Protein 3FAY (pdb70)

Foldseek 3Di:
DVVVVVVLQVLLQVLLVVCLVDLLLVLLLLVVDFDLDPVVCCLLCLSLVLCPDLLSVLSSLVNLLSNLLVCLVPPVDPPVCLQVGRSSSLVLLVSLLDDLNLVLLLQLPLVLLVVLVPPPQALDQQLLVLLLVVQVVVVVVVHRDPDDNDDDSVVSCVDPVSVVVNVVSNVSLVSLVVSLVSLLVSLVSHDLSLQSLLSQLVSNCVVCVVDDLLNSLLSLCCSVQVSNLVCLLAVCVSVSDPDPPPDGDDPSSNVVSNVSSCVNCLSNLHDDDPCPVCVVVSVSSNVSVVSNSVSSVVSNPHDDSCVVSVHDDSVPSPPVPDDGRDDDLVSSLVNLVSCVVCVCSSPVDPPPVVVVSNVVSDDRDDVDD

Organism: Homo sapiens (NCBI:txid9606)

Radius of gyration: 26.15 Å; Cα contacts (8 Å, |Δi|>4): 373; chains: 1; bounding box: 65×39×84 Å

CATH classification: 1.10.506.10

Secondary structure (DSSP, 8-state):
-HHHHHHHHHHHHHHHHHHHH-HHHHHHHHH----S-----HHHHHHTTTT-SHHHHHHHHHHHHHHHHHHHHHH-SSSSHHHHS--TTT--TTGGGSHHHHHHHHHHHHHHHHH---TT------HHHHHHHHHH--TTTSS--SS-SS--HHHHTTSHHHHHHHHHHHH--HHHHHHHHHHHTTGGGS----HHHHHHHHHHHHH-TTS-HHHHHHHHHIIIIII--HHHHSTTTTTSS---TT----HHHHHHHHHHH--HHHHTT---SS-GGGHHHHHHHHHHHHHHHHHHHHHH----HHHHTT-SSSTTT--SSS------HHHHHHHHHHHHHTHHHH--STT-HHHHHHHHH-SPPPTT-

Sequence (369 aa):
ASKEKREKLEAYQHLFYLLQTNPTYLAKLIFQPQNKSTKFDSVIFTLYNYASNQREEYLLLRLFKTALQEEIKSKVDQIQEIVTGNPTVIKVVSFNRGARGQNALRQILAPVVKEIDDKSLNIKTDPVDIYKSWVNQESQTGEASKLPYDVTPEQALAHEEVKTRLDSSIRNRAVTDKFLSAIVSSVDKIPYGRFIAKVLKDSLHEKFPDAGEDELLKIIGNLLYYRYNPAIVAPDAFDIIDLSAGGQLTTDQRRNLGSIAKLQHAASNKFLGDNAHLSIINEYLSQSYQKFRRFFQTACDVPELQDKFNVDEYSDLVTLTKPVIYISIGEIINTHTLLLDHQDAIAPEHNDPIHELLDDLGEVPTIES

Nearest PDB structures (foldseek):
  3fay-assembly1_A  TM=1.003E+00  e=8.627E-45  Homo sapiens
  5cjp-assembly1_F  TM=7.774E-01  e=6.113E-26  Homo sapiens
  8bos-assembly1_G  TM=6.938E-01  e=1.907E-07  Homo sapiens
  1wq1-assembly1_G  TM=7.181E-01  e=1.025E-06  Homo sapiens

Structure (mmCIF, N/CA/C/O backbone):
data_3FAY
#
_entry.id   3FAY
#
_cell.length_a   170.133
_cell.length_b   42.115
_cell.length_c   59.382
_cell.angle_alpha   90.00
_cell.angle_beta   90.00
_cell.angle_gamma   90.00
#
_symmetry.space_group_name_H-M   'P 21 21 2'
#
loop_
_entity.id
_entity.type
_entity.pdbx_description
1 polymer 'Ras GTPase-activating-like protein IQGAP1'
2 non-polymer 2-AMINO-2-HYDROXYMETHYL-PROPANE-1,3-DIOL
3 water water
#
loop_
_atom_site.group_PDB
_atom_site.id
_atom_site.type_symbol
_atom_site.label_atom_id
_atom_site.label_alt_id
_atom_site.label_comp_id
_atom_site.label_asym_id
_atom_site.label_entity_id
_atom_site.label_seq_id
_atom_site.pdbx_PDB_ins_code
_atom_site.Cartn_x
_atom_site.Cartn_y
_atom_site.Cartn_z
_atom_site.occupancy
_atom_site.B_iso_or_equiv
_atom_site.auth_seq_id
_atom_site.auth_comp_id
_atom_site.auth_asym_id
_atom_site.auth_atom_id
_atom_site.pdbx_PDB_model_num
ATOM 1 N N . ALA A 1 3 ? 22.740 40.872 55.429 1.00 110.98 961 ALA A N 1
ATOM 2 C CA . ALA A 1 3 ? 23.899 41.338 54.615 1.00 112.50 961 ALA A CA 1
ATOM 3 C C . ALA A 1 3 ? 24.265 40.304 53.552 1.00 109.08 961 ALA A C 1
ATOM 4 O O . ALA A 1 3 ? 24.112 40.548 52.353 1.00 109.18 961 ALA A O 1
ATOM 6 N N . SER A 1 4 ? 24.745 39.147 54.000 1.00 106.05 962 SER A N 1
ATOM 7 C CA . SER A 1 4 ? 25.137 38.073 53.095 1.00 103.77 962 SER A CA 1
ATOM 8 C C . SER A 1 4 ? 23.930 37.264 52.633 1.00 99.05 962 SER A C 1
ATOM 9 O O . SER A 1 4 ? 23.889 36.799 51.496 1.00 95.13 962 SER A O 1
ATOM 11 N N . LYS A 1 5 ? 22.948 37.102 53.515 1.00 91.43 963 LYS A N 1
ATOM 12 C CA . LYS A 1 5 ? 21.746 36.343 53.179 1.00 90.40 963 LYS A CA 1
ATOM 13 C C . LYS A 1 5 ? 20.979 37.008 52.039 1.00 85.27 963 LYS A C 1
ATOM 14 O O . LYS A 1 5 ? 20.237 36.351 51.306 1.00 86.59 963 LYS A O 1
ATOM 20 N N . GLU A 1 6 ? 21.157 38.319 51.904 1.00 85.15 964 GLU A N 1
ATOM 21 C CA . GLU A 1 6 ? 20.496 39.078 50.848 1.00 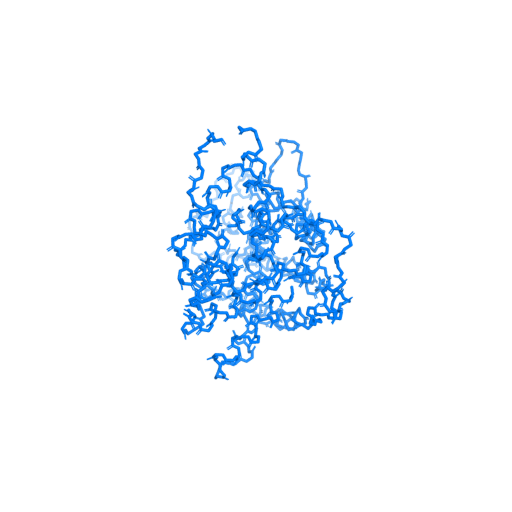82.41 964 GLU A CA 1
ATOM 22 C C . GLU A 1 6 ? 20.948 38.532 49.504 1.00 73.88 964 GLU A C 1
ATOM 23 O O . GLU A 1 6 ? 20.128 38.155 48.669 1.00 73.24 964 GLU A O 1
ATOM 29 N N . LYS A 1 7 ? 22.263 38.496 49.313 1.00 67.40 965 LYS A N 1
ATOM 30 C CA . LYS A 1 7 ? 22.870 37.990 48.087 1.00 61.92 965 LYS A CA 1
ATOM 31 C C . LYS A 1 7 ? 22.287 36.613 47.758 1.00 55.73 965 LYS A C 1
ATOM 32 O O . LYS A 1 7 ? 21.642 36.432 46.726 1.00 53.58 965 LYS A O 1
ATOM 38 N N . ARG A 1 8 ? 22.507 35.656 48.656 1.00 51.34 966 ARG A N 1
ATOM 39 C CA . ARG A 1 8 ? 22.034 34.284 48.488 1.00 49.67 966 ARG A CA 1
ATOM 40 C C . ARG A 1 8 ? 20.608 34.166 48.000 1.00 49.16 966 ARG A C 1
ATOM 41 O O . ARG A 1 8 ? 20.348 33.552 46.967 1.00 49.13 966 ARG A O 1
ATOM 49 N N . GLU A 1 9 ? 19.685 34.732 48.769 1.00 51.80 967 GLU A N 1
ATOM 50 C CA . GLU A 1 9 ? 18.271 34.669 48.435 1.00 55.98 967 GLU A CA 1
ATOM 51 C C . GLU A 1 9 ? 17.988 35.162 47.027 1.00 50.74 967 GLU A C 1
ATOM 52 O O . GLU A 1 9 ? 17.164 34.583 46.320 1.00 53.68 967 GLU A O 1
ATOM 58 N N . LYS A 1 10 ? 18.671 36.223 46.613 1.00 45.54 968 LYS A N 1
ATOM 59 C CA . LYS A 1 10 ? 18.441 36.754 45.281 1.00 42.46 968 LYS A CA 1
ATOM 60 C C . LYS A 1 10 ? 18.972 35.786 44.230 1.00 38.66 968 LYS A C 1
ATOM 61 O O . LYS A 1 10 ? 18.331 35.569 43.201 1.00 37.82 968 LYS A O 1
ATOM 67 N N . LEU A 1 11 ? 20.132 35.190 44.492 1.00 35.26 969 LEU A N 1
ATOM 68 C CA . LEU A 1 11 ? 20.697 34.228 43.558 1.00 34.65 969 LEU A CA 1
ATOM 69 C C . LEU A 1 11 ? 19.763 33.028 43.448 1.00 32.60 969 LEU A C 1
ATOM 70 O O . LEU A 1 11 ? 19.566 32.488 42.359 1.00 30.66 969 LEU A O 1
ATOM 75 N N . GLU A 1 12 ? 19.174 32.613 44.565 1.00 30.45 970 GLU A N 1
ATOM 76 C CA . GLU A 1 12 ? 18.241 31.500 44.511 1.00 31.73 970 GLU A CA 1
ATOM 77 C C . GLU A 1 12 ? 16.983 31.934 43.761 1.00 29.83 970 GLU A C 1
ATOM 78 O O . GLU A 1 12 ? 16.382 31.151 43.028 1.00 30.79 970 GLU A O 1
ATOM 84 N N . ALA A 1 13 ? 16.598 33.195 43.925 1.00 31.12 971 ALA A N 1
ATOM 85 C CA . ALA A 1 13 ? 15.414 33.725 43.249 1.00 30.77 971 ALA A CA 1
ATOM 86 C C . ALA A 1 13 ? 15.663 33.673 41.741 1.00 29.37 971 ALA A C 1
ATOM 87 O O . ALA A 1 13 ? 14.778 33.319 40.958 1.00 29.68 971 ALA A O 1
ATOM 89 N N . TYR A 1 14 ? 16.875 34.023 41.330 1.00 27.62 972 TYR A N 1
ATOM 90 C CA . TYR A 1 14 ? 17.229 33.967 39.915 1.00 25.66 972 TYR A CA 1
ATOM 91 C C . TYR A 1 14 ? 17.157 32.537 39.399 1.00 25.40 972 TYR A C 1
ATOM 92 O O . TYR A 1 14 ? 16.639 32.278 38.310 1.00 23.45 972 TYR A O 1
ATOM 101 N N . GLN A 1 15 ? 17.687 31.599 40.180 1.00 27.74 973 GLN A N 1
ATOM 102 C CA . GLN A 1 15 ? 17.658 30.197 39.779 1.00 29.68 973 GLN A CA 1
ATOM 103 C C . GLN A 1 15 ? 16.219 29.775 39.516 1.00 31.36 973 GLN A C 1
ATOM 104 O O . GLN A 1 15 ? 15.938 29.092 38.528 1.00 32.73 973 GLN A O 1
ATOM 110 N N . HIS A 1 16 ? 15.307 30.194 40.389 1.00 32.05 974 HIS A N 1
ATOM 111 C CA . HIS A 1 16 ? 13.901 29.840 40.232 1.00 38.20 974 HIS A CA 1
ATOM 112 C C . HIS A 1 16 ? 13.338 30.383 38.909 1.00 32.93 974 HIS A C 1
ATOM 113 O O . HIS A 1 16 ? 12.630 29.685 38.181 1.00 32.56 974 HIS A O 1
ATOM 120 N N . LEU A 1 17 ? 13.661 31.636 38.612 1.00 28.01 975 LEU A N 1
ATOM 121 C CA . LEU A 1 17 ? 13.217 32.293 37.391 1.00 28.05 975 LEU A CA 1
ATOM 122 C C . LEU A 1 17 ? 13.812 31.577 36.189 1.00 22.56 975 LEU A C 1
ATOM 123 O O . LEU A 1 17 ? 13.105 31.259 35.232 1.00 18.44 975 LEU A O 1
ATOM 128 N N . PHE A 1 18 ? 15.113 31.300 36.242 1.00 21.37 976 PHE A N 1
ATOM 129 C CA . PHE A 1 18 ? 15.783 30.620 35.139 1.00 25.38 976 PHE A CA 1
ATOM 130 C C . PHE A 1 18 ? 15.140 29.256 34.893 1.00 25.64 976 PHE A C 1
ATOM 131 O O . PHE A 1 18 ? 14.987 28.822 33.741 1.00 25.30 976 PHE A O 1
ATOM 139 N N . TYR A 1 19 ? 14.742 28.584 35.969 1.00 25.07 977 TYR A N 1
ATOM 140 C CA . TYR A 1 19 ? 14.094 27.285 35.840 1.00 27.21 977 TYR A CA 1
ATOM 141 C C . TYR A 1 19 ? 12.751 27.407 35.108 1.00 25.08 977 TYR A C 1
ATOM 142 O O . TYR A 1 19 ? 12.370 26.540 34.330 1.00 24.15 977 TYR A O 1
ATOM 151 N N . LEU A 1 20 ? 12.022 28.485 35.375 1.00 26.10 978 LEU A N 1
ATOM 152 C CA . LEU A 1 20 ? 10.733 28.712 34.715 1.00 26.38 978 LEU A CA 1
ATOM 153 C C . LEU A 1 20 ? 10.988 28.932 33.224 1.00 23.61 978 LEU A C 1
ATOM 154 O O . LEU A 1 20 ? 10.240 28.462 32.368 1.00 19.40 978 LEU A O 1
ATOM 159 N N . LEU A 1 21 ? 12.060 29.657 32.921 1.00 23.93 979 LEU A N 1
ATOM 160 C CA . LEU A 1 21 ? 12.425 29.931 31.540 1.00 23.95 979 LEU A CA 1
ATOM 161 C C . LEU A 1 21 ? 12.724 28.624 30.798 1.00 26.05 979 LEU A C 1
ATOM 162 O O . LEU A 1 21 ? 12.317 28.460 29.646 1.00 25.44 979 LEU A O 1
ATOM 167 N N . GLN A 1 22 ? 13.409 27.687 31.456 1.00 27.49 980 GLN A N 1
ATOM 168 C CA . GLN A 1 22 ? 13.741 26.408 30.825 1.00 28.86 980 GLN A CA 1
ATOM 169 C C . GLN A 1 22 ? 12.526 25.544 30.565 1.00 29.37 980 GLN A C 1
ATOM 170 O O . GLN A 1 22 ? 12.432 24.900 29.523 1.00 30.68 980 GLN A O 1
ATOM 176 N N . THR A 1 23 ? 11.611 25.511 31.526 1.00 28.90 981 THR A N 1
ATOM 177 C CA . THR A 1 23 ? 10.423 24.672 31.418 1.00 32.81 981 THR A CA 1
ATOM 178 C C . THR A 1 23 ? 9.249 25.221 30.615 1.00 32.32 981 THR A C 1
ATOM 179 O O . THR A 1 23 ? 8.341 24.472 30.261 1.00 35.04 981 THR A O 1
ATOM 183 N N . ASN A 1 24 ? 9.261 26.515 30.319 1.00 33.45 982 ASN A N 1
ATOM 184 C CA . ASN A 1 24 ? 8.187 27.127 29.532 1.00 35.41 982 ASN A CA 1
ATOM 185 C C . ASN A 1 24 ? 8.826 27.849 28.360 1.00 33.50 982 ASN A C 1
ATOM 186 O O . ASN A 1 24 ? 9.081 29.058 28.416 1.00 34.27 982 ASN A O 1
ATOM 191 N N . PRO A 1 25 ? 9.073 27.120 27.267 1.00 30.59 983 PRO A N 1
ATOM 192 C CA . PRO A 1 25 ? 9.699 27.694 26.073 1.00 33.14 983 PRO A CA 1
ATOM 193 C C . PRO A 1 25 ? 9.099 28.991 25.535 1.00 30.41 983 PRO A C 1
ATOM 194 O O . PRO A 1 25 ? 9.785 29.752 24.859 1.00 29.39 983 PRO A O 1
ATOM 198 N N . THR A 1 26 ? 7.832 29.260 25.833 1.00 30.76 984 THR A N 1
ATOM 199 C CA . THR A 1 26 ? 7.209 30.479 25.329 1.00 32.10 984 THR A CA 1
ATOM 200 C C . THR A 1 26 ? 7.971 31.758 25.640 1.00 29.04 984 THR A C 1
ATOM 201 O O . THR A 1 26 ? 8.187 32.569 24.747 1.00 29.05 984 THR A O 1
ATOM 205 N N . TYR A 1 27 ? 8.376 31.945 26.893 1.00 26.05 985 TYR A N 1
ATOM 206 C CA . TYR A 1 27 ? 9.100 33.154 27.277 1.00 25.84 985 TYR A CA 1
ATOM 207 C C . TYR A 1 27 ? 10.300 33.459 26.392 1.00 25.88 985 TYR A C 1
ATOM 208 O O . TYR A 1 27 ? 10.381 34.542 25.809 1.00 26.66 985 TYR A O 1
ATOM 217 N N . LEU A 1 28 ? 11.233 32.515 26.291 1.00 24.74 986 LEU A N 1
ATOM 218 C CA . LEU A 1 28 ? 12.442 32.742 25.500 1.00 24.58 986 LEU A CA 1
ATOM 219 C C . LEU A 1 28 ? 12.175 32.735 24.008 1.00 22.81 986 LEU A C 1
ATOM 220 O O . LEU A 1 28 ? 12.860 33.415 23.243 1.00 22.63 986 LEU A O 1
ATOM 225 N N . ALA A 1 29 ? 11.170 31.988 23.573 1.00 25.16 987 ALA A N 1
ATOM 226 C CA . ALA A 1 29 ? 10.864 31.984 22.147 1.00 28.07 987 ALA A CA 1
ATOM 227 C C . ALA A 1 29 ? 10.494 33.424 21.761 1.00 29.34 987 ALA A C 1
ATOM 228 O O . ALA A 1 29 ? 11.035 33.975 20.801 1.00 28.44 987 ALA A O 1
ATOM 230 N N . LYS A 1 30 ? 9.588 34.030 22.528 1.00 27.97 988 LYS A N 1
ATOM 231 C CA . LYS A 1 30 ? 9.145 35.407 22.295 1.00 31.29 988 LYS A CA 1
ATOM 232 C C . LYS A 1 30 ? 10.328 36.362 22.392 1.00 32.85 988 LYS A C 1
ATOM 233 O O . LYS A 1 30 ? 10.469 37.275 21.581 1.00 32.72 988 LYS A O 1
ATOM 239 N N . LEU A 1 31 ? 11.171 36.154 23.401 1.00 30.72 989 LEU A N 1
ATOM 240 C CA . LEU A 1 31 ? 12.336 37.008 23.600 1.00 31.06 989 LEU A CA 1
ATOM 241 C C . LEU A 1 31 ? 13.219 37.037 22.368 1.00 33.43 989 LEU A C 1
ATOM 242 O O . LEU A 1 31 ? 13.672 38.099 21.941 1.00 31.06 989 LEU A O 1
ATOM 247 N N . ILE A 1 32 ? 13.486 35.861 21.815 1.00 34.31 990 ILE A N 1
ATOM 248 C CA . ILE A 1 32 ? 14.340 35.761 20.641 1.00 38.51 990 ILE A CA 1
ATOM 249 C C . ILE A 1 32 ? 13.736 36.547 19.481 1.00 42.93 990 ILE A C 1
ATOM 250 O O . ILE A 1 32 ? 14.446 37.226 18.741 1.00 43.31 990 ILE A O 1
ATOM 255 N N . PHE A 1 33 ? 12.419 36.460 19.341 1.00 47.67 991 PHE A N 1
ATOM 256 C CA . PHE A 1 33 ? 11.705 37.155 18.274 1.00 52.87 991 PHE A CA 1
ATOM 257 C C . PHE A 1 33 ? 11.972 38.658 18.364 1.00 53.66 991 PHE A C 1
ATOM 258 O O . PHE A 1 33 ? 12.163 39.324 17.354 1.00 55.98 991 PHE A O 1
ATOM 266 N N . GLN A 1 34 ? 11.987 39.185 19.583 1.00 54.46 992 GLN A N 1
ATOM 267 C CA . GLN A 1 34 ? 12.207 40.610 19.805 1.00 56.18 992 GLN A CA 1
ATOM 268 C C . GLN A 1 34 ? 13.662 41.019 19.632 1.00 61.03 992 GLN A C 1
ATOM 269 O O . GLN A 1 34 ? 14.113 41.975 20.260 1.00 61.01 992 GLN A O 1
ATOM 283 N N . PRO A 1 36 ? 17.117 42.007 17.053 1.00 78.34 994 PRO A N 1
ATOM 284 C CA . PRO A 1 36 ? 17.568 42.558 15.773 1.00 84.22 994 PRO A CA 1
ATOM 285 C C . PRO A 1 36 ? 18.181 41.522 14.843 1.00 86.86 994 PRO A C 1
ATOM 286 O O . PRO A 1 36 ? 18.920 40.646 15.283 1.00 88.80 994 PRO A O 1
ATOM 290 N N . GLN A 1 37 ? 17.871 41.636 13.556 1.00 89.24 995 GLN A N 1
ATOM 291 C CA . GLN A 1 37 ? 18.390 40.716 12.550 1.00 90.85 995 GLN A CA 1
ATOM 292 C C . GLN A 1 37 ? 19.874 40.975 12.286 1.00 91.86 995 GLN A C 1
ATOM 293 O O . GLN A 1 37 ? 20.227 41.738 11.384 1.00 90.14 995 GLN A O 1
ATOM 299 N N . ASN A 1 38 ? 20.738 40.344 13.074 1.00 87.80 996 ASN A N 1
ATOM 300 C CA . ASN A 1 38 ? 22.178 40.505 12.908 1.00 86.80 996 ASN A CA 1
ATOM 301 C C . ASN A 1 38 ? 22.780 39.299 12.204 1.00 85.18 996 ASN A C 1
ATOM 302 O O . ASN A 1 38 ? 22.276 38.180 12.322 1.00 86.02 996 ASN A O 1
ATOM 307 N N . LYS A 1 39 ? 23.860 39.534 11.467 1.00 86.57 997 LYS A N 1
ATOM 308 C CA . LYS A 1 39 ? 24.540 38.463 10.756 1.00 84.12 997 LYS A CA 1
ATOM 309 C C . LYS A 1 39 ? 25.103 37.485 11.784 1.00 77.39 997 LYS A C 1
ATOM 310 O O . LYS A 1 39 ? 25.347 36.313 11.481 1.00 77.39 997 LYS A O 1
ATOM 316 N N . SER A 1 40 ? 25.303 37.980 13.004 1.00 67.24 998 SER A N 1
ATOM 317 C CA . SER A 1 40 ? 25.831 37.174 14.101 1.00 59.18 998 SER A CA 1
ATOM 318 C C . SER A 1 40 ? 24.778 36.975 15.190 1.00 53.65 998 SER A C 1
ATOM 319 O O . SER A 1 40 ? 23.921 37.837 15.407 1.00 51.00 998 SER A O 1
ATOM 322 N N . THR A 1 41 ? 24.838 35.831 15.866 1.00 48.92 999 THR A N 1
ATOM 323 C CA . THR A 1 41 ? 23.905 35.517 16.948 1.00 47.01 999 THR A CA 1
ATOM 324 C C . THR A 1 41 ? 24.703 35.362 18.245 1.00 44.36 999 THR A C 1
ATOM 325 O O . THR A 1 41 ? 24.194 34.885 19.256 1.00 42.71 999 THR A O 1
ATOM 329 N N . LYS A 1 42 ? 25.965 35.774 18.185 1.00 45.54 1000 LYS A N 1
ATOM 330 C CA . LYS A 1 42 ? 26.887 35.729 19.310 1.00 47.75 1000 LYS A CA 1
ATOM 331 C C . LYS A 1 42 ? 26.236 36.053 20.664 1.00 43.78 1000 LYS A C 1
ATOM 332 O O . LYS A 1 42 ? 26.359 35.281 21.619 1.00 46.00 1000 LYS A O 1
ATOM 338 N N . PHE A 1 43 ? 25.544 37.187 20.740 1.00 40.39 1001 PHE A N 1
ATOM 339 C CA . PHE A 1 43 ? 24.906 37.617 21.981 1.00 38.42 1001 PHE A CA 1
ATOM 340 C C . PHE A 1 43 ? 23.733 36.759 22.438 1.00 34.74 1001 PHE A C 1
ATOM 341 O O . PHE A 1 43 ? 23.746 36.252 23.554 1.00 33.08 1001 PHE A O 1
ATOM 357 N N . ASP A 1 45 ? 22.988 33.860 21.551 1.00 36.04 1003 ASP A N 1
ATOM 358 C CA . ASP A 1 45 ? 23.447 32.492 21.723 1.00 37.58 1003 ASP A CA 1
ATOM 359 C C . ASP A 1 45 ? 23.940 32.277 23.147 1.00 35.53 1003 ASP A C 1
ATOM 360 O O . ASP A 1 45 ? 23.593 31.285 23.781 1.00 35.94 1003 ASP A O 1
ATOM 365 N N . SER A 1 46 ? 24.749 33.200 23.652 1.00 32.77 1004 SER A N 1
ATOM 366 C CA . SER A 1 46 ? 25.270 33.073 25.006 1.00 35.09 1004 SER A CA 1
ATOM 367 C C . SER A 1 46 ? 24.161 33.259 26.047 1.00 33.35 1004 SER A C 1
ATOM 368 O O . SER A 1 46 ? 24.186 32.636 27.104 1.00 35.41 1004 SER A O 1
ATOM 371 N N . VAL A 1 47 ? 23.193 34.115 25.748 1.00 30.26 1005 VAL A N 1
ATOM 372 C CA . VAL A 1 47 ? 22.084 34.340 26.666 1.00 26.46 1005 VAL A CA 1
ATOM 373 C C . VAL A 1 47 ? 21.223 33.076 26.779 1.00 26.72 1005 VAL A C 1
ATOM 374 O O . VAL A 1 47 ? 20.961 32.598 27.877 1.00 27.91 1005 VAL A O 1
ATOM 378 N N . ILE A 1 48 ? 20.805 32.531 25.639 1.00 26.15 1006 ILE A N 1
ATOM 379 C CA . ILE A 1 48 ? 19.954 31.342 25.608 1.00 24.45 1006 ILE A CA 1
ATOM 380 C C . ILE A 1 48 ? 20.637 30.056 26.068 1.00 22.46 1006 ILE A C 1
ATOM 381 O O . ILE A 1 48 ? 20.191 29.393 27.016 1.00 22.54 1006 ILE A O 1
ATOM 386 N N . PHE A 1 49 ? 21.721 29.710 25.392 1.00 20.24 1007 PHE A N 1
ATOM 387 C CA . PHE A 1 49 ? 22.454 28.498 25.692 1.00 23.38 1007 PHE A CA 1
ATOM 388 C C . PHE A 1 49 ? 22.860 28.392 27.145 1.00 22.35 1007 PHE A C 1
ATOM 389 O O . PHE A 1 49 ? 22.794 27.312 27.731 1.00 22.50 1007 PHE A O 1
ATOM 397 N N . THR A 1 50 ? 23.290 29.510 27.719 1.00 23.26 1008 THR A N 1
ATOM 398 C CA . THR A 1 50 ? 23.702 29.555 29.121 1.00 23.87 1008 THR A CA 1
ATOM 399 C C . THR A 1 50 ? 22.587 29.104 30.046 1.00 24.64 1008 THR A C 1
ATOM 400 O O . THR A 1 50 ? 22.827 28.375 31.006 1.00 23.20 1008 THR A O 1
ATOM 404 N N . LEU A 1 51 ? 21.367 29.538 29.753 1.00 25.01 1009 LEU A N 1
ATOM 405 C CA . LEU A 1 51 ? 20.224 29.186 30.578 1.00 25.14 1009 LEU A CA 1
ATOM 406 C C . LEU A 1 51 ? 19.957 27.691 30.569 1.00 26.00 1009 LEU A C 1
ATOM 407 O O . LEU A 1 51 ? 19.268 27.173 31.444 1.00 29.26 1009 LEU A O 1
ATOM 412 N N . TYR A 1 52 ? 20.510 26.986 29.593 1.00 24.69 1010 TYR A N 1
ATOM 413 C CA . TYR A 1 52 ? 20.323 25.535 29.530 1.00 25.36 1010 TYR A CA 1
ATOM 414 C C . TYR A 1 52 ? 21.630 24.789 29.792 1.00 23.04 1010 TYR A C 1
ATOM 415 O O . TYR A 1 52 ? 21.720 23.590 29.558 1.00 22.07 1010 TYR A O 1
ATOM 424 N N . ASN A 1 53 ? 22.635 25.500 30.296 1.00 23.36 1011 ASN A N 1
ATOM 425 C CA . ASN A 1 53 ? 23.951 24.905 30.542 1.00 23.61 1011 ASN A CA 1
ATOM 426 C C . ASN A 1 53 ? 24.437 24.248 29.251 1.00 25.64 1011 ASN A C 1
ATOM 427 O O . ASN A 1 53 ? 25.098 23.215 29.291 1.00 27.08 1011 ASN A O 1
ATOM 432 N N . TYR A 1 54 ? 24.113 24.844 28.107 1.00 24.76 1012 TYR A N 1
ATOM 433 C CA . TYR A 1 54 ? 24.539 24.284 26.821 1.00 28.64 1012 TYR A CA 1
ATOM 434 C C . TYR A 1 54 ? 24.142 22.823 26.649 1.00 28.14 1012 TYR A C 1
ATOM 435 O O . TYR A 1 54 ? 24.866 22.034 26.041 1.00 25.97 1012 TYR A O 1
ATOM 444 N N . ALA A 1 55 ? 22.985 22.473 27.198 1.00 29.44 1013 ALA A N 1
ATOM 445 C CA . ALA A 1 55 ? 22.470 21.115 27.103 1.00 31.92 1013 ALA A CA 1
ATOM 446 C C . ALA A 1 55 ? 23.446 20.097 27.678 1.00 33.05 1013 ALA A C 1
ATOM 447 O O . ALA A 1 55 ? 23.781 19.123 27.018 1.00 33.49 1013 ALA A O 1
ATOM 449 N N . SER A 1 56 ? 23.892 20.319 28.910 1.00 32.50 1014 SER A N 1
ATOM 450 C CA . SER A 1 56 ? 24.827 19.401 29.555 1.00 33.88 1014 SER A CA 1
ATOM 451 C C . SER A 1 56 ? 24.213 18.026 29.856 1.00 34.48 1014 SER A C 1
ATOM 452 O O . SER A 1 56 ? 24.939 17.051 30.038 1.00 34.87 1014 SER A O 1
ATOM 455 N N . ASN A 1 57 ? 22.888 17.942 29.922 1.00 36.26 1015 ASN A N 1
ATOM 456 C CA . ASN A 1 57 ? 22.238 16.654 30.174 1.00 39.31 1015 ASN A CA 1
ATOM 457 C C . ASN A 1 57 ? 20.973 16.467 29.341 1.00 39.59 1015 ASN A C 1
ATOM 458 O O . ASN A 1 57 ? 20.491 17.403 28.708 1.00 41.23 1015 ASN A O 1
ATOM 463 N N . GLN A 1 58 ? 20.440 15.252 29.343 1.00 41.18 1016 GLN A N 1
ATOM 464 C CA . GLN A 1 58 ? 19.253 14.947 28.562 1.00 46.20 1016 GLN A CA 1
ATOM 465 C C . GLN A 1 58 ? 18.054 15.854 28.859 1.00 41.13 1016 GLN A C 1
ATOM 466 O O . GLN A 1 58 ? 17.279 16.190 27.960 1.00 42.89 1016 GLN A O 1
ATOM 472 N N . ARG A 1 59 ? 17.895 16.258 30.115 1.00 36.34 1017 ARG A N 1
ATOM 473 C CA . ARG A 1 59 ? 16.768 17.109 30.473 1.00 33.75 1017 ARG A CA 1
ATOM 474 C C . ARG A 1 59 ? 16.844 18.458 29.760 1.00 29.96 1017 ARG A C 1
ATOM 475 O O . ARG A 1 59 ? 15.883 18.913 29.137 1.00 26.12 1017 ARG A O 1
ATOM 483 N N . GLU A 1 60 ? 18.014 19.079 29.857 1.00 27.42 1018 GLU A N 1
ATOM 484 C CA . GLU A 1 60 ? 18.270 20.376 29.262 1.00 29.18 1018 GLU A CA 1
ATOM 485 C C . GLU A 1 60 ? 18.228 20.272 27.748 1.00 27.37 1018 GLU A C 1
ATOM 486 O O . GLU A 1 60 ? 17.699 21.149 27.066 1.00 27.71 1018 GLU A O 1
ATOM 492 N N . GLU A 1 61 ? 18.746 19.171 27.226 1.00 27.11 1019 GLU A N 1
ATOM 493 C CA . GLU A 1 61 ? 18.740 18.938 25.797 1.00 31.85 1019 GLU A CA 1
ATOM 494 C C . GLU A 1 61 ? 17.303 18.920 25.303 1.00 28.67 1019 GLU A C 1
ATOM 495 O O . GLU A 1 61 ? 16.963 19.533 24.286 1.00 28.71 1019 GLU A O 1
ATOM 501 N N . TYR A 1 62 ? 16.457 18.203 26.031 1.00 26.90 1020 TYR A N 1
ATOM 502 C CA . TYR A 1 62 ? 15.043 18.096 25.682 1.00 29.39 1020 TYR A CA 1
ATOM 503 C C . TYR A 1 62 ? 14.378 19.469 25.692 1.00 27.71 1020 TYR A C 1
ATOM 504 O O . TYR A 1 62 ? 13.726 19.867 24.735 1.00 29.24 1020 TYR A O 1
ATOM 513 N N . LEU A 1 63 ? 14.546 20.197 26.785 1.00 26.77 1021 LEU A N 1
ATOM 514 C CA . LEU A 1 63 ? 13.937 21.514 26.895 1.00 25.89 1021 LEU A CA 1
ATOM 515 C C . LEU A 1 63 ? 14.485 22.494 25.852 1.00 25.00 1021 LEU A C 1
ATOM 516 O O . LEU A 1 63 ? 13.731 23.318 25.330 1.00 23.57 1021 LEU A O 1
ATOM 521 N N . LEU A 1 64 ? 15.780 22.409 25.532 1.00 23.85 1022 LEU A N 1
ATOM 522 C CA . LEU A 1 64 ? 16.363 23.313 24.539 1.00 22.49 1022 LEU A CA 1
ATOM 523 C C . LEU A 1 64 ? 15.707 23.103 23.168 1.00 23.37 1022 LEU A C 1
ATOM 524 O O . LEU A 1 64 ? 15.293 24.067 22.514 1.00 22.28 1022 LEU A O 1
ATOM 529 N N . LEU A 1 65 ? 15.621 21.848 22.730 1.00 24.86 1023 LEU A N 1
ATOM 530 C CA . LEU A 1 65 ? 14.991 21.540 21.455 1.00 24.94 1023 LEU A CA 1
ATOM 531 C C . LEU A 1 65 ? 13.540 22.014 21.449 1.00 25.78 1023 LEU A C 1
ATOM 532 O O . LEU A 1 65 ? 13.004 22.386 20.405 1.00 27.31 1023 LEU A O 1
ATOM 537 N N . ARG A 1 66 ? 12.891 21.989 22.606 1.00 25.92 1024 ARG A N 1
ATOM 538 C CA . ARG A 1 66 ? 11.516 22.467 22.668 1.00 28.92 1024 ARG A CA 1
ATOM 539 C C . ARG A 1 66 ? 11.510 23.949 22.346 1.00 26.23 1024 ARG A C 1
ATOM 540 O O . ARG A 1 66 ? 10.649 24.419 21.617 1.00 25.84 1024 ARG A O 1
ATOM 548 N N . LEU A 1 67 ? 12.480 24.686 22.885 1.00 25.19 1025 LEU A N 1
ATOM 549 C CA . LEU A 1 67 ? 12.592 26.111 22.595 1.00 24.63 1025 LEU A CA 1
ATOM 550 C C . LEU A 1 67 ? 12.836 26.319 21.099 1.00 25.52 1025 LEU A C 1
ATOM 551 O O . LEU A 1 67 ? 12.149 27.124 20.468 1.00 25.13 1025 LEU A O 1
ATOM 556 N N . PHE A 1 68 ? 13.805 25.601 20.527 1.00 24.84 1026 PHE A N 1
ATOM 557 C CA . PHE A 1 68 ? 14.106 25.736 19.091 1.00 26.49 1026 PHE A CA 1
ATOM 558 C C . PHE A 1 68 ? 12.846 25.493 18.260 1.00 26.54 1026 PHE A C 1
ATOM 559 O O . PHE A 1 68 ? 12.512 26.269 17.358 1.00 26.31 1026 PHE A O 1
ATOM 567 N N . LYS A 1 69 ? 12.151 24.406 18.566 1.00 26.46 1027 LYS A N 1
ATOM 568 C CA . LYS A 1 69 ? 10.940 24.075 17.847 1.00 28.79 1027 LYS A CA 1
ATOM 569 C C . LYS A 1 69 ? 9.950 25.225 17.946 1.00 29.26 1027 LYS A C 1
ATOM 570 O O . LYS A 1 69 ? 9.466 25.719 16.928 1.00 28.73 1027 LYS A O 1
ATOM 576 N N . THR A 1 70 ? 9.664 25.657 19.173 1.00 27.91 1028 THR A N 1
ATOM 577 C CA . THR A 1 70 ? 8.711 26.743 19.404 1.00 29.00 1028 THR A CA 1
ATOM 578 C C . THR A 1 70 ? 9.111 28.022 18.679 1.00 29.23 1028 THR A C 1
ATOM 579 O O . THR A 1 70 ? 8.298 28.616 17.977 1.00 28.90 1028 THR A O 1
ATOM 583 N N . ALA A 1 71 ? 10.364 28.438 18.844 1.00 27.77 1029 ALA A N 1
ATOM 584 C CA . ALA A 1 71 ? 10.858 29.650 18.197 1.00 29.19 1029 ALA A CA 1
ATOM 585 C C . ALA A 1 71 ? 10.840 29.555 16.675 1.00 31.42 1029 ALA A C 1
ATOM 586 O O . ALA A 1 71 ? 10.397 30.481 16.005 1.00 30.68 1029 ALA A O 1
ATOM 588 N N . LEU A 1 72 ? 11.326 28.445 16.129 1.00 33.62 1030 LEU A N 1
ATOM 589 C CA . LEU A 1 72 ? 11.354 28.271 14.682 1.00 33.52 1030 LEU A CA 1
ATOM 590 C C . LEU A 1 72 ? 9.938 28.386 14.134 1.00 34.36 1030 LEU A C 1
ATOM 591 O O . LEU A 1 72 ? 9.697 29.112 13.170 1.00 33.59 1030 LEU A O 1
ATOM 596 N N . GLN A 1 73 ? 9.009 27.662 14.753 1.00 36.33 1031 GLN A N 1
ATOM 597 C CA . GLN A 1 73 ? 7.614 27.680 14.333 1.00 40.53 1031 GLN A CA 1
ATOM 598 C C . GLN A 1 73 ? 7.104 29.102 14.313 1.00 42.94 1031 GLN A C 1
ATOM 599 O O . GLN A 1 73 ? 6.495 29.525 13.341 1.00 44.34 1031 GLN A O 1
ATOM 605 N N . GLU A 1 74 ? 7.362 29.841 15.385 1.00 47.57 1032 GLU A N 1
ATOM 606 C CA . GLU A 1 74 ? 6.929 31.226 15.458 1.00 54.11 1032 GLU A CA 1
ATOM 607 C C . GLU A 1 74 ? 7.553 32.050 14.327 1.00 51.01 1032 GLU A C 1
ATOM 608 O O . GLU A 1 74 ? 6.856 32.773 13.620 1.00 52.69 1032 GLU A O 1
ATOM 614 N N . GLU A 1 75 ? 8.865 31.925 14.154 1.00 49.94 1033 GLU A N 1
ATOM 615 C CA . GLU A 1 75 ? 9.585 32.670 13.123 1.00 47.67 1033 GLU A CA 1
ATOM 616 C C . GLU A 1 75 ? 9.028 32.443 11.717 1.00 46.89 1033 GLU A C 1
ATOM 617 O O . GLU A 1 75 ? 8.815 33.400 10.972 1.00 44.25 1033 GLU A O 1
ATOM 623 N N . ILE A 1 76 ? 8.792 31.186 11.355 1.00 46.35 1034 ILE A N 1
ATOM 624 C CA . ILE A 1 76 ? 8.252 30.876 10.036 1.00 47.50 1034 ILE A CA 1
ATOM 625 C C . ILE A 1 76 ? 6.873 31.499 9.871 1.00 51.04 1034 ILE A C 1
ATOM 626 O O . ILE A 1 76 ? 6.554 32.073 8.827 1.00 50.44 1034 ILE A O 1
ATOM 631 N N . LYS A 1 77 ? 6.063 31.385 10.916 1.00 51.80 1035 LYS A N 1
ATOM 632 C CA . LYS A 1 77 ? 4.701 31.890 10.893 1.00 54.00 1035 LYS A CA 1
ATOM 633 C C . LYS A 1 77 ? 4.553 33.401 10.813 1.00 53.97 1035 LYS A C 1
ATOM 634 O O . LYS A 1 77 ? 3.663 33.894 10.128 1.00 56.08 1035 LYS A O 1
ATOM 640 N N . SER A 1 78 ? 5.428 34.141 11.483 1.00 55.55 1036 SER A N 1
ATOM 641 C CA . SER A 1 78 ? 5.305 35.593 11.490 1.00 54.64 1036 SER A CA 1
ATOM 642 C C . SER A 1 78 ? 6.510 36.385 11.002 1.00 53.43 1036 SER A C 1
ATOM 643 O O . SER A 1 78 ? 6.645 37.558 11.339 1.00 54.84 1036 SER A O 1
ATOM 646 N N . LYS A 1 79 ? 7.379 35.767 10.213 1.00 50.93 1037 LYS A N 1
ATOM 647 C CA . LYS A 1 79 ? 8.558 36.469 9.722 1.00 52.82 1037 LYS A CA 1
ATOM 648 C C . LYS A 1 79 ? 8.946 36.102 8.297 1.00 52.42 1037 LYS A C 1
ATOM 649 O O . LYS A 1 79 ? 9.464 36.935 7.557 1.00 52.42 1037 LYS A O 1
ATOM 655 N N . VAL A 1 80 ? 8.718 34.852 7.917 1.00 55.50 1038 VAL A N 1
ATOM 656 C CA . VAL A 1 80 ? 9.055 34.414 6.572 1.00 60.97 1038 VAL A CA 1
ATOM 657 C C . VAL A 1 80 ? 7.855 34.694 5.679 1.00 66.62 1038 VAL A C 1
ATOM 658 O O . VAL A 1 80 ? 6.826 34.029 5.774 1.00 64.56 1038 VAL A O 1
ATOM 662 N N . ASP A 1 81 ? 7.999 35.689 4.810 1.00 78.04 1039 ASP A N 1
ATOM 663 C CA . ASP A 1 81 ? 6.926 36.095 3.912 1.00 89.21 1039 ASP A CA 1
ATOM 664 C C . ASP A 1 81 ? 6.747 35.220 2.676 1.00 96.23 1039 ASP A C 1
ATOM 665 O O . ASP A 1 81 ? 5.646 34.739 2.410 1.00 103.57 1039 ASP A O 1
ATOM 670 N N . GLN A 1 82 ? 7.822 35.012 1.921 1.00 106.56 1040 GLN A N 1
ATOM 671 C CA . GLN A 1 82 ? 7.739 34.203 0.705 1.00 109.54 1040 GLN A CA 1
ATOM 672 C C . GLN A 1 82 ? 8.904 33.228 0.561 1.00 106.49 1040 GLN A C 1
ATOM 673 O O . GLN A 1 82 ? 9.445 33.057 -0.533 1.00 107.96 1040 GLN A O 1
ATOM 679 N N . ILE A 1 83 ? 9.274 32.584 1.664 1.00 94.03 1041 ILE A N 1
ATOM 680 C CA . ILE A 1 83 ? 10.380 31.635 1.666 1.00 82.74 1041 ILE A CA 1
ATOM 681 C C . ILE A 1 83 ? 11.604 32.321 1.077 1.00 80.27 1041 ILE A C 1
ATOM 682 O O . ILE A 1 83 ? 11.643 33.547 0.984 1.00 76.29 1041 ILE A O 1
ATOM 687 N N . GLN A 1 84 ? 12.597 31.534 0.674 1.00 73.73 1042 GLN A N 1
ATOM 688 C CA . GLN A 1 84 ? 13.830 32.067 0.099 1.00 71.13 1042 GLN A CA 1
ATOM 689 C C . GLN A 1 84 ? 14.554 32.992 1.071 1.00 65.38 1042 GLN A C 1
ATOM 690 O O . GLN A 1 84 ? 15.773 33.155 1.000 1.00 64.67 1042 GLN A O 1
ATOM 696 N N . GLU A 1 85 ? 13.790 33.600 1.973 1.00 64.93 1043 GLU A N 1
ATOM 697 C CA . GLU A 1 85 ? 14.343 34.488 2.982 1.00 63.48 1043 GLU A CA 1
ATOM 698 C C . GLU A 1 85 ? 15.170 33.615 3.912 1.00 57.09 1043 GLU A C 1
ATOM 699 O O . GLU A 1 85 ? 16.147 34.069 4.497 1.00 57.92 1043 GLU A O 1
ATOM 705 N N . ILE A 1 86 ? 14.772 32.353 4.032 1.00 53.35 1044 ILE A N 1
ATOM 706 C CA . ILE A 1 86 ? 15.489 31.405 4.872 1.00 50.91 1044 ILE A CA 1
ATOM 707 C C . ILE A 1 86 ? 16.908 31.233 4.334 1.00 49.69 1044 ILE A C 1
ATOM 708 O O . ILE A 1 86 ? 17.863 31.036 5.093 1.00 46.38 1044 ILE A O 1
ATOM 713 N N . VAL A 1 87 ? 17.034 31.319 3.013 1.00 46.70 1045 VAL A N 1
ATOM 714 C CA . VAL A 1 87 ? 18.319 31.175 2.347 1.00 45.71 1045 VAL A CA 1
ATOM 715 C C . VAL A 1 87 ? 19.038 32.513 2.280 1.00 47.81 1045 VAL A C 1
ATOM 716 O O . VAL A 1 87 ? 20.182 32.638 2.709 1.00 46.59 1045 VAL A O 1
ATOM 720 N N . THR A 1 88 ? 18.341 33.518 1.763 1.00 52.96 1046 THR A N 1
ATOM 721 C CA . THR A 1 88 ? 18.892 34.861 1.591 1.00 55.08 1046 THR A CA 1
ATOM 722 C C . THR A 1 88 ? 19.124 35.664 2.866 1.00 56.53 1046 THR A C 1
ATOM 723 O O . THR A 1 88 ? 20.189 36.256 3.041 1.00 57.27 1046 THR A O 1
ATOM 727 N N . GLY A 1 89 ? 18.135 35.688 3.754 1.00 56.85 1047 GLY A N 1
ATOM 728 C CA . GLY A 1 89 ? 18.266 36.464 4.979 1.00 58.21 1047 GLY A CA 1
ATOM 729 C C . GLY A 1 89 ? 19.083 35.885 6.122 1.00 57.56 1047 GLY A C 1
ATOM 730 O O . GLY A 1 89 ? 19.996 35.078 5.923 1.00 56.99 1047 GLY A O 1
ATOM 731 N N . ASN A 1 90 ? 18.756 36.334 7.331 1.00 54.81 1048 ASN A N 1
ATOM 732 C CA . ASN A 1 90 ? 19.419 35.880 8.550 1.00 53.19 1048 ASN A CA 1
ATOM 733 C C . ASN A 1 90 ? 18.381 35.331 9.526 1.00 46.94 1048 ASN A C 1
ATOM 734 O O . ASN A 1 90 ? 18.125 35.929 10.571 1.00 48.64 1048 ASN A O 1
ATOM 739 N N . PRO A 1 91 ? 17.764 34.188 9.192 1.00 45.30 1049 PRO A N 1
ATOM 740 C CA . PRO A 1 91 ? 16.754 33.581 10.063 1.00 41.23 1049 PRO A CA 1
ATOM 741 C C . PRO A 1 91 ? 17.381 33.332 11.433 1.00 36.59 1049 PRO A C 1
ATOM 742 O O . PRO A 1 91 ? 18.187 32.421 11.591 1.00 37.33 1049 PRO A O 1
ATOM 746 N N . THR A 1 92 ? 17.018 34.150 12.414 1.00 35.13 1050 THR A N 1
ATOM 747 C CA . THR A 1 92 ? 17.591 34.036 13.753 1.00 36.40 1050 THR A CA 1
ATOM 748 C C . THR A 1 92 ? 17.649 32.618 14.320 1.00 31.85 1050 THR A C 1
ATOM 749 O O . THR A 1 92 ? 18.699 32.158 14.756 1.00 30.88 1050 THR A O 1
ATOM 753 N N . VAL A 1 93 ? 16.522 31.920 14.296 1.00 31.19 1051 VAL A N 1
ATOM 754 C CA . VAL A 1 93 ? 16.475 30.583 14.848 1.00 29.14 1051 VAL A CA 1
ATOM 755 C C . VAL A 1 93 ? 17.309 29.577 14.089 1.00 27.68 1051 VAL A C 1
ATOM 756 O O . VAL A 1 93 ? 18.021 28.777 14.703 1.00 25.77 1051 VAL A O 1
ATOM 760 N N . ILE A 1 94 ? 17.251 29.618 12.764 1.00 27.49 1052 ILE A N 1
ATOM 761 C CA . ILE A 1 94 ? 18.023 28.684 11.954 1.00 30.41 1052 ILE A CA 1
ATOM 762 C C . ILE A 1 94 ? 19.506 28.753 12.281 1.00 27.95 1052 ILE A C 1
ATOM 763 O O . ILE A 1 94 ? 20.145 27.725 12.491 1.00 27.44 1052 ILE A O 1
ATOM 768 N N . LYS A 1 95 ? 20.054 29.964 12.318 1.00 26.59 1053 LYS A N 1
ATOM 769 C CA . LYS A 1 95 ? 21.466 30.127 12.604 1.00 31.97 1053 LYS A CA 1
ATOM 770 C C . LYS A 1 95 ? 21.802 29.861 14.063 1.00 29.70 1053 LYS A C 1
ATOM 771 O O . LYS A 1 95 ? 22.952 29.569 14.388 1.00 29.27 1053 LYS A O 1
ATOM 785 N N . VAL A 1 97 ? 20.366 27.413 15.781 1.00 26.56 1055 VAL A N 1
ATOM 786 C CA . VAL A 1 97 ? 20.418 25.960 15.768 1.00 25.21 1055 VAL A CA 1
ATOM 787 C C . VAL A 1 97 ? 21.762 25.511 15.201 1.00 27.50 1055 VAL A C 1
ATOM 788 O O . VAL A 1 97 ? 22.442 24.651 15.778 1.00 23.29 1055 VAL A O 1
ATOM 792 N N . VAL A 1 98 ? 22.155 26.090 14.075 1.00 23.31 1056 VAL A N 1
ATOM 793 C CA . VAL A 1 98 ? 23.443 25.737 13.468 1.00 21.83 1056 VAL A CA 1
ATOM 794 C C . VAL A 1 98 ? 24.578 26.097 14.422 1.00 24.78 1056 VAL A C 1
ATOM 795 O O . VAL A 1 98 ? 25.504 25.313 14.625 1.00 25.02 1056 VAL A O 1
ATOM 799 N N . SER A 1 99 ? 24.514 27.289 15.005 1.00 23.97 1057 SER A N 1
ATOM 800 C CA . SER A 1 99 ? 25.551 27.704 15.942 1.00 23.86 1057 SER A CA 1
ATOM 801 C C . SER A 1 99 ? 25.628 26.716 17.105 1.00 21.59 1057 SER A C 1
ATOM 802 O O . SER A 1 99 ? 26.711 26.340 17.535 1.00 22.43 1057 SER A O 1
ATOM 805 N N . PHE A 1 100 ? 24.485 26.284 17.618 1.00 23.27 1058 PHE A N 1
ATOM 806 C CA . PHE A 1 100 ? 24.516 25.327 18.715 1.00 25.37 1058 PHE A CA 1
ATOM 807 C C . PHE A 1 100 ? 25.201 24.027 18.302 1.00 24.07 1058 PHE A C 1
ATOM 808 O O . PHE A 1 100 ? 25.891 23.374 19.102 1.00 25.62 1058 PHE A O 1
ATOM 816 N N . ASN A 1 101 ? 25.010 23.648 17.047 1.00 23.45 1059 ASN A N 1
ATOM 817 C CA . ASN A 1 101 ? 25.592 22.418 16.529 1.00 24.29 1059 ASN A CA 1
ATOM 818 C C . ASN A 1 101 ? 27.059 22.537 16.153 1.00 24.62 1059 ASN A C 1
ATOM 819 O O . ASN A 1 101 ? 27.599 21.705 15.423 1.00 23.00 1059 ASN A O 1
ATOM 824 N N . ARG A 1 102 ? 27.699 23.591 16.655 1.00 24.62 1060 ARG A N 1
ATOM 825 C CA . ARG A 1 102 ? 29.131 23.814 16.448 1.00 27.46 1060 ARG A CA 1
ATOM 826 C C . ARG A 1 102 ? 29.814 23.361 17.730 1.00 29.54 1060 ARG A C 1
ATOM 827 O O . ARG A 1 102 ? 31.023 23.484 17.878 1.00 29.79 1060 ARG A O 1
ATOM 835 N N . GLY A 1 103 ? 29.016 22.844 18.661 1.00 30.25 1061 GLY A N 1
ATOM 836 C CA . GLY A 1 103 ? 29.560 22.371 19.919 1.00 30.81 1061 GLY A CA 1
ATOM 837 C C . GLY A 1 103 ? 29.973 20.919 19.816 1.00 32.36 1061 GLY A C 1
ATOM 838 O O . GLY A 1 103 ? 29.870 20.321 18.745 1.00 31.14 1061 GLY A O 1
ATOM 839 N N . ALA A 1 104 ? 30.426 20.353 20.930 1.00 33.72 1062 ALA A N 1
ATOM 840 C CA . ALA A 1 104 ? 30.881 18.965 20.995 1.00 37.61 1062 ALA A CA 1
ATOM 841 C C . ALA A 1 104 ? 30.069 17.987 20.157 1.00 38.43 1062 ALA A C 1
ATOM 842 O O . ALA A 1 104 ? 30.603 17.341 19.264 1.00 39.47 1062 ALA A O 1
ATOM 844 N N . ARG A 1 105 ? 28.780 17.873 20.458 1.00 41.60 1063 ARG A N 1
ATOM 845 C CA . ARG A 1 105 ? 27.910 16.964 19.723 1.00 46.24 1063 ARG A CA 1
ATOM 846 C C . ARG A 1 105 ? 27.995 17.189 18.210 1.00 43.48 1063 ARG A C 1
ATOM 847 O O . ARG A 1 105 ? 28.478 16.330 17.476 1.00 44.93 1063 ARG A O 1
ATOM 855 N N . GLY A 1 106 ? 27.527 18.347 17.751 1.00 41.16 1064 GLY A N 1
ATOM 856 C CA . GLY A 1 106 ? 27.542 18.655 16.329 1.00 39.57 1064 GLY A CA 1
ATOM 857 C C . GLY A 1 106 ? 28.881 18.462 15.644 1.00 36.78 1064 GLY A C 1
ATOM 858 O O . GLY A 1 106 ? 28.947 17.915 14.550 1.00 31.03 1064 GLY A O 1
ATOM 859 N N . GLN A 1 107 ? 29.946 18.917 16.298 1.00 37.47 1065 GLN A N 1
ATOM 860 C CA . GLN A 1 107 ? 31.310 18.825 15.786 1.00 40.07 1065 GLN A CA 1
ATOM 861 C C . GLN A 1 107 ? 31.728 17.368 15.584 1.00 39.35 1065 GLN A C 1
ATOM 862 O O . GLN A 1 107 ? 32.287 17.006 14.545 1.00 37.91 1065 GLN A O 1
ATOM 868 N N . ASN A 1 108 ? 31.462 16.536 16.589 1.00 37.91 1066 ASN A N 1
ATOM 869 C CA . ASN A 1 108 ? 31.783 15.116 16.522 1.00 36.09 1066 ASN A CA 1
ATOM 870 C C . ASN A 1 108 ? 31.079 14.484 15.328 1.00 33.23 1066 ASN A C 1
ATOM 871 O O . ASN A 1 108 ? 31.665 13.674 14.607 1.00 31.54 1066 ASN A O 1
ATOM 876 N N . ALA A 1 109 ? 29.815 14.848 15.138 1.00 31.53 1067 ALA A N 1
ATOM 877 C CA . ALA A 1 109 ? 29.012 14.322 14.043 1.00 30.65 1067 ALA A CA 1
ATOM 878 C C . ALA A 1 109 ? 29.604 14.707 12.698 1.00 28.89 1067 ALA A C 1
ATOM 879 O O . ALA A 1 109 ? 29.778 13.860 11.832 1.00 31.31 1067 ALA A O 1
ATOM 881 N N . LEU A 1 110 ? 29.929 15.981 12.521 1.00 30.13 1068 LEU A N 1
ATOM 882 C CA . LEU A 1 110 ? 30.497 16.402 11.253 1.00 32.32 1068 LEU A CA 1
ATOM 883 C C . LEU A 1 110 ? 31.770 15.650 10.901 1.00 32.23 1068 LEU A C 1
ATOM 884 O O . LEU A 1 110 ? 31.934 15.244 9.748 1.00 30.19 1068 LEU A O 1
ATOM 889 N N . ARG A 1 111 ? 32.668 15.460 11.874 1.00 32.85 1069 ARG A N 1
ATOM 890 C CA . ARG A 1 111 ? 33.903 14.740 11.581 1.00 38.35 1069 ARG A CA 1
ATOM 891 C C . ARG A 1 111 ? 33.635 13.292 11.171 1.00 37.07 1069 ARG A C 1
ATOM 892 O O . ARG A 1 111 ? 34.271 12.792 10.252 1.00 39.25 1069 ARG A O 1
ATOM 900 N N . GLN A 1 112 ? 32.693 12.616 11.826 1.00 36.06 1070 GLN A N 1
ATOM 901 C CA . GLN A 1 112 ? 32.388 11.236 11.439 1.00 36.93 1070 GLN A CA 1
ATOM 902 C C . GLN A 1 112 ? 31.909 11.184 9.994 1.00 33.75 1070 GLN A C 1
ATOM 903 O O . GLN A 1 112 ? 32.179 10.225 9.263 1.00 33.96 1070 GLN A O 1
ATOM 909 N N . ILE A 1 113 ? 31.181 12.215 9.588 1.00 29.79 1071 ILE A N 1
ATOM 910 C CA . ILE A 1 113 ? 30.649 12.271 8.243 1.00 30.36 1071 ILE A CA 1
ATOM 911 C C . ILE A 1 113 ? 31.678 12.679 7.186 1.00 28.69 1071 ILE A C 1
ATOM 912 O O . ILE A 1 113 ? 31.804 12.031 6.150 1.00 28.83 1071 ILE A O 1
ATOM 917 N N . LEU A 1 114 ? 32.453 13.716 7.480 1.00 30.42 1072 LEU A N 1
ATOM 918 C CA . LEU A 1 114 ? 33.414 14.265 6.515 1.00 28.84 1072 LEU A CA 1
ATOM 919 C C . LEU A 1 114 ? 34.900 13.936 6.590 1.00 28.64 1072 LEU A C 1
ATOM 920 O O . LEU A 1 114 ? 35.579 13.923 5.555 1.00 27.96 1072 LEU A O 1
ATOM 925 N N . ALA A 1 115 ? 35.418 13.699 7.790 1.00 27.41 1073 ALA A N 1
ATOM 926 C CA . ALA A 1 115 ? 36.849 13.427 7.965 1.00 26.63 1073 ALA A CA 1
ATOM 927 C C . ALA A 1 115 ? 37.472 12.460 6.957 1.00 24.19 1073 ALA A C 1
ATOM 928 O O . ALA A 1 115 ? 38.484 12.773 6.336 1.00 27.59 1073 ALA A O 1
ATOM 930 N N . PRO A 1 116 ? 36.887 11.271 6.785 1.00 25.40 1074 PRO A N 1
ATOM 931 C CA . PRO A 1 116 ? 37.472 10.330 5.825 1.00 23.81 1074 PRO A CA 1
ATOM 932 C C . PRO A 1 116 ? 37.757 10.907 4.436 1.00 21.88 1074 PRO A C 1
ATOM 933 O O . PRO A 1 116 ? 38.873 10.785 3.938 1.00 22.28 1074 PRO A O 1
ATOM 937 N N . VAL A 1 117 ? 36.764 11.537 3.814 1.00 21.20 1075 VAL A N 1
ATOM 938 C CA . VAL A 1 117 ? 36.947 12.109 2.481 1.00 22.05 1075 VAL A CA 1
ATOM 939 C C . VAL A 1 117 ? 37.821 13.369 2.473 1.00 25.17 1075 VAL A C 1
ATOM 940 O O . VAL A 1 117 ? 38.593 13.582 1.537 1.00 23.72 1075 VAL A O 1
ATOM 944 N N . VAL A 1 118 ? 37.713 14.205 3.503 1.00 25.56 1076 VAL A N 1
ATOM 945 C CA . VAL A 1 118 ? 38.544 15.407 3.547 1.00 25.16 1076 VAL A CA 1
ATOM 946 C C . VAL A 1 118 ? 40.000 14.977 3.659 1.00 28.20 1076 VAL A C 1
ATOM 947 O O . VAL A 1 118 ? 40.871 15.562 3.013 1.00 26.01 1076 VAL A O 1
ATOM 951 N N . LYS A 1 119 ? 40.261 13.947 4.466 1.00 28.01 1077 LYS A N 1
ATOM 952 C CA . LYS A 1 119 ? 41.616 13.446 4.636 1.00 32.88 1077 LYS A CA 1
ATOM 953 C C . LYS A 1 119 ? 42.153 12.948 3.300 1.00 33.06 1077 LYS A C 1
ATOM 954 O O . LYS A 1 119 ? 43.293 13.238 2.933 1.00 32.71 1077 LYS A O 1
ATOM 960 N N . GLU A 1 120 ? 41.330 12.197 2.575 1.00 33.77 1078 GLU A N 1
ATOM 961 C CA . GLU A 1 120 ? 41.728 11.682 1.273 1.00 37.78 1078 GLU A CA 1
ATOM 962 C C . GLU A 1 120 ? 42.210 12.835 0.400 1.00 37.60 1078 GLU A C 1
ATOM 963 O O . GLU A 1 120 ? 43.282 12.769 -0.184 1.00 38.81 1078 GLU A O 1
ATOM 969 N N . ILE A 1 121 ? 41.413 13.894 0.312 1.00 39.96 1079 ILE A N 1
ATOM 970 C CA . ILE A 1 121 ? 41.789 15.053 -0.488 1.00 42.18 1079 ILE A CA 1
ATOM 971 C C . ILE A 1 121 ? 43.093 15.660 0.029 1.00 42.90 1079 ILE A C 1
ATOM 972 O O . ILE A 1 121 ? 43.999 15.967 -0.744 1.00 43.58 1079 ILE A O 1
ATOM 985 N N . ASP A 1 123 ? 45.494 14.282 1.600 1.00 50.71 1081 ASP A N 1
ATOM 986 C CA . ASP A 1 123 ? 46.607 13.405 1.280 1.00 55.60 1081 ASP A CA 1
ATOM 987 C C . ASP A 1 123 ? 47.039 13.423 -0.180 1.00 58.31 1081 ASP A C 1
ATOM 988 O O . ASP A 1 123 ? 48.213 13.649 -0.472 1.00 58.59 1081 ASP A O 1
ATOM 993 N N . ASP A 1 124 ? 46.100 13.193 -1.094 1.00 62.96 1082 ASP A N 1
ATOM 994 C CA . ASP A 1 124 ? 46.410 13.175 -2.524 1.00 71.33 1082 ASP A CA 1
ATOM 995 C C . ASP A 1 124 ? 47.187 14.414 -2.963 1.00 75.39 1082 ASP A C 1
ATOM 996 O O . ASP A 1 124 ? 46.609 15.480 -3.159 1.00 77.05 1082 ASP A O 1
ATO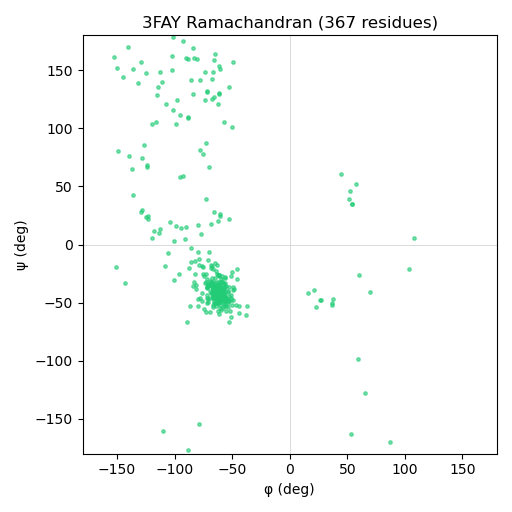M 1001 N N . LYS A 1 125 ? 48.499 14.264 -3.121 1.00 81.29 1083 LYS A N 1
ATOM 1002 C CA . LYS A 1 125 ? 49.355 15.369 -3.541 1.00 84.86 1083 LYS A CA 1
ATOM 1003 C C . LYS A 1 125 ? 49.114 15.681 -5.012 1.00 84.00 1083 LYS A C 1
ATOM 1004 O O . LYS A 1 125 ? 49.126 16.841 -5.425 1.00 89.25 1083 LYS A O 1
ATOM 1010 N N . SER A 1 126 ? 48.897 14.629 -5.796 1.00 84.29 1084 SER A N 1
ATOM 1011 C CA . SER A 1 126 ? 48.663 14.764 -7.230 1.00 79.12 1084 SER A CA 1
ATOM 1012 C C . SER A 1 126 ? 47.176 14.797 -7.558 1.00 74.99 1084 SER A C 1
ATOM 1013 O O . SER A 1 126 ? 46.685 13.951 -8.311 1.00 71.04 1084 SER A O 1
ATOM 1016 N N . LEU A 1 127 ? 46.454 15.756 -6.986 1.00 63.49 1085 LEU A N 1
ATOM 1017 C CA . LEU A 1 127 ? 45.032 15.868 -7.259 1.00 57.41 1085 LEU A CA 1
ATOM 1018 C C . LEU A 1 127 ? 44.815 16.979 -8.263 1.00 53.44 1085 LEU A C 1
ATOM 1019 O O . LEU A 1 127 ? 45.099 18.147 -7.989 1.00 52.15 1085 LEU A O 1
ATOM 1024 N N . ASN A 1 128 ? 44.328 16.604 -9.437 1.00 50.46 1086 ASN A N 1
ATOM 1025 C CA . ASN A 1 128 ? 44.072 17.573 -10.482 1.00 48.73 1086 ASN A CA 1
ATOM 1026 C C . ASN A 1 128 ? 42.599 17.548 -10.841 1.00 43.85 1086 ASN A C 1
ATOM 1027 O O . ASN A 1 128 ? 42.124 16.628 -11.516 1.00 45.39 1086 ASN A O 1
ATOM 1032 N N . ILE A 1 129 ? 41.875 18.555 -10.369 1.00 42.81 1087 ILE A N 1
ATOM 1033 C CA . ILE A 1 129 ? 40.455 18.670 -10.644 1.00 43.13 1087 ILE A CA 1
ATOM 1034 C C . ILE A 1 129 ? 40.182 20.036 -11.262 1.00 41.31 1087 ILE A C 1
ATOM 1035 O O . ILE A 1 129 ? 39.071 20.555 -11.195 1.00 42.07 1087 ILE A O 1
ATOM 1040 N N . LYS A 1 130 ? 41.223 20.603 -11.865 1.00 42.24 1088 LYS A N 1
ATOM 1041 C CA . LYS A 1 130 ? 41.145 21.903 -12.512 1.00 45.41 1088 LYS A CA 1
ATOM 1042 C C . LYS A 1 130 ? 40.197 21.759 -13.702 1.00 44.08 1088 LYS A C 1
ATOM 1043 O O . LYS A 1 130 ? 40.381 20.878 -14.537 1.00 45.13 1088 LYS A O 1
ATOM 1049 N N . THR A 1 131 ? 39.190 22.624 -13.784 1.00 44.16 1089 THR A N 1
ATOM 1050 C CA . THR A 1 131 ? 38.203 22.527 -14.850 1.00 44.21 1089 THR A CA 1
ATOM 1051 C C . THR A 1 131 ? 38.085 23.741 -15.781 1.00 43.35 1089 THR A C 1
ATOM 1052 O O . THR A 1 131 ? 37.207 23.789 -16.656 1.00 41.22 1089 THR A O 1
ATOM 1056 N N . ASP A 1 132 ? 38.970 24.716 -15.603 1.00 44.42 1090 ASP A N 1
ATOM 1057 C CA . ASP A 1 132 ? 38.971 25.920 -16.430 1.00 45.73 1090 ASP A CA 1
ATOM 1058 C C . ASP A 1 132 ? 39.971 25.777 -17.588 1.00 43.60 1090 ASP A C 1
ATOM 1059 O O . ASP A 1 132 ? 41.190 25.770 -17.375 1.00 44.31 1090 ASP A O 1
ATOM 1064 N N . PRO A 1 133 ? 39.468 25.678 -18.830 1.00 43.03 1091 PRO A N 1
ATOM 1065 C CA . PRO A 1 133 ? 40.348 25.532 -19.997 1.00 42.17 1091 PRO A CA 1
ATOM 1066 C C . PRO A 1 133 ? 41.503 26.533 -20.074 1.00 41.40 1091 PRO A C 1
ATOM 1067 O O . PRO A 1 133 ? 42.622 26.173 -20.455 1.00 41.48 1091 PRO A O 1
ATOM 1071 N N . VAL A 1 134 ? 41.241 27.783 -19.712 1.00 41.91 1092 VAL A N 1
ATOM 1072 C CA . VAL A 1 134 ? 42.281 28.804 -19.757 1.00 44.35 1092 VAL A CA 1
ATOM 1073 C C . VAL A 1 134 ? 43.376 28.504 -18.740 1.00 43.33 1092 VAL A C 1
ATOM 1074 O O . VAL A 1 134 ? 44.560 28.602 -19.055 1.00 42.93 1092 VAL A O 1
ATOM 1078 N N . ASP A 1 135 ? 42.978 28.141 -17.523 1.00 44.40 1093 ASP A N 1
ATOM 1079 C CA . ASP A 1 135 ? 43.945 27.811 -16.481 1.00 48.20 1093 ASP A CA 1
ATOM 1080 C C . ASP A 1 135 ? 44.795 26.617 -16.896 1.00 44.70 1093 ASP A C 1
ATOM 1081 O O . ASP A 1 135 ? 46.017 26.632 -16.740 1.00 44.88 1093 ASP A O 1
ATOM 1086 N N . ILE A 1 136 ? 44.137 25.579 -17.410 1.00 41.69 1094 ILE A N 1
ATOM 1087 C CA . ILE A 1 136 ? 44.829 24.375 -17.851 1.00 41.04 1094 ILE A CA 1
ATOM 1088 C C . ILE A 1 136 ? 45.842 24.730 -18.926 1.00 38.05 1094 ILE A C 1
ATOM 1089 O O . ILE A 1 136 ? 46.944 24.196 -18.943 1.00 35.52 1094 ILE A O 1
ATOM 1094 N N . TYR A 1 137 ? 45.448 25.631 -19.819 1.00 39.23 1095 TYR A N 1
ATOM 1095 C CA . TYR A 1 137 ? 46.300 26.104 -20.898 1.00 41.31 1095 TYR A CA 1
ATOM 1096 C C . TYR A 1 137 ? 47.541 26.746 -20.288 1.00 42.86 1095 TYR A C 1
ATOM 1097 O O . TYR A 1 137 ? 48.670 26.349 -20.590 1.00 44.25 1095 TYR A O 1
ATOM 1106 N N . LYS A 1 138 ? 47.328 27.738 -19.424 1.00 43.88 1096 LYS A N 1
ATOM 1107 C CA . LYS A 1 138 ? 48.433 28.437 -18.769 1.00 47.07 1096 LYS A CA 1
ATOM 1108 C C . LYS A 1 138 ? 49.392 27.479 -18.074 1.00 44.85 1096 LYS A C 1
ATOM 1109 O O . LYS A 1 138 ? 50.606 27.581 -18.252 1.00 44.99 1096 LYS A O 1
ATOM 1115 N N . SER A 1 139 ? 48.854 26.550 -17.289 1.00 41.14 1097 SER A N 1
ATOM 1116 C CA . SER A 1 139 ? 49.698 25.585 -16.594 1.00 41.40 1097 SER A CA 1
ATOM 1117 C C . SER A 1 139 ? 50.512 24.811 -17.613 1.00 39.94 1097 SER A C 1
ATOM 1118 O O . SER A 1 139 ? 51.677 24.489 -17.390 1.00 39.56 1097 SER A O 1
ATOM 1121 N N . TRP A 1 140 ? 49.881 24.511 -18.738 1.00 38.58 1098 TRP A N 1
ATOM 1122 C CA . TRP A 1 140 ? 50.537 23.770 -19.806 1.00 39.50 1098 TRP A CA 1
ATOM 1123 C C . TRP A 1 140 ? 51.741 24.568 -20.325 1.00 38.03 1098 TRP A C 1
ATOM 1124 O O . TRP A 1 140 ? 52.873 24.100 -20.265 1.00 36.93 1098 TRP A O 1
ATOM 1135 N N . VAL A 1 141 ? 51.483 25.774 -20.817 1.00 36.84 1099 VAL A N 1
ATOM 1136 C CA . VAL A 1 141 ? 52.530 26.641 -21.328 1.00 39.40 1099 VAL A CA 1
ATOM 1137 C C . VAL A 1 141 ? 53.682 26.789 -20.328 1.00 39.89 1099 VAL A C 1
ATOM 1138 O O . VAL A 1 141 ? 54.856 26.676 -20.691 1.00 40.59 1099 VAL A O 1
ATOM 1142 N N . ASN A 1 142 ? 53.345 27.031 -19.065 1.00 41.56 1100 ASN A N 1
ATOM 1143 C CA . ASN A 1 142 ? 54.365 27.200 -18.045 1.00 44.57 1100 ASN A CA 1
ATOM 1144 C C . ASN A 1 142 ? 55.133 25.912 -17.783 1.00 44.08 1100 ASN A C 1
ATOM 1145 O O . ASN A 1 142 ? 56.337 25.942 -17.529 1.00 43.00 1100 ASN A O 1
ATOM 1150 N N . GLN A 1 143 ? 54.439 24.779 -17.841 1.00 47.05 1101 GLN A N 1
ATOM 1151 C CA . GLN A 1 143 ? 55.088 23.490 -17.631 1.00 50.94 1101 GLN A CA 1
ATOM 1152 C C . GLN A 1 143 ? 56.143 23.262 -18.710 1.00 49.18 1101 GLN A C 1
ATOM 1153 O O . GLN A 1 143 ? 57.249 22.805 -18.426 1.00 48.44 1101 GLN A O 1
ATOM 1167 N N . GLU A 1 145 ? 57.576 25.622 -20.569 1.00 51.36 1103 GLU A N 1
ATOM 1168 C CA . GLU A 1 145 ? 58.578 26.649 -20.340 1.00 51.20 1103 GLU A CA 1
ATOM 1169 C C . GLU A 1 145 ? 59.674 26.170 -19.385 1.00 49.80 1103 GLU A C 1
ATOM 1170 O O . GLU A 1 145 ? 60.859 26.275 -19.698 1.00 50.78 1103 GLU A O 1
ATOM 1176 N N . SER A 1 146 ? 59.287 25.627 -18.235 1.00 49.16 1104 SER A N 1
ATOM 1177 C CA . SER A 1 146 ? 60.271 25.152 -17.267 1.00 50.46 1104 SER A CA 1
ATOM 1178 C C . SER A 1 146 ? 60.936 23.843 -17.698 1.00 51.41 1104 SER A C 1
ATOM 1179 O O . SER A 1 146 ? 62.065 23.556 -17.306 1.00 51.22 1104 SER A O 1
ATOM 1182 N N . GLN A 1 147 ? 60.234 23.050 -18.501 1.00 53.91 1105 GLN A N 1
ATOM 1183 C CA . GLN A 1 147 ? 60.765 21.775 -18.979 1.00 58.42 1105 GLN A CA 1
ATOM 1184 C C . GLN A 1 147 ? 61.857 22.049 -20.010 1.00 57.39 1105 GLN A C 1
ATOM 1185 O O . GLN A 1 147 ? 62.970 21.527 -19.926 1.00 56.89 1105 GLN A O 1
ATOM 1191 N N . THR A 1 148 ? 61.514 22.888 -20.979 1.00 59.21 1106 THR A N 1
ATOM 1192 C CA . THR A 1 148 ? 62.419 23.269 -22.052 1.00 58.73 1106 THR A CA 1
ATOM 1193 C C . THR A 1 148 ? 63.484 24.251 -21.577 1.00 60.76 1106 THR A C 1
ATOM 1194 O O . THR A 1 148 ? 64.679 24.009 -21.728 1.00 58.04 1106 THR A O 1
ATOM 1198 N N . GLY A 1 149 ? 63.042 25.361 -20.999 1.00 63.97 1107 GLY A N 1
ATOM 1199 C CA . GLY A 1 149 ? 63.974 26.363 -20.525 1.00 70.80 1107 GLY A CA 1
ATOM 1200 C C . GLY A 1 149 ? 63.919 27.574 -21.428 1.00 76.92 1107 GLY A C 1
ATOM 1201 O O . GLY A 1 149 ? 64.701 28.512 -21.276 1.00 77.06 1107 GLY A O 1
ATOM 1202 N N . GLU A 1 150 ? 62.989 27.548 -22.377 1.00 82.71 1108 GLU A N 1
ATOM 1203 C CA . GLU A 1 150 ? 62.813 28.648 -23.313 1.00 89.18 1108 GLU A CA 1
ATOM 1204 C C . GLU A 1 150 ? 61.373 29.139 -23.275 1.00 88.70 1108 GLU A C 1
ATOM 1205 O O . GLU A 1 150 ? 60.449 28.364 -23.029 1.00 92.20 1108 GLU A O 1
ATOM 1211 N N . ALA A 1 151 ? 61.189 30.433 -23.507 1.00 90.68 1109 ALA A N 1
ATOM 1212 C CA . ALA A 1 151 ? 59.860 31.026 -23.497 1.00 90.42 1109 ALA A CA 1
ATOM 1213 C C . ALA A 1 151 ? 59.047 30.492 -24.669 1.00 90.14 1109 ALA A C 1
ATOM 1214 O O . ALA A 1 151 ? 59.476 30.579 -25.818 1.00 88.89 1109 ALA A O 1
ATOM 1216 N N . SER A 1 152 ? 57.875 29.937 -24.374 1.00 89.78 1110 SER A N 1
ATOM 1217 C CA . SER A 1 152 ? 57.007 29.387 -25.412 1.00 91.63 1110 SER A CA 1
ATOM 1218 C C . SER A 1 152 ? 56.610 30.476 -26.401 1.00 92.02 1110 SER A C 1
ATOM 1219 O O . SER A 1 152 ? 56.535 31.652 -26.045 1.00 91.96 1110 SER A O 1
ATOM 1222 N N . LYS A 1 153 ? 56.353 30.077 -27.642 1.00 90.16 1111 LYS A N 1
ATOM 1223 C CA . LYS A 1 153 ? 55.969 31.029 -28.673 1.00 88.65 1111 LYS A CA 1
ATOM 1224 C C . LYS A 1 153 ? 54.468 31.256 -28.602 1.00 83.92 1111 LYS A C 1
ATOM 1225 O O . LYS A 1 153 ? 53.911 32.067 -29.341 1.00 85.35 1111 LYS A O 1
ATOM 1231 N N . LEU A 1 154 ? 53.816 30.533 -27.700 1.00 79.73 1112 LEU A N 1
ATOM 1232 C CA . LEU A 1 154 ? 52.379 30.661 -27.518 1.00 72.48 1112 LEU A CA 1
ATOM 1233 C C . LEU A 1 154 ? 52.088 31.804 -26.554 1.00 65.95 1112 LEU A C 1
ATOM 1234 O O . LEU A 1 154 ? 52.812 32.001 -25.579 1.00 64.43 1112 LEU A O 1
ATOM 1239 N N . PRO A 1 155 ? 51.022 32.573 -26.816 1.00 65.89 1113 PRO A N 1
ATOM 1240 C CA . PRO A 1 155 ? 50.651 33.698 -25.950 1.00 61.76 1113 PRO A CA 1
ATOM 1241 C C . PRO A 1 155 ? 50.167 33.225 -24.579 1.00 60.93 1113 PRO A C 1
ATOM 1242 O O . PRO A 1 155 ? 49.482 32.209 -24.472 1.00 60.93 1113 PRO A O 1
ATOM 1246 N N . TYR A 1 156 ? 50.526 33.964 -23.531 1.00 62.90 1114 TYR A N 1
ATOM 1247 C CA . TYR A 1 156 ? 50.119 33.599 -22.179 1.00 63.94 1114 TYR A CA 1
ATOM 1248 C C . TYR A 1 156 ? 48.642 33.889 -21.975 1.00 66.74 1114 TYR A C 1
ATOM 1249 O O . TYR A 1 156 ? 47.959 33.189 -21.229 1.00 66.01 1114 TYR A O 1
ATOM 1258 N N . ASP A 1 157 ? 48.157 34.938 -22.631 1.00 73.90 1115 ASP A N 1
ATOM 1259 C CA . ASP A 1 157 ? 46.753 35.317 -22.526 1.00 80.89 1115 ASP A CA 1
ATOM 1260 C C . ASP A 1 157 ? 46.027 34.743 -23.733 1.00 81.02 1115 ASP A C 1
ATOM 1261 O O . ASP A 1 157 ? 46.379 35.021 -24.882 1.00 83.58 1115 ASP A O 1
ATOM 1266 N N . VAL A 1 158 ? 44.985 33.971 -23.45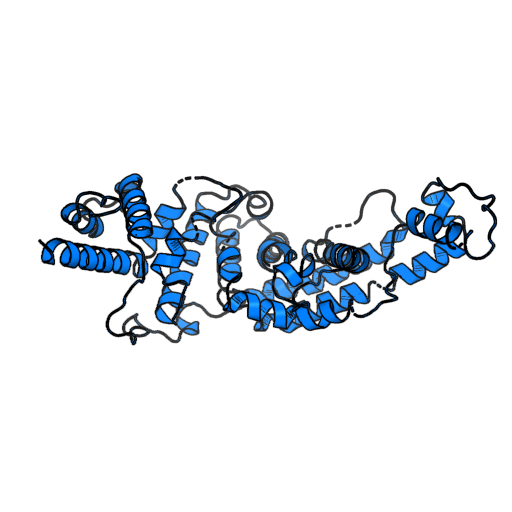8 1.00 80.62 1116 VAL A N 1
ATOM 1267 C CA . VAL A 1 158 ? 44.266 33.274 -24.506 1.00 77.37 1116 VAL A CA 1
ATOM 1268 C C . VAL A 1 158 ? 42.780 33.108 -24.094 1.00 76.27 1116 VAL A C 1
ATOM 1269 O O . VAL A 1 158 ? 42.478 33.085 -22.902 1.00 75.95 1116 VAL A O 1
ATOM 1273 N N . THR A 1 159 ? 41.854 33.027 -25.053 1.00 75.11 1117 THR A N 1
ATOM 1274 C CA . THR A 1 159 ? 40.433 32.851 -24.712 1.00 72.53 1117 THR A CA 1
ATOM 1275 C C . THR A 1 159 ? 40.144 31.368 -24.472 1.00 67.62 1117 THR A C 1
ATOM 1276 O O . THR A 1 159 ? 40.903 30.507 -24.912 1.00 69.46 1117 THR A O 1
ATOM 1280 N N . PRO A 1 160 ? 39.043 31.053 -23.770 1.00 69.16 1118 PRO A N 1
ATOM 1281 C CA . PRO A 1 160 ? 38.678 29.663 -23.483 1.00 68.04 1118 PRO A CA 1
ATOM 1282 C C . PRO A 1 160 ? 38.560 28.822 -24.744 1.00 68.78 1118 PRO A C 1
ATOM 1283 O O . PRO A 1 160 ? 39.075 27.706 -24.813 1.00 71.14 1118 PRO A O 1
ATOM 1287 N N . GLU A 1 161 ? 37.874 29.368 -25.740 1.00 76.96 1119 GLU A N 1
ATOM 1288 C CA . GLU A 1 161 ? 37.688 28.671 -27.002 1.00 82.72 1119 GLU A CA 1
ATOM 1289 C C . GLU A 1 161 ? 39.025 28.437 -27.695 1.00 79.44 1119 GLU A C 1
ATOM 1290 O O . GLU A 1 161 ? 39.279 27.351 -28.216 1.00 81.98 1119 GLU A O 1
ATOM 1296 N N . GLN A 1 162 ? 39.888 29.449 -27.704 1.00 78.28 1120 GLN A N 1
ATOM 1297 C CA . GLN A 1 162 ? 41.181 29.278 -28.353 1.00 77.80 1120 GLN A CA 1
ATOM 1298 C C . GLN A 1 162 ? 42.116 28.443 -27.494 1.00 72.37 1120 GLN A C 1
ATOM 1299 O O . GLN A 1 162 ? 43.101 27.895 -27.989 1.00 71.32 1120 GLN A O 1
ATOM 1305 N N . ALA A 1 163 ? 41.800 28.335 -26.208 1.00 65.88 1121 ALA A N 1
ATOM 1306 C CA . ALA A 1 163 ? 42.607 27.530 -25.306 1.00 60.30 1121 ALA A CA 1
ATOM 1307 C C . ALA A 1 163 ? 42.271 26.068 -25.572 1.00 56.11 1121 ALA A C 1
ATOM 1308 O O . ALA A 1 163 ? 43.154 25.217 -25.625 1.00 54.63 1121 ALA A O 1
ATOM 1310 N N . LEU A 1 164 ? 40.982 25.792 -25.750 1.00 53.69 1122 LEU A N 1
ATOM 1311 C CA . LEU A 1 164 ? 40.505 24.437 -26.024 1.00 51.42 1122 LEU A CA 1
ATOM 1312 C C . LEU A 1 164 ? 40.903 23.985 -27.418 1.00 50.63 1122 LEU A C 1
ATOM 1313 O O . LEU A 1 164 ? 40.687 22.832 -27.790 1.00 51.16 1122 LEU A O 1
ATOM 1318 N N . ALA A 1 165 ? 41.483 24.904 -28.184 1.00 50.55 1123 ALA A N 1
ATOM 1319 C CA . ALA A 1 165 ? 41.924 24.613 -29.539 1.00 50.11 1123 ALA A CA 1
ATOM 1320 C C . ALA A 1 165 ? 43.058 23.583 -29.535 1.00 50.93 1123 ALA A C 1
ATOM 1321 O O . ALA A 1 165 ? 43.214 22.818 -30.490 1.00 49.95 1123 ALA A O 1
ATOM 1323 N N . HIS A 1 166 ? 43.838 23.563 -28.456 1.00 49.88 1124 HIS A N 1
ATOM 1324 C CA . HIS A 1 166 ? 44.960 22.639 -28.318 1.00 52.64 1124 HIS A CA 1
ATOM 1325 C C . HIS A 1 166 ? 44.517 21.273 -27.804 1.00 53.82 1124 HIS A C 1
ATOM 1326 O O . HIS A 1 166 ? 43.826 21.171 -26.790 1.00 54.06 1124 HIS A O 1
ATOM 1333 N N . GLU A 1 167 ? 44.934 20.222 -28.502 1.00 58.18 1125 GLU A N 1
ATOM 1334 C CA . GLU A 1 167 ? 44.569 18.859 -28.130 1.00 62.34 1125 GLU A CA 1
ATOM 1335 C C . GLU A 1 167 ? 45.029 18.487 -26.727 1.00 56.89 1125 GLU A C 1
ATOM 1336 O O . GLU A 1 167 ? 44.330 17.774 -26.005 1.00 58.52 1125 GLU A O 1
ATOM 1342 N N . GLU A 1 168 ? 46.200 18.965 -26.333 1.00 52.56 1126 GLU A N 1
ATOM 1343 C CA . GLU A 1 168 ? 46.715 18.650 -25.010 1.00 50.89 1126 GLU A CA 1
ATOM 1344 C C . GLU A 1 168 ? 45.829 19.258 -23.921 1.00 46.30 1126 GLU A C 1
ATOM 1345 O O . GLU A 1 168 ? 45.635 18.657 -22.864 1.00 43.92 1126 GLU A O 1
ATOM 1351 N N . VAL A 1 169 ? 45.290 20.444 -24.189 1.00 44.53 1127 VAL A N 1
ATOM 1352 C CA . VAL A 1 169 ? 44.401 21.110 -23.248 1.00 45.32 1127 VAL A CA 1
ATOM 1353 C C . VAL A 1 169 ? 43.123 20.296 -23.118 1.00 45.34 1127 VAL A C 1
ATOM 1354 O O . VAL A 1 169 ? 42.722 19.919 -22.017 1.00 45.02 1127 VAL A O 1
ATOM 1358 N N . LYS A 1 170 ? 42.487 20.019 -24.252 1.00 49.07 1128 LYS A N 1
ATOM 1359 C CA . LYS A 1 170 ? 41.247 19.248 -24.255 1.00 53.79 1128 LYS A CA 1
ATOM 1360 C C . LYS A 1 170 ? 41.413 17.897 -23.573 1.00 48.92 1128 LYS A C 1
ATOM 1361 O O . LYS A 1 170 ? 40.484 17.396 -22.950 1.00 50.03 1128 LYS A O 1
ATOM 1367 N N . THR A 1 171 ? 42.601 17.317 -23.685 1.00 46.70 1129 THR A N 1
ATOM 1368 C CA . THR A 1 171 ? 42.872 16.022 -23.084 1.00 47.73 1129 THR A CA 1
ATOM 1369 C C . THR A 1 171 ? 42.976 16.126 -21.571 1.00 43.66 1129 THR A C 1
ATOM 1370 O O . THR A 1 171 ? 42.413 15.310 -20.836 1.00 42.76 1129 THR A O 1
ATOM 1374 N N . ARG A 1 172 ? 43.712 17.128 -21.109 1.00 43.11 1130 ARG A N 1
ATOM 1375 C CA . ARG A 1 172 ? 43.870 17.334 -19.682 1.00 44.47 1130 ARG A CA 1
ATOM 1376 C C . ARG A 1 172 ? 42.524 17.687 -19.086 1.00 39.80 1130 ARG A C 1
ATOM 1377 O O . ARG A 1 172 ? 42.181 17.208 -18.007 1.00 38.87 1130 ARG A O 1
ATOM 1385 N N . LEU A 1 173 ? 41.751 18.502 -19.801 1.00 38.11 1131 LEU A N 1
ATOM 1386 C CA . LEU A 1 173 ? 40.434 18.898 -19.317 1.00 38.68 1131 LEU A CA 1
ATOM 1387 C C . LEU A 1 173 ? 39.544 17.677 -19.154 1.00 36.31 1131 LEU A C 1
ATOM 1388 O O . LEU A 1 173 ? 38.906 17.513 -18.120 1.00 35.65 1131 LEU A O 1
ATOM 1393 N N . ASP A 1 174 ? 39.499 16.815 -20.164 1.00 37.39 1132 ASP A N 1
ATOM 1394 C CA . ASP A 1 174 ? 38.677 15.616 -20.065 1.00 40.41 1132 ASP A CA 1
ATOM 1395 C C . ASP A 1 174 ? 39.098 14.821 -18.851 1.00 37.73 1132 ASP A C 1
ATOM 1396 O O . ASP A 1 174 ? 38.265 14.299 -18.123 1.00 38.61 1132 ASP A O 1
ATOM 1401 N N . SER A 1 175 ? 40.400 14.732 -18.629 1.00 36.66 1133 SER A N 1
ATOM 1402 C CA . SER A 1 175 ? 40.907 13.981 -17.494 1.00 39.26 1133 SER A CA 1
ATOM 1403 C C . SER A 1 175 ? 40.520 14.649 -16.169 1.00 37.04 1133 SER A C 1
ATOM 1404 O O . SER A 1 175 ? 40.059 13.985 -15.240 1.00 36.06 1133 SER A O 1
ATOM 1407 N N . SER A 1 176 ? 40.708 15.965 -16.099 1.00 35.53 1134 SER A N 1
ATOM 1408 C CA . SER A 1 176 ? 40.384 16.735 -14.902 1.00 39.13 1134 SER A CA 1
ATOM 1409 C C . SER A 1 176 ? 38.893 16.674 -14.586 1.00 36.97 1134 SER A C 1
ATOM 1410 O O . SER A 1 176 ? 38.496 16.613 -13.423 1.00 34.53 1134 SER A O 1
ATOM 1413 N N . ILE A 1 177 ? 38.069 16.711 -15.628 1.00 38.55 1135 ILE A N 1
ATOM 1414 C CA . ILE A 1 177 ? 36.621 16.647 -15.458 1.00 40.64 1135 ILE A CA 1
ATOM 1415 C C . ILE A 1 177 ? 36.214 15.342 -14.782 1.00 40.64 1135 ILE A C 1
ATOM 1416 O O . ILE A 1 177 ? 35.402 15.338 -13.858 1.00 38.72 1135 ILE A O 1
ATOM 1421 N N . ARG A 1 178 ? 36.780 14.237 -15.255 1.00 41.98 1136 ARG A N 1
ATOM 1422 C CA . ARG A 1 178 ? 36.466 12.933 -14.696 1.00 47.05 1136 ARG A CA 1
ATOM 1423 C C . ARG A 1 178 ? 36.877 12.881 -13.227 1.00 44.83 1136 ARG A C 1
ATOM 1424 O O . ARG A 1 178 ? 36.186 12.284 -12.407 1.00 47.16 1136 ARG A O 1
ATOM 1432 N N . ASN A 1 179 ? 38.002 13.513 -12.901 1.00 42.93 1137 ASN A N 1
ATOM 1433 C CA . ASN A 1 179 ? 38.471 13.537 -11.526 1.00 41.01 1137 ASN A CA 1
ATOM 1434 C C . ASN A 1 179 ? 37.512 14.329 -10.645 1.00 39.90 1137 ASN A C 1
ATOM 1435 O O . ASN A 1 179 ? 37.097 13.852 -9.592 1.00 37.60 1137 ASN A O 1
ATOM 1448 N N . ARG A 1 181 ? 34.516 14.809 -10.919 1.00 41.76 1139 ARG A N 1
ATOM 1449 C CA . ARG A 1 181 ? 33.307 14.027 -10.735 1.00 42.52 1139 ARG A CA 1
ATOM 1450 C C . ARG A 1 181 ? 33.510 12.916 -9.708 1.00 40.75 1139 ARG A C 1
ATOM 1451 O O . ARG A 1 181 ? 32.689 12.741 -8.806 1.00 40.72 1139 ARG A O 1
ATOM 1459 N N . ALA A 1 182 ? 34.602 12.168 -9.835 1.00 39.71 1140 ALA A N 1
ATOM 1460 C CA . ALA A 1 182 ? 34.883 11.084 -8.896 1.00 38.67 1140 ALA A CA 1
ATOM 1461 C C . ALA A 1 182 ? 35.016 11.639 -7.481 1.00 37.26 1140 ALA A C 1
ATOM 1462 O O . ALA A 1 182 ? 34.393 11.135 -6.543 1.00 37.71 1140 ALA A O 1
ATOM 1464 N N . VAL A 1 183 ? 35.830 12.682 -7.338 1.00 35.55 1141 VAL A N 1
ATOM 1465 C CA . VAL A 1 183 ? 36.062 13.322 -6.046 1.00 35.18 1141 VAL A CA 1
ATOM 1466 C C . VAL A 1 183 ? 34.756 13.808 -5.436 1.00 35.87 1141 VAL A C 1
ATOM 1467 O O . VAL A 1 183 ? 34.491 13.587 -4.261 1.00 38.01 1141 VAL A O 1
ATOM 1471 N N . THR A 1 184 ? 33.937 14.470 -6.245 1.00 36.37 1142 THR A N 1
ATOM 1472 C CA . THR A 1 184 ? 32.659 14.976 -5.769 1.00 34.45 1142 THR A CA 1
ATOM 1473 C C . THR A 1 184 ? 31.717 13.832 -5.435 1.00 34.78 1142 THR A C 1
ATOM 1474 O O . THR A 1 184 ? 30.889 13.944 -4.529 1.00 33.68 1142 THR A O 1
ATOM 1478 N N . ASP A 1 185 ? 31.840 12.727 -6.159 1.00 34.21 1143 ASP A N 1
ATOM 1479 C CA . ASP A 1 185 ? 30.969 11.587 -5.903 1.00 36.59 1143 ASP A CA 1
ATOM 1480 C C . ASP A 1 185 ? 31.300 10.937 -4.551 1.00 35.46 1143 ASP A C 1
ATOM 1481 O O . ASP A 1 185 ? 30.425 10.386 -3.892 1.00 35.48 1143 ASP A O 1
ATOM 1486 N N . LYS A 1 186 ? 32.563 10.997 -4.140 1.00 35.95 1144 LYS A N 1
ATOM 1487 C CA . LYS A 1 186 ? 32.963 10.416 -2.863 1.00 37.32 1144 LYS A CA 1
ATOM 1488 C C . LYS A 1 186 ? 32.370 11.203 -1.705 1.00 34.91 1144 LYS A C 1
ATOM 1489 O O . LYS A 1 186 ? 31.901 10.624 -0.725 1.00 35.39 1144 LYS A O 1
ATOM 1495 N N . PHE A 1 187 ? 32.389 12.526 -1.824 1.00 32.41 1145 PHE A N 1
ATOM 1496 C CA . PHE A 1 187 ? 31.826 13.382 -0.789 1.00 29.82 1145 PHE A CA 1
ATOM 1497 C C . PHE A 1 187 ? 30.324 13.201 -0.724 1.00 30.17 1145 PHE A C 1
ATOM 1498 O O . PHE A 1 187 ? 29.755 13.063 0.358 1.00 29.12 1145 PHE A O 1
ATOM 1506 N N . LEU A 1 188 ? 29.676 13.211 -1.888 1.00 31.24 1146 LEU A N 1
ATOM 1507 C CA . LEU A 1 188 ? 28.230 13.041 -1.951 1.00 30.95 1146 LEU A CA 1
ATOM 1508 C C . LEU A 1 188 ? 27.837 11.742 -1.254 1.00 30.67 1146 LEU A C 1
ATOM 1509 O O . LEU A 1 188 ? 26.996 11.733 -0.358 1.00 29.40 1146 LEU A O 1
ATOM 1514 N N . SER A 1 189 ? 28.470 10.646 -1.650 1.00 30.34 1147 SER A N 1
ATOM 1515 C CA . SER A 1 189 ? 28.169 9.346 -1.062 1.00 32.03 1147 SER A CA 1
ATOM 1516 C C . SER A 1 189 ? 28.379 9.324 0.452 1.00 31.77 1147 SER A C 1
ATOM 1517 O O . SER A 1 189 ? 27.524 8.849 1.200 1.00 30.95 1147 SER A O 1
ATOM 1520 N N . ALA A 1 190 ? 29.521 9.832 0.898 1.00 29.20 1148 ALA A N 1
ATOM 1521 C CA . ALA A 1 190 ? 29.814 9.859 2.325 1.00 30.48 1148 ALA A CA 1
ATOM 1522 C C . ALA A 1 190 ? 28.723 10.604 3.096 1.00 30.28 1148 ALA A C 1
ATOM 1523 O O . ALA A 1 190 ? 28.403 10.246 4.224 1.00 31.30 1148 ALA A O 1
ATOM 1525 N N . ILE A 1 191 ? 28.150 11.633 2.484 1.00 30.46 1149 ILE A N 1
ATOM 1526 C CA . ILE A 1 191 ? 27.099 12.412 3.135 1.00 30.79 1149 ILE A CA 1
ATOM 1527 C C . ILE A 1 191 ? 25.739 11.723 3.062 1.00 32.47 1149 ILE A C 1
ATOM 1528 O O . ILE A 1 191 ? 25.020 11.633 4.059 1.00 31.91 1149 ILE A O 1
ATOM 1533 N N . VAL A 1 192 ? 25.388 11.243 1.876 1.00 34.96 1150 VAL A N 1
ATOM 1534 C CA . VAL A 1 192 ? 24.106 10.582 1.655 1.00 39.88 1150 VAL A CA 1
ATOM 1535 C C . VAL A 1 192 ? 23.918 9.295 2.461 1.00 38.67 1150 VAL A C 1
ATOM 1536 O O . VAL A 1 192 ? 22.804 8.971 2.871 1.00 41.09 1150 VAL A O 1
ATOM 1540 N N . SER A 1 193 ? 25.004 8.574 2.704 1.00 39.17 1151 SER A N 1
ATOM 1541 C CA . SER A 1 193 ? 24.927 7.324 3.446 1.00 41.09 1151 SER A CA 1
ATOM 1542 C C . SER A 1 193 ? 25.199 7.480 4.934 1.00 41.27 1151 SER A C 1
ATOM 1543 O O . SER A 1 193 ? 25.439 6.489 5.628 1.00 43.47 1151 SER A O 1
ATOM 1546 N N . SER A 1 194 ? 25.176 8.710 5.435 1.00 40.74 1152 SER A N 1
ATOM 1547 C CA . SER A 1 194 ? 25.453 8.937 6.852 1.00 40.48 1152 SER A CA 1
ATOM 1548 C C . SER A 1 194 ? 24.399 9.790 7.527 1.00 37.29 1152 SER A C 1
ATOM 1549 O O . SER A 1 194 ? 24.691 10.487 8.499 1.00 38.19 1152 SER A O 1
ATOM 1552 N N . VAL A 1 195 ? 23.178 9.724 7.011 1.00 36.88 1153 VAL A N 1
ATOM 1553 C CA . VAL A 1 195 ? 22.073 10.489 7.558 1.00 40.11 1153 VAL A CA 1
ATOM 1554 C C . VAL A 1 195 ? 21.947 10.249 9.052 1.00 40.25 1153 VAL A C 1
ATOM 1555 O O . VAL A 1 195 ? 21.632 11.165 9.807 1.00 42.59 1153 VAL A O 1
ATOM 1559 N N . ASP A 1 196 ? 22.207 9.012 9.471 1.00 41.48 1154 ASP A N 1
ATOM 1560 C CA . ASP A 1 196 ? 22.091 8.643 10.873 1.00 46.72 1154 ASP A CA 1
ATOM 1561 C C . ASP A 1 196 ? 23.180 9.240 11.747 1.00 42.30 1154 ASP A C 1
ATOM 1562 O O . ASP A 1 196 ? 23.068 9.230 12.966 1.00 43.12 1154 ASP A O 1
ATOM 1567 N N . LYS A 1 197 ? 24.222 9.777 11.127 1.00 40.05 1155 LYS A N 1
ATOM 1568 C CA . LYS A 1 197 ? 25.298 10.395 11.886 1.00 40.09 1155 LYS A CA 1
ATOM 1569 C C . LYS A 1 197 ? 24.996 11.862 12.217 1.00 35.04 1155 LYS A C 1
ATOM 1570 O O . LYS A 1 197 ? 25.636 12.455 13.076 1.00 32.69 1155 LYS A O 1
ATOM 1576 N N . ILE A 1 198 ? 24.014 12.444 11.537 1.00 32.49 1156 ILE A N 1
ATOM 1577 C CA . ILE A 1 198 ? 23.630 13.835 11.790 1.00 29.22 1156 ILE A CA 1
ATOM 1578 C C . ILE A 1 198 ? 22.909 13.885 13.138 1.00 33.57 1156 ILE A C 1
ATOM 1579 O O . ILE A 1 198 ? 22.021 13.077 13.410 1.00 29.30 1156 ILE A O 1
ATOM 1584 N N . PRO A 1 199 ? 23.286 14.838 14.004 1.00 30.71 1157 PRO A N 1
ATOM 1585 C CA . PRO A 1 199 ? 22.646 14.944 15.318 1.00 29.89 1157 PRO A CA 1
ATOM 1586 C C . PRO A 1 199 ? 21.126 15.013 15.224 1.00 30.28 1157 PRO A C 1
ATOM 1587 O O . PRO A 1 199 ? 20.580 15.734 14.389 1.00 30.49 1157 PRO A O 1
ATOM 1591 N N . TYR A 1 200 ? 20.452 14.257 16.080 1.00 29.01 1158 TYR A N 1
ATOM 1592 C CA . TYR A 1 200 ? 18.995 14.242 16.134 1.00 30.59 1158 TYR A CA 1
ATOM 1593 C C . TYR A 1 200 ? 18.447 15.671 16.180 1.00 29.03 1158 TYR A C 1
ATOM 1594 O O . TYR A 1 200 ? 17.524 16.021 15.446 1.00 30.68 1158 TYR A O 1
ATOM 1603 N N . GLY A 1 201 ? 19.014 16.491 17.057 1.00 28.59 1159 GLY A N 1
ATOM 1604 C CA . GLY A 1 201 ? 18.571 17.868 17.179 1.00 29.79 1159 GLY A CA 1
ATOM 1605 C C . GLY A 1 201 ? 18.560 18.600 15.853 1.00 29.54 1159 GLY A C 1
ATOM 1606 O O . GLY A 1 201 ? 17.716 19.458 15.620 1.00 29.84 1159 GLY A O 1
ATOM 1615 N N . ARG A 1 203 ? 18.395 16.990 12.723 1.00 31.48 1161 ARG A N 1
ATOM 1616 C CA . ARG A 1 203 ? 17.392 16.363 11.873 1.00 31.86 1161 ARG A CA 1
ATOM 1617 C C . ARG A 1 203 ? 16.008 16.768 12.329 1.00 30.11 1161 ARG A C 1
ATOM 1618 O O . ARG A 1 203 ? 15.138 17.076 11.521 1.00 29.36 1161 ARG A O 1
ATOM 1626 N N . PHE A 1 204 ? 15.813 16.791 13.641 1.00 30.08 1162 PHE A N 1
ATOM 1627 C CA . PHE A 1 204 ? 14.516 17.157 14.204 1.00 30.62 1162 PHE A CA 1
ATOM 1628 C C . PHE A 1 204 ? 14.087 18.549 13.753 1.00 30.25 1162 PHE A C 1
ATOM 1629 O O . PHE A 1 204 ? 12.944 18.754 13.379 1.00 29.54 1162 PHE A O 1
ATOM 1637 N N . ILE A 1 205 ? 15.009 19.502 13.785 1.00 28.23 1163 ILE A N 1
ATOM 1638 C CA . ILE A 1 205 ? 14.699 20.862 13.374 1.00 26.10 1163 ILE A CA 1
ATOM 1639 C C . ILE A 1 205 ? 14.375 20.944 11.887 1.00 28.96 1163 ILE A C 1
ATOM 1640 O O . ILE A 1 205 ? 13.551 21.763 11.464 1.00 26.64 1163 ILE A O 1
ATOM 1645 N N . ALA A 1 206 ? 15.026 20.109 11.087 1.00 27.87 1164 ALA A N 1
ATOM 1646 C CA . ALA A 1 206 ? 14.760 20.103 9.655 1.00 31.66 1164 ALA A CA 1
ATOM 1647 C C . ALA A 1 206 ? 13.326 19.606 9.490 1.00 33.01 1164 ALA A C 1
ATOM 1648 O O . ALA A 1 206 ? 12.582 20.102 8.647 1.00 31.92 1164 ALA A O 1
ATOM 1650 N N . LYS A 1 207 ? 12.948 18.631 10.316 1.00 36.59 1165 LYS A N 1
ATOM 1651 C CA . LYS A 1 207 ? 11.597 18.071 10.288 1.00 38.67 1165 LYS A CA 1
ATOM 1652 C C . LYS A 1 207 ? 10.605 19.178 10.628 1.00 38.69 1165 LYS A C 1
ATOM 1653 O O . LYS A 1 207 ? 9.578 19.324 9.965 1.00 39.17 1165 LYS A O 1
ATOM 1659 N N . VAL A 1 208 ? 10.930 19.965 11.654 1.00 37.41 1166 VAL A N 1
ATOM 1660 C CA . VAL A 1 208 ? 10.074 21.069 12.080 1.00 36.44 1166 VAL A CA 1
ATOM 1661 C C . VAL A 1 208 ? 9.963 22.113 10.977 1.00 37.44 1166 VAL A C 1
ATOM 1662 O O . VAL A 1 208 ? 8.868 22.582 10.664 1.00 35.86 1166 VAL A O 1
ATOM 1666 N N . LEU A 1 209 ? 11.111 22.475 10.404 1.00 36.93 1167 LEU A N 1
ATOM 1667 C CA . LEU A 1 209 ? 11.188 23.474 9.341 1.00 36.68 1167 LEU A CA 1
ATOM 1668 C C . LEU A 1 209 ? 10.310 23.105 8.157 1.00 38.96 1167 LEU A C 1
ATOM 1669 O O . LEU A 1 209 ? 9.519 23.918 7.676 1.00 39.23 1167 LEU A O 1
ATOM 1674 N N . LYS A 1 210 ? 10.465 21.878 7.679 1.00 40.40 1168 LYS A N 1
ATOM 1675 C CA . LYS A 1 210 ? 9.683 21.405 6.554 1.00 43.82 1168 LYS A CA 1
ATOM 1676 C C . LYS A 1 210 ? 8.187 21.445 6.889 1.00 44.86 1168 LYS A C 1
ATOM 1677 O O . LYS A 1 210 ? 7.377 21.884 6.071 1.00 42.92 1168 LYS A O 1
ATOM 1683 N N . ASP A 1 211 ? 7.817 20.999 8.087 1.00 45.76 1169 ASP A N 1
ATOM 1684 C CA . ASP A 1 211 ? 6.413 21.023 8.476 1.00 48.58 1169 ASP A CA 1
ATOM 1685 C C . ASP A 1 211 ? 5.858 22.439 8.573 1.00 47.15 1169 ASP A C 1
ATOM 1686 O O . ASP A 1 211 ? 4.751 22.702 8.115 1.00 48.87 1169 ASP A O 1
ATOM 1691 N N . SER A 1 212 ? 6.619 23.352 9.162 1.00 47.12 1170 SER A N 1
ATOM 1692 C CA . SER A 1 212 ? 6.155 24.728 9.287 1.00 47.52 1170 SER A CA 1
ATOM 1693 C C . SER A 1 212 ? 6.043 25.431 7.942 1.00 48.17 1170 SER A C 1
ATOM 1694 O O . SER A 1 212 ? 5.081 26.156 7.700 1.00 47.02 1170 SER A O 1
ATOM 1697 N N . LEU A 1 213 ? 7.021 25.216 7.069 1.00 47.86 1171 LEU A N 1
ATOM 1698 C CA . LEU A 1 213 ? 7.005 25.844 5.756 1.00 52.46 1171 LEU A CA 1
ATOM 1699 C C . LEU A 1 213 ? 5.831 25.343 4.924 1.00 56.02 1171 LEU A C 1
ATOM 1700 O O . LEU A 1 213 ? 5.137 26.121 4.276 1.00 55.48 1171 LEU A O 1
ATOM 1705 N N . HIS A 1 214 ? 5.611 24.036 4.950 1.00 64.38 1172 HIS A N 1
ATOM 1706 C CA . HIS A 1 214 ? 4.523 23.437 4.194 1.00 72.96 1172 HIS A CA 1
ATOM 1707 C C . HIS A 1 214 ? 3.186 23.986 4.677 1.00 73.33 1172 HIS A C 1
ATOM 1708 O O . HIS A 1 214 ? 2.215 24.040 3.924 1.00 75.81 1172 HIS A O 1
ATOM 1715 N N . GLU A 1 215 ? 3.149 24.406 5.936 1.00 73.58 1173 GLU A N 1
ATOM 1716 C CA . GLU A 1 215 ? 1.930 24.934 6.530 1.00 73.76 1173 GLU A CA 1
ATOM 1717 C C . GLU A 1 215 ? 1.690 26.402 6.191 1.00 69.08 1173 GLU A C 1
ATOM 1718 O O . GLU A 1 215 ? 0.553 26.866 6.207 1.00 69.54 1173 GLU A O 1
ATOM 1724 N N . LYS A 1 216 ? 2.755 27.136 5.886 1.00 63.96 1174 LYS A N 1
ATOM 1725 C CA . LYS A 1 216 ? 2.602 28.540 5.531 1.00 59.64 1174 LYS A CA 1
ATOM 1726 C C . LYS A 1 216 ? 2.565 28.724 4.020 1.00 58.84 1174 LYS A C 1
ATOM 1727 O O . LYS A 1 216 ? 2.004 29.699 3.517 1.00 56.58 1174 LYS A O 1
ATOM 1733 N N . PHE A 1 217 ? 3.166 27.785 3.300 1.00 58.38 1175 PHE A N 1
ATOM 1734 C CA . PHE A 1 217 ? 3.195 27.845 1.846 1.00 62.54 1175 PHE A CA 1
ATOM 1735 C C . PHE A 1 217 ? 2.710 26.522 1.255 1.00 70.62 1175 PHE A C 1
ATOM 1736 O O . PHE A 1 217 ? 3.505 25.722 0.761 1.00 67.54 1175 PHE A O 1
ATOM 1744 N N . PRO A 1 218 ? 1.389 26.273 1.312 1.00 73.26 1176 PRO A N 1
ATOM 1745 C CA . PRO A 1 218 ? 0.800 25.040 0.778 1.00 84.15 1176 PRO A CA 1
ATOM 1746 C C . PRO A 1 218 ? 1.016 24.902 -0.725 1.00 91.00 1176 PRO A C 1
ATOM 1747 O O . PRO A 1 218 ? 1.039 23.796 -1.266 1.00 94.19 1176 PRO A O 1
ATOM 1751 N N . ASP A 1 219 ? 1.174 26.038 -1.393 1.00 96.41 1177 ASP A N 1
ATOM 1752 C CA . ASP A 1 219 ? 1.387 26.066 -2.834 1.00 103.09 1177 ASP A CA 1
ATOM 1753 C C . ASP A 1 219 ? 2.828 25.723 -3.210 1.00 104.36 1177 ASP A C 1
ATOM 1754 O O . ASP A 1 219 ? 3.129 25.469 -4.376 1.00 112.09 1177 ASP A O 1
ATOM 1759 N N . ALA A 1 220 ? 3.711 25.704 -2.215 1.00 103.77 1178 ALA A N 1
ATOM 1760 C CA . ALA A 1 220 ? 5.119 25.390 -2.436 1.00 99.63 1178 ALA A CA 1
ATOM 1761 C C . ALA A 1 220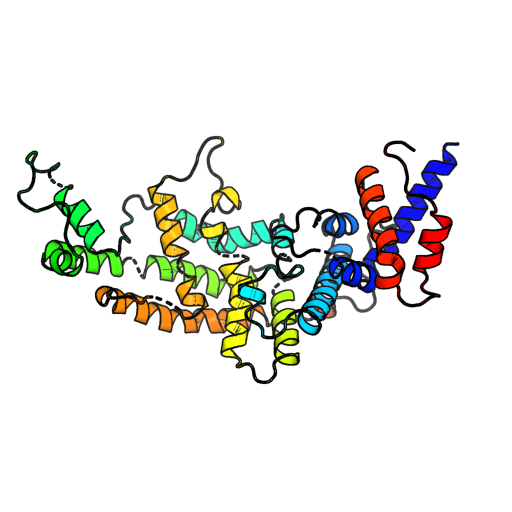 ? 5.311 23.910 -2.750 1.00 95.70 1178 ALA A C 1
ATOM 1762 O O . ALA A 1 220 ? 4.791 23.045 -2.043 1.00 91.44 1178 ALA A O 1
ATOM 1764 N N . GLY A 1 221 ? 6.067 23.626 -3.807 1.00 89.13 1179 GLY A N 1
ATOM 1765 C CA . GLY A 1 221 ? 6.312 22.249 -4.201 1.00 87.34 1179 GLY A CA 1
ATOM 1766 C C . GLY A 1 221 ? 7.273 21.486 -3.307 1.00 83.72 1179 GLY A C 1
ATOM 1767 O O . GLY A 1 221 ? 8.202 22.059 -2.739 1.00 80.67 1179 GLY A O 1
ATOM 1768 N N . GLU A 1 222 ? 7.047 20.182 -3.187 1.00 78.28 1180 GLU A N 1
ATOM 1769 C CA . GLU A 1 222 ? 7.882 19.310 -2.365 1.00 78.55 1180 GLU A CA 1
ATOM 1770 C C . GLU A 1 222 ? 9.364 19.471 -2.694 1.00 74.63 1180 GLU A C 1
ATOM 1771 O O . GLU A 1 222 ? 10.229 19.239 -1.848 1.00 77.75 1180 GLU A O 1
ATOM 1777 N N . ASP A 1 223 ? 9.653 19.872 -3.926 1.00 73.99 1181 ASP A N 1
ATOM 1778 C CA . ASP A 1 223 ? 11.029 20.046 -4.361 1.00 71.85 1181 ASP A CA 1
ATOM 1779 C C . ASP A 1 223 ? 11.608 21.335 -3.798 1.00 68.07 1181 ASP A C 1
ATOM 1780 O O . ASP A 1 223 ? 12.706 21.347 -3.244 1.00 67.86 1181 ASP A O 1
ATOM 1785 N N . GLU A 1 224 ? 10.863 22.422 -3.950 1.00 65.64 1182 GLU A N 1
ATOM 1786 C CA . GLU A 1 224 ? 11.286 23.727 -3.461 1.00 65.46 1182 GLU A CA 1
ATOM 1787 C C . GLU A 1 224 ? 11.467 23.719 -1.937 1.00 60.39 1182 GLU A C 1
ATOM 1788 O O . GLU A 1 224 ? 12.246 24.508 -1.397 1.00 63.18 1182 GLU A O 1
ATOM 1794 N N . LEU A 1 225 ? 10.749 22.829 -1.255 1.00 54.06 1183 LEU A N 1
ATOM 1795 C CA . LEU A 1 225 ? 10.838 22.725 0.199 1.00 48.39 1183 LEU A CA 1
ATOM 1796 C C . LEU A 1 225 ? 12.042 21.903 0.612 1.00 43.55 1183 LEU A C 1
ATOM 1797 O O . LEU A 1 225 ? 12.696 22.202 1.607 1.00 41.18 1183 LEU A O 1
ATOM 1802 N N . LEU A 1 226 ? 12.320 20.849 -0.145 1.00 41.84 1184 LEU A N 1
ATOM 1803 C CA . LEU A 1 226 ? 13.457 19.999 0.156 1.00 40.39 1184 LEU A CA 1
ATOM 1804 C C . LEU A 1 226 ? 14.740 20.768 -0.104 1.00 39.08 1184 LEU A C 1
ATOM 1805 O O . LEU A 1 226 ? 15.741 20.562 0.577 1.00 38.45 1184 LEU A O 1
ATOM 1810 N N . LYS A 1 227 ? 14.712 21.664 -1.081 1.00 40.01 1185 LYS A N 1
ATOM 1811 C CA . LYS A 1 227 ? 15.895 22.458 -1.360 1.00 41.46 1185 LYS A CA 1
ATOM 1812 C C . LYS A 1 227 ? 16.147 23.360 -0.168 1.00 39.43 1185 LYS A C 1
ATOM 1813 O O . LYS A 1 227 ? 17.299 23.619 0.180 1.00 40.12 1185 LYS A O 1
ATOM 1819 N N . ILE A 1 228 ? 15.066 23.834 0.456 1.00 36.67 1186 ILE A N 1
ATOM 1820 C CA . ILE A 1 228 ? 15.186 24.688 1.631 1.00 34.31 1186 ILE A CA 1
ATOM 1821 C C . ILE A 1 228 ? 15.807 23.875 2.769 1.00 32.26 1186 ILE A C 1
ATOM 1822 O O . ILE A 1 228 ? 16.676 24.360 3.492 1.00 29.78 1186 ILE A O 1
ATOM 1827 N N . ILE A 1 229 ? 15.371 22.630 2.921 1.00 29.99 1187 ILE A N 1
ATOM 1828 C CA . ILE A 1 229 ? 15.932 21.792 3.973 1.00 31.30 1187 ILE A CA 1
ATOM 1829 C C . ILE A 1 229 ? 17.422 21.563 3.719 1.00 31.18 1187 ILE A C 1
ATOM 1830 O O . ILE A 1 229 ? 18.214 21.484 4.668 1.00 30.76 1187 ILE A O 1
ATOM 1835 N N . GLY A 1 230 ? 17.791 21.470 2.442 1.00 28.19 1188 GLY A N 1
ATOM 1836 C CA . GLY A 1 230 ? 19.180 21.267 2.069 1.00 27.58 1188 GLY A CA 1
ATOM 1837 C C . GLY A 1 230 ? 20.003 22.482 2.457 1.00 27.40 1188 GLY A C 1
ATOM 1838 O O . GLY A 1 230 ? 21.174 22.369 2.797 1.00 26.41 1188 GLY A O 1
ATOM 1839 N N . ASN A 1 231 ? 19.393 23.659 2.414 1.00 27.47 1189 ASN A N 1
ATOM 1840 C CA . ASN A 1 231 ? 20.118 24.864 2.792 1.00 28.86 1189 ASN A CA 1
ATOM 1841 C C . ASN A 1 231 ? 20.593 24.724 4.241 1.00 27.03 1189 ASN A C 1
ATOM 1842 O O . ASN A 1 231 ? 21.706 25.122 4.586 1.00 27.99 1189 ASN A O 1
ATOM 1847 N N . LEU A 1 232 ? 19.740 24.155 5.086 1.00 26.49 1190 LEU A N 1
ATOM 1848 C CA . LEU A 1 232 ? 20.066 23.946 6.491 1.00 27.72 1190 LEU A CA 1
ATOM 1849 C C . LEU A 1 232 ? 21.076 22.828 6.663 1.00 26.19 1190 LEU A C 1
ATOM 1850 O O . LEU A 1 232 ? 22.163 23.033 7.210 1.00 24.32 1190 LEU A O 1
ATOM 1855 N N . LEU A 1 233 ? 20.709 21.644 6.178 1.00 26.68 1191 LEU A N 1
ATOM 1856 C CA . LEU A 1 233 ? 21.537 20.443 6.317 1.00 26.62 1191 LEU A CA 1
ATOM 1857 C C . LEU A 1 233 ? 22.869 20.485 5.611 1.00 24.93 1191 LEU A C 1
ATOM 1858 O O . LEU A 1 233 ? 23.900 20.218 6.230 1.00 23.21 1191 LEU A O 1
ATOM 1863 N N . TYR A 1 234 ? 22.871 20.792 4.317 1.00 23.59 1192 TYR A N 1
ATOM 1864 C CA . TYR A 1 234 ? 24.138 20.839 3.625 1.00 23.28 1192 TYR A CA 1
ATOM 1865 C C . TYR A 1 234 ? 24.830 22.200 3.663 1.00 22.62 1192 TYR A C 1
ATOM 1866 O O . TYR A 1 234 ? 25.887 22.336 4.274 1.00 23.45 1192 TYR A O 1
ATOM 1875 N N . TYR A 1 235 ? 24.239 23.205 3.023 1.00 22.92 1193 TYR A N 1
ATOM 1876 C CA . TYR A 1 235 ? 24.878 24.512 2.946 1.00 23.57 1193 TYR A CA 1
ATOM 1877 C C . TYR A 1 235 ? 25.281 25.173 4.257 1.00 21.88 1193 TYR A C 1
ATOM 1878 O O . TYR A 1 235 ? 26.448 25.508 4.441 1.00 22.58 1193 TYR A O 1
ATOM 1887 N N . ARG A 1 236 ? 24.338 25.374 5.172 1.00 22.35 1194 ARG A N 1
ATOM 1888 C CA . ARG A 1 236 ? 24.662 26.020 6.439 1.00 22.73 1194 ARG A CA 1
ATOM 1889 C C . ARG A 1 236 ? 25.472 25.153 7.394 1.00 21.36 1194 ARG A C 1
ATOM 1890 O O . ARG A 1 236 ? 26.439 25.613 7.991 1.00 19.02 1194 ARG A O 1
ATOM 1898 N N . TYR A 1 237 ? 25.091 23.889 7.521 1.00 22.41 1195 TYR A N 1
ATOM 1899 C CA . TYR A 1 237 ? 25.757 22.996 8.458 1.00 22.57 1195 TYR A CA 1
ATOM 1900 C C . TYR A 1 237 ? 27.087 22.397 8.023 1.00 22.59 1195 TYR A C 1
ATOM 1901 O O . TYR A 1 237 ? 28.054 22.451 8.767 1.00 24.97 1195 TYR A O 1
ATOM 1918 N N . ASN A 1 239 ? 28.802 22.695 4.505 1.00 20.62 1197 ASN A N 1
ATOM 1919 C CA . ASN A 1 239 ? 29.653 23.451 3.590 1.00 21.37 1197 ASN A CA 1
ATOM 1920 C C . ASN A 1 239 ? 30.840 24.184 4.217 1.00 24.43 1197 ASN A C 1
ATOM 1921 O O . ASN A 1 239 ? 31.976 24.013 3.777 1.00 23.24 1197 ASN A O 1
ATOM 1926 N N . PRO A 1 240 ? 30.598 25.003 5.260 1.00 20.34 1198 PRO A N 1
ATOM 1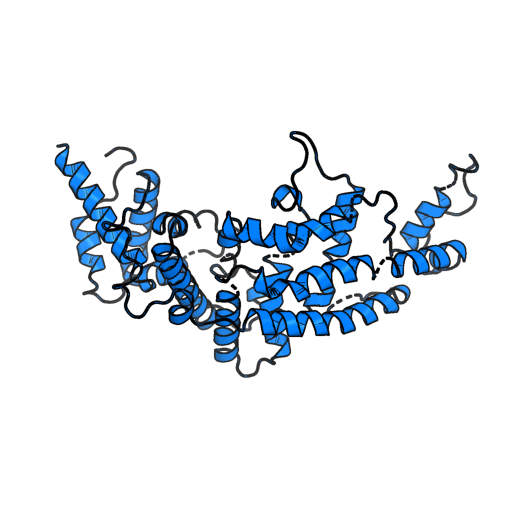927 C CA . PRO A 1 240 ? 31.701 25.738 5.895 1.00 21.47 1198 PRO A CA 1
ATOM 1928 C C . PRO A 1 240 ? 32.814 24.826 6.390 1.00 24.38 1198 PRO A C 1
ATOM 1929 O O . PRO A 1 240 ? 33.991 25.189 6.347 1.00 24.18 1198 PRO A O 1
ATOM 1933 N N . ALA A 1 241 ? 32.434 23.651 6.882 1.00 23.38 1199 ALA A N 1
ATOM 1934 C CA . ALA A 1 241 ? 33.408 22.691 7.401 1.00 21.93 1199 ALA A CA 1
ATOM 1935 C C . ALA A 1 241 ? 34.242 22.062 6.278 1.00 23.53 1199 ALA A C 1
ATOM 1936 O O . ALA A 1 241 ? 35.418 21.758 6.470 1.00 24.75 1199 ALA A O 1
ATOM 1938 N N . ILE A 1 242 ? 33.645 21.852 5.109 1.00 20.55 1200 ILE A N 1
ATOM 1939 C CA . ILE A 1 242 ? 34.403 21.284 3.997 1.00 20.99 1200 ILE A CA 1
ATOM 1940 C C . ILE A 1 242 ? 35.352 22.371 3.510 1.00 21.43 1200 ILE A C 1
ATOM 1941 O O . ILE A 1 242 ? 36.483 22.092 3.101 1.00 19.95 1200 ILE A O 1
ATOM 1946 N N . VAL A 1 243 ? 34.889 23.620 3.544 1.00 20.73 1201 VAL A N 1
ATOM 1947 C CA . VAL A 1 243 ? 35.729 24.724 3.102 1.00 23.84 1201 VAL A CA 1
ATOM 1948 C C . VAL A 1 243 ? 36.879 24.986 4.066 1.00 25.03 1201 VAL A C 1
ATOM 1949 O O . VAL A 1 243 ? 37.973 25.324 3.632 1.00 24.85 1201 VAL A O 1
ATOM 1953 N N . ALA A 1 244 ? 36.641 24.813 5.366 1.00 23.59 1202 ALA A N 1
ATOM 1954 C CA . ALA A 1 244 ? 37.677 25.066 6.367 1.00 26.84 1202 ALA A CA 1
ATOM 1955 C C . ALA A 1 244 ? 37.693 23.969 7.421 1.00 29.48 1202 ALA A C 1
ATOM 1956 O O . ALA A 1 244 ? 37.430 24.219 8.600 1.00 26.82 1202 ALA A O 1
ATOM 1958 N N . PRO A 1 245 ? 38.035 22.735 7.007 1.00 30.55 1203 PRO A N 1
ATOM 1959 C CA . PRO A 1 245 ? 38.085 21.567 7.890 1.00 34.43 1203 PRO A CA 1
ATOM 1960 C C . PRO A 1 245 ? 38.837 21.730 9.207 1.00 37.79 1203 PRO A C 1
ATOM 1961 O O . PRO A 1 245 ? 38.407 21.198 10.227 1.00 37.67 1203 PRO A O 1
ATOM 1965 N N . ASP A 1 246 ? 39.949 22.457 9.208 1.00 39.32 1204 ASP A N 1
ATOM 1966 C CA . ASP A 1 246 ? 40.675 22.627 10.454 1.00 42.44 1204 ASP A CA 1
ATOM 1967 C C . ASP A 1 246 ? 39.899 23.530 11.408 1.00 40.90 1204 ASP A C 1
ATOM 1968 O O . ASP A 1 246 ? 39.682 23.182 12.566 1.00 42.85 1204 ASP A O 1
ATOM 1973 N N . ALA A 1 247 ? 39.463 24.682 10.911 1.00 39.00 1205 ALA A N 1
ATOM 1974 C CA . ALA A 1 247 ? 38.708 25.634 11.719 1.00 37.79 1205 ALA A CA 1
ATOM 1975 C C . ALA A 1 247 ? 37.449 24.999 12.324 1.00 37.22 1205 ALA A C 1
ATOM 1976 O O . ALA A 1 247 ? 36.975 25.429 13.377 1.00 34.11 1205 ALA A O 1
ATOM 1978 N N . PHE A 1 248 ? 36.909 23.982 11.654 1.00 36.31 1206 PHE A N 1
ATOM 1979 C CA . PHE A 1 248 ? 35.710 23.314 12.148 1.00 36.30 1206 PHE A CA 1
ATOM 1980 C C . PHE A 1 248 ? 35.974 21.959 12.783 1.00 38.01 1206 PHE A C 1
ATOM 1981 O O . PHE A 1 248 ? 35.061 21.139 12.919 1.00 36.94 1206 PHE A O 1
ATOM 1989 N N . ASP A 1 249 ? 37.225 21.729 13.167 1.00 40.07 1207 ASP A N 1
ATOM 1990 C CA . ASP A 1 249 ? 37.634 20.481 13.803 1.00 44.08 1207 ASP A CA 1
ATOM 1991 C C . ASP A 1 249 ? 37.254 19.181 13.115 1.00 42.38 1207 ASP A C 1
ATOM 1992 O O . ASP A 1 249 ? 36.897 18.200 13.771 1.00 42.90 1207 ASP A O 1
ATOM 1997 N N . ILE A 1 250 ? 37.342 19.172 11.789 1.00 39.59 1208 ILE A N 1
ATOM 1998 C CA . ILE A 1 250 ? 37.050 17.969 11.022 1.00 37.45 1208 ILE A CA 1
ATOM 1999 C C . ILE A 1 250 ? 38.338 17.160 11.027 1.00 37.49 1208 ILE A C 1
ATOM 2000 O O . ILE A 1 250 ? 38.319 15.935 11.077 1.00 35.04 1208 ILE A O 1
ATOM 2005 N N . ILE A 1 251 ? 39.453 17.882 10.982 1.00 39.29 1209 ILE A N 1
ATOM 2006 C CA . ILE A 1 251 ? 40.794 17.306 10.989 1.00 43.28 1209 ILE A CA 1
ATOM 2007 C C . ILE A 1 251 ? 41.619 18.009 12.071 1.00 49.96 1209 ILE A C 1
ATOM 2008 O O . ILE A 1 251 ? 41.310 19.132 12.463 1.00 51.63 1209 ILE A O 1
ATOM 2013 N N . ASP A 1 252 ? 42.664 17.345 12.551 1.00 58.37 1210 ASP A N 1
ATOM 2014 C CA . ASP A 1 252 ? 43.530 17.926 13.570 1.00 67.02 1210 ASP A CA 1
ATOM 2015 C C . ASP A 1 252 ? 44.921 18.103 12.994 1.00 67.45 1210 ASP A C 1
ATOM 2016 O O . ASP A 1 252 ? 45.654 17.134 12.822 1.00 68.26 1210 ASP A O 1
ATOM 2021 N N . LEU A 1 253 ? 45.275 19.343 12.683 1.00 67.60 1211 LEU A N 1
ATOM 2022 C CA . LEU A 1 253 ? 46.584 19.642 12.126 1.00 68.85 1211 LEU A CA 1
ATOM 2023 C C . LEU A 1 253 ? 47.581 19.896 13.248 1.00 75.07 1211 LEU A C 1
ATOM 2024 O O . LEU A 1 253 ? 47.191 20.203 14.377 1.00 75.15 1211 LEU A O 1
ATOM 2029 N N . SER A 1 254 ? 48.867 19.764 12.933 1.00 84.05 1212 SER A N 1
ATOM 2030 C CA . SER A 1 254 ? 49.933 19.986 13.905 1.00 90.80 1212 SER A CA 1
ATOM 2031 C C . SER A 1 254 ? 49.724 21.309 14.631 1.00 95.70 1212 SER A C 1
ATOM 2032 O O . SER A 1 254 ? 49.053 22.207 14.122 1.00 100.18 1212 SER A O 1
ATOM 2035 N N . ALA A 1 255 ? 50.306 21.424 15.821 1.00 99.54 1213 ALA A N 1
ATOM 2036 C CA . ALA A 1 255 ? 50.180 22.631 16.629 1.00 102.09 1213 ALA A CA 1
ATOM 2037 C C . ALA A 1 255 ? 50.388 23.914 15.825 1.00 103.28 1213 ALA A C 1
ATOM 2038 O O . ALA A 1 255 ? 49.813 24.953 16.147 1.00 101.62 1213 ALA A O 1
ATOM 2040 N N . GLY A 1 256 ? 51.206 23.840 14.780 1.00 99.45 1214 GLY A N 1
ATOM 2041 C CA . GLY A 1 256 ? 51.456 25.022 13.974 1.00 97.13 1214 GLY A CA 1
ATOM 2042 C C . GLY A 1 256 ? 51.252 24.811 12.487 1.00 92.00 1214 GLY A C 1
ATOM 2043 O O . GLY A 1 256 ? 51.894 25.465 11.666 1.00 93.78 1214 GLY A O 1
ATOM 2044 N N . GLY A 1 257 ? 50.351 23.902 12.135 1.00 86.99 1215 GLY A N 1
ATOM 2045 C CA . GLY A 1 257 ? 50.100 23.628 10.733 1.00 78.81 1215 GLY A CA 1
ATOM 2046 C C . GLY A 1 257 ? 48.838 24.273 10.192 1.00 73.42 1215 GLY A C 1
ATOM 2047 O O . GLY A 1 257 ? 47.957 24.683 10.949 1.00 71.12 1215 GLY A O 1
ATOM 2048 N N . GLN A 1 258 ? 48.760 24.364 8.869 1.00 62.91 1216 GLN A N 1
ATOM 2049 C CA . GLN A 1 258 ? 47.613 24.946 8.188 1.00 55.87 1216 GLN A CA 1
ATOM 2050 C C . GLN A 1 258 ? 47.496 24.315 6.814 1.00 48.70 1216 GLN A C 1
ATOM 2051 O O . GLN A 1 258 ? 48.451 23.723 6.309 1.00 47.35 1216 GLN A O 1
ATOM 2057 N N . LEU A 1 259 ? 46.321 24.435 6.210 1.00 42.70 1217 LEU A N 1
ATOM 2058 C CA . LEU A 1 259 ? 46.106 23.882 4.886 1.00 38.05 1217 LEU A CA 1
ATOM 2059 C C . LEU A 1 259 ? 46.961 24.620 3.865 1.00 32.35 1217 LEU A C 1
ATOM 2060 O O . LEU A 1 259 ? 47.240 25.814 4.012 1.00 31.62 1217 LEU A O 1
ATOM 2065 N N . THR A 1 260 ? 47.381 23.896 2.834 1.00 30.59 1218 THR A N 1
ATOM 2066 C CA . THR A 1 260 ? 48.170 24.465 1.746 1.00 32.28 1218 THR A CA 1
ATOM 2067 C C . THR A 1 260 ? 47.182 25.169 0.810 1.00 29.04 1218 THR A C 1
ATOM 2068 O O . THR A 1 260 ? 45.988 24.873 0.843 1.00 29.54 1218 THR A O 1
ATOM 2072 N N . THR A 1 261 ? 47.657 26.093 -0.018 1.00 29.94 1219 THR A N 1
ATOM 2073 C CA . THR A 1 261 ? 46.746 26.790 -0.916 1.00 33.12 1219 THR A CA 1
ATOM 2074 C C . THR A 1 261 ? 46.088 25.789 -1.861 1.00 32.02 1219 THR A C 1
ATOM 2075 O O . THR A 1 261 ? 44.944 25.983 -2.263 1.00 34.02 1219 THR A O 1
ATOM 2079 N N . ASP A 1 262 ? 46.805 24.720 -2.214 1.00 32.84 1220 ASP A N 1
ATOM 2080 C CA . ASP A 1 262 ? 46.261 23.688 -3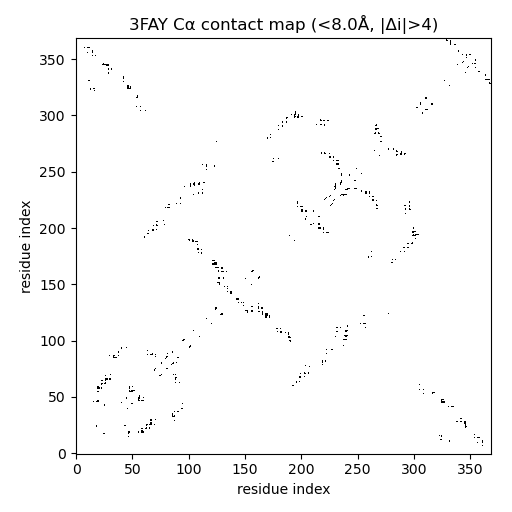.092 1.00 33.97 1220 ASP A CA 1
ATOM 2081 C C . ASP A 1 262 ? 45.109 22.985 -2.391 1.00 31.39 1220 ASP A C 1
ATOM 2082 O O . ASP A 1 262 ? 44.037 22.797 -2.964 1.00 30.98 1220 ASP A O 1
ATOM 2087 N N . GLN A 1 263 ? 45.344 22.584 -1.147 1.00 29.18 1221 GLN A N 1
ATOM 2088 C CA . GLN A 1 263 ? 44.326 21.900 -0.368 1.00 30.42 1221 GLN A CA 1
ATOM 2089 C C . GLN A 1 263 ? 43.080 22.764 -0.216 1.00 28.17 1221 GLN A C 1
ATOM 2090 O O . GLN A 1 263 ? 41.960 22.295 -0.424 1.00 27.65 1221 GLN A O 1
ATOM 2096 N N . ARG A 1 264 ? 43.271 24.030 0.134 1.00 27.54 1222 ARG A N 1
ATOM 2097 C CA . ARG A 1 264 ? 42.145 24.926 0.298 1.00 31.11 1222 ARG A CA 1
ATOM 2098 C C . ARG A 1 264 ? 41.396 25.090 -1.019 1.00 30.23 1222 ARG A C 1
ATOM 2099 O O . ARG A 1 264 ? 40.164 24.990 -1.064 1.00 29.69 1222 ARG A O 1
ATOM 2107 N N . ARG A 1 265 ? 42.135 25.324 -2.097 1.00 27.95 1223 ARG A N 1
ATOM 2108 C CA . ARG A 1 265 ? 41.503 25.501 -3.396 1.00 30.76 1223 ARG A CA 1
ATOM 2109 C C . ARG A 1 265 ? 40.672 24.272 -3.748 1.00 29.13 1223 ARG A C 1
ATOM 2110 O O . ARG A 1 265 ? 39.514 24.386 -4.157 1.00 27.90 1223 ARG A O 1
ATOM 2118 N N . ASN A 1 266 ? 41.269 23.096 -3.584 1.00 27.57 1224 ASN A N 1
ATOM 2119 C CA . ASN A 1 266 ? 40.587 21.853 -3.893 1.00 27.25 1224 ASN A CA 1
ATOM 2120 C C . ASN A 1 266 ? 39.292 21.662 -3.124 1.00 26.71 1224 ASN A C 1
ATOM 2121 O O . ASN A 1 266 ? 38.255 21.325 -3.717 1.00 24.96 1224 ASN A O 1
ATOM 2126 N N . LEU A 1 267 ? 39.342 21.889 -1.815 1.00 23.34 1225 LEU A N 1
ATOM 2127 C CA . LEU A 1 267 ? 38.157 21.748 -0.971 1.00 25.53 1225 LEU A CA 1
ATOM 2128 C C . LEU A 1 267 ? 37.129 22.795 -1.359 1.00 26.85 1225 LEU A C 1
ATOM 2129 O O . LEU A 1 267 ? 35.926 22.541 -1.321 1.00 27.33 1225 LEU A O 1
ATOM 2134 N N . GLY A 1 268 ? 37.616 23.974 -1.735 1.00 27.17 1226 GLY A N 1
ATOM 2135 C CA . GLY A 1 268 ? 36.726 25.043 -2.150 1.00 25.84 1226 GLY A CA 1
ATOM 2136 C C . GLY A 1 268 ? 35.918 24.620 -3.358 1.00 25.02 1226 GLY A C 1
ATOM 2137 O O . GLY A 1 268 ? 34.713 24.835 -3.410 1.00 26.40 1226 GLY A O 1
ATOM 2138 N N . SER A 1 269 ? 36.584 23.997 -4.325 1.00 24.09 1227 SER A N 1
ATOM 2139 C CA . SER A 1 269 ? 35.928 23.538 -5.543 1.00 25.12 1227 SER A CA 1
ATOM 2140 C C . SER A 1 269 ? 34.951 22.399 -5.284 1.00 23.45 1227 SER A C 1
ATOM 2141 O O . SER A 1 269 ? 33.862 22.358 -5.856 1.00 25.05 1227 SER A O 1
ATOM 2144 N N . ILE A 1 270 ? 35.342 21.462 -4.438 1.00 23.24 1228 ILE A N 1
ATOM 2145 C CA . ILE A 1 270 ? 34.461 20.352 -4.130 1.00 24.89 1228 ILE A CA 1
ATOM 2146 C C . ILE A 1 270 ? 33.215 20.891 -3.419 1.00 21.70 1228 ILE A C 1
ATOM 2147 O O . ILE A 1 270 ? 32.097 20.509 -3.743 1.00 22.38 1228 ILE A O 1
ATOM 2152 N N . ALA A 1 271 ? 33.412 21.790 -2.463 1.00 21.37 1229 ALA A N 1
ATOM 2153 C CA . ALA A 1 271 ? 32.289 22.360 -1.736 1.00 24.15 1229 ALA A CA 1
ATOM 2154 C C . ALA A 1 271 ? 31.343 23.028 -2.740 1.00 26.23 1229 ALA A C 1
ATOM 2155 O O . ALA A 1 271 ? 30.122 22.909 -2.633 1.00 24.43 1229 ALA A O 1
ATOM 2157 N N . LYS A 1 272 ? 31.918 23.716 -3.725 1.00 29.60 1230 LYS A N 1
ATOM 2158 C CA . LYS A 1 272 ? 31.136 24.385 -4.759 1.00 34.30 1230 LYS A CA 1
ATOM 2159 C C . LYS A 1 272 ? 30.306 23.354 -5.532 1.00 31.50 1230 LYS A C 1
ATOM 2160 O O . LYS A 1 272 ? 29.113 23.561 -5.772 1.00 31.97 1230 LYS A O 1
ATOM 2174 N N . LEU A 1 274 ? 29.265 20.395 -4.529 1.00 22.87 1232 LEU A N 1
ATOM 2175 C CA . LEU A 1 274 ? 28.186 19.923 -3.670 1.00 23.32 1232 LEU A CA 1
ATOM 2176 C C . LEU A 1 274 ? 27.081 20.958 -3.529 1.00 22.80 1232 LEU A C 1
ATOM 2177 O O . LEU A 1 274 ? 25.901 20.614 -3.506 1.00 24.44 1232 LEU A O 1
ATOM 2182 N N . GLN A 1 275 ? 27.467 22.224 -3.423 1.00 20.72 1233 GLN A N 1
ATOM 2183 C CA . GLN A 1 275 ? 26.509 23.307 -3.301 1.00 24.47 1233 GLN A CA 1
ATOM 2184 C C . GLN A 1 275 ? 25.565 23.298 -4.520 1.00 25.88 1233 GLN A C 1
ATOM 2185 O O . GLN A 1 275 ? 24.331 23.387 -4.386 1.00 22.46 1233 GLN A O 1
ATOM 2191 N N . HIS A 1 276 ? 26.149 23.167 -5.710 1.00 20.86 1234 HIS A N 1
ATOM 2192 C CA . HIS A 1 276 ? 25.352 23.160 -6.928 1.00 24.00 1234 HIS A CA 1
ATOM 2193 C C . HIS A 1 276 ? 24.442 21.959 -6.975 1.00 23.99 1234 HIS A C 1
ATOM 2194 O O . HIS A 1 276 ? 23.279 22.084 -7.349 1.00 18.41 1234 HIS A O 1
ATOM 2201 N N . ALA A 1 277 ? 24.961 20.807 -6.560 1.00 23.09 1235 ALA A N 1
ATOM 2202 C CA . ALA A 1 277 ? 24.181 19.587 -6.549 1.00 24.75 1235 ALA A CA 1
ATOM 2203 C C . ALA A 1 277 ? 23.008 19.678 -5.576 1.00 27.81 1235 ALA A C 1
ATOM 2204 O O . ALA A 1 277 ? 21.891 19.296 -5.919 1.00 27.87 1235 ALA A O 1
ATOM 2206 N N . ALA A 1 278 ? 23.253 20.180 -4.368 1.00 26.82 1236 ALA A N 1
ATOM 2207 C CA . ALA A 1 278 ? 22.198 20.276 -3.352 1.00 28.36 1236 ALA A CA 1
ATOM 2208 C C . ALA A 1 278 ? 21.020 21.164 -3.738 1.00 29.16 1236 ALA A C 1
ATOM 2209 O O . ALA A 1 278 ? 19.916 20.988 -3.229 1.00 28.72 1236 ALA A O 1
ATOM 2211 N N . SER A 1 279 ? 21.251 22.130 -4.615 1.00 30.22 1237 SER A N 1
ATOM 2212 C CA . SER A 1 279 ? 20.179 23.022 -5.029 1.00 34.32 1237 SER A CA 1
ATOM 2213 C C . SER A 1 279 ? 19.820 22.848 -6.506 1.00 35.28 1237 SER A C 1
ATOM 2214 O O . SER A 1 279 ? 19.055 23.638 -7.063 1.00 37.11 1237 SER A O 1
ATOM 2217 N N . ASN A 1 280 ? 20.362 21.805 -7.134 1.00 35.97 1238 ASN A N 1
ATOM 2218 C CA . ASN A 1 280 ? 20.086 21.539 -8.544 1.00 38.13 1238 ASN A CA 1
ATOM 2219 C C . ASN A 1 280 ? 20.355 22.802 -9.385 1.00 35.82 1238 ASN A C 1
ATOM 2220 O O . ASN A 1 280 ? 19.572 23.186 -10.249 1.00 35.27 1238 ASN A O 1
ATOM 2225 N N . LYS A 1 281 ? 21.496 23.423 -9.108 1.00 35.54 1239 LYS A N 1
ATOM 2226 C CA . LYS A 1 281 ? 21.956 24.646 -9.749 1.00 35.78 1239 LYS A CA 1
ATOM 2227 C C . LYS A 1 281 ? 23.010 24.286 -10.808 1.00 34.52 1239 LYS A C 1
ATOM 2228 O O . LYS A 1 281 ? 24.061 23.741 -10.481 1.00 32.37 1239 LYS A O 1
ATOM 2242 N N . PHE A 1 283 ? 25.857 24.941 -13.950 1.00 31.28 1241 PHE A N 1
ATOM 2243 C CA . PHE A 1 283 ? 26.874 25.934 -14.278 1.00 31.15 1241 PHE A CA 1
ATOM 2244 C C . PHE A 1 283 ? 26.400 26.596 -15.562 1.00 31.32 1241 PHE A C 1
ATOM 2245 O O . PHE A 1 283 ? 26.059 25.917 -16.533 1.00 30.04 1241 PHE A O 1
ATOM 2253 N N . LEU A 1 284 ? 26.352 27.920 -15.564 1.00 30.24 1242 LEU A N 1
ATOM 2254 C CA . LEU A 1 284 ? 25.909 28.635 -16.747 1.00 29.33 1242 LEU A CA 1
ATOM 2255 C C . LEU A 1 284 ? 27.077 29.375 -17.402 1.00 29.81 1242 LEU A C 1
ATOM 2256 O O . LEU A 1 284 ? 28.243 29.042 -17.169 1.00 28.93 1242 LEU A O 1
ATOM 2261 N N . GLY A 1 285 ? 26.767 30.370 -18.221 1.00 28.69 1243 GLY A N 1
ATOM 2262 C CA . GLY A 1 285 ? 27.814 31.097 -18.918 1.00 29.85 1243 GLY A CA 1
ATOM 2263 C C . GLY A 1 285 ? 28.130 30.371 -20.216 1.00 30.27 1243 GLY A C 1
ATOM 2264 O O . GLY A 1 285 ? 27.424 29.441 -20.617 1.00 29.57 1243 GLY A O 1
ATOM 2265 N N . ASP A 1 286 ? 29.199 30.777 -20.879 1.00 30.63 1244 ASP A N 1
ATOM 2266 C CA . ASP A 1 286 ? 29.582 30.160 -22.142 1.00 32.59 1244 ASP A CA 1
ATOM 2267 C C . ASP A 1 286 ? 30.582 29.040 -21.857 1.00 31.32 1244 ASP A C 1
ATOM 2268 O O . ASP A 1 286 ? 31.705 29.045 -22.348 1.00 31.92 1244 ASP A O 1
ATOM 2273 N N . ASN A 1 287 ? 30.152 28.072 -21.061 1.00 32.05 1245 ASN A N 1
ATOM 2274 C CA . ASN A 1 287 ? 31.011 26.964 -20.673 1.00 33.97 1245 ASN A CA 1
ATOM 2275 C C . ASN A 1 287 ? 30.406 25.613 -21.032 1.00 34.52 1245 ASN A C 1
ATOM 2276 O O . ASN A 1 287 ? 30.066 24.833 -20.148 1.00 34.12 1245 ASN A O 1
ATOM 2281 N N . ALA A 1 288 ? 30.288 25.332 -22.328 1.00 35.25 1246 ALA A N 1
ATOM 2282 C CA . ALA A 1 288 ? 29.720 24.065 -22.794 1.00 35.59 1246 ALA A CA 1
ATOM 2283 C C . ALA A 1 288 ? 30.595 22.850 -22.462 1.00 36.30 1246 ALA A C 1
ATOM 2284 O O . ALA A 1 288 ? 30.128 21.703 -22.484 1.00 34.53 1246 ALA A O 1
ATOM 2286 N N . HIS A 1 289 ? 31.864 23.099 -22.158 1.00 35.32 1247 HIS A N 1
ATOM 2287 C CA . HIS A 1 289 ? 32.781 22.020 -21.808 1.00 35.21 1247 HIS A CA 1
ATOM 2288 C C . HIS A 1 289 ? 32.388 21.415 -20.458 1.00 34.32 1247 HIS A C 1
ATOM 2289 O O . HIS A 1 289 ? 32.803 20.308 -20.120 1.00 33.27 1247 HIS A O 1
ATOM 2296 N N . LEU A 1 290 ? 31.579 22.152 -19.704 1.00 32.82 1248 LEU A N 1
ATOM 2297 C CA . LEU A 1 290 ? 31.120 21.728 -18.387 1.00 31.84 1248 LEU A CA 1
ATOM 2298 C C . LEU A 1 290 ? 29.803 20.960 -18.440 1.00 30.75 1248 LEU A C 1
ATOM 2299 O O . LEU A 1 290 ? 29.242 20.617 -17.398 1.00 30.66 1248 LEU A O 1
ATOM 2304 N N . SER A 1 291 ? 29.299 20.682 -19.637 1.00 30.15 1249 SER A N 1
ATOM 2305 C CA . SER A 1 291 ? 28.025 19.979 -19.725 1.00 32.17 1249 SER A CA 1
ATOM 2306 C C . SER A 1 291 ? 28.052 18.610 -19.053 1.00 31.07 1249 SER A C 1
ATOM 2307 O O . SER A 1 291 ? 27.025 18.143 -18.560 1.00 33.29 1249 SER A O 1
ATOM 2310 N N . ILE A 1 292 ? 29.217 17.971 -19.027 1.00 32.41 1250 ILE A N 1
ATOM 2311 C CA . ILE A 1 292 ? 29.365 16.664 -18.379 1.00 38.09 1250 ILE A CA 1
ATOM 2312 C C . ILE A 1 292 ? 29.110 16.873 -16.884 1.00 31.41 1250 ILE A C 1
ATOM 2313 O O . ILE A 1 292 ? 28.429 16.077 -16.233 1.00 29.34 1250 ILE A O 1
ATOM 2318 N N . ILE A 1 293 ? 29.669 17.956 -16.352 1.00 30.63 1251 ILE A N 1
ATOM 2319 C CA . ILE A 1 293 ? 29.508 18.308 -14.949 1.00 30.61 1251 ILE A CA 1
ATOM 2320 C C . ILE A 1 293 ? 28.051 18.614 -14.643 1.00 30.59 1251 ILE A C 1
ATOM 2321 O O . ILE A 1 293 ? 27.526 18.171 -13.624 1.00 26.50 1251 ILE A O 1
ATOM 2326 N N . ASN A 1 294 ? 27.391 19.377 -15.518 1.00 32.10 1252 ASN A N 1
ATOM 2327 C CA . ASN A 1 294 ? 25.981 19.710 -15.293 1.00 34.02 1252 ASN A CA 1
ATOM 2328 C C . ASN A 1 294 ? 25.112 18.462 -15.271 1.00 34.76 1252 ASN A C 1
ATOM 2329 O O . ASN A 1 294 ? 24.209 18.353 -14.445 1.00 34.04 1252 ASN A O 1
ATOM 2334 N N . GLU A 1 295 ? 25.393 17.514 -16.157 1.00 37.91 1253 GLU A N 1
ATOM 2335 C CA . GLU A 1 295 ? 24.640 16.264 -16.189 1.00 45.49 1253 GLU A CA 1
ATOM 2336 C C . GLU A 1 295 ? 24.840 15.535 -14.865 1.00 41.53 1253 GLU A C 1
ATOM 2337 O O . GLU A 1 295 ? 23.923 14.943 -14.323 1.00 44.20 1253 GLU A O 1
ATOM 2343 N N . TYR A 1 296 ? 26.057 15.591 -14.347 1.00 41.56 1254 TYR A N 1
ATOM 2344 C CA . TYR A 1 296 ? 26.376 14.956 -13.077 1.00 39.29 1254 TYR A CA 1
ATOM 2345 C C . TYR A 1 296 ? 25.631 15.652 -11.932 1.00 35.64 1254 TYR A C 1
ATOM 2346 O O . TYR A 1 296 ? 25.163 14.992 -10.998 1.00 31.74 1254 TYR A O 1
ATOM 2355 N N . LEU A 1 297 ? 25.515 16.978 -12.009 1.00 30.46 1255 LEU A N 1
ATOM 2356 C CA . LEU A 1 297 ? 24.826 17.740 -10.972 1.00 31.72 1255 LEU A CA 1
ATOM 2357 C C . LEU A 1 297 ? 23.344 17.372 -10.904 1.00 32.94 1255 LEU A C 1
ATOM 2358 O O . LEU A 1 297 ? 22.800 17.175 -9.814 1.00 31.78 1255 LEU A O 1
ATOM 2363 N N . SER A 1 298 ? 22.697 17.262 -12.065 1.00 35.00 1256 SER A N 1
ATOM 2364 C CA . SER A 1 298 ? 21.279 16.905 -12.121 1.00 39.16 1256 SER A CA 1
ATOM 2365 C C . SER A 1 298 ? 21.049 15.530 -11.506 1.00 40.29 1256 SER A C 1
ATOM 2366 O O . SER A 1 298 ? 20.081 15.323 -10.767 1.00 38.80 1256 SER A O 1
ATOM 2369 N N . GLN A 1 299 ? 21.930 14.587 -11.819 1.00 41.97 1257 GLN A N 1
ATOM 2370 C CA . GLN A 1 299 ? 21.818 13.250 -11.266 1.00 47.46 1257 GLN A CA 1
ATOM 2371 C C . GLN A 1 299 ? 22.062 13.304 -9.765 1.00 44.02 1257 GLN A C 1
ATOM 2372 O O . GLN A 1 299 ? 21.324 12.702 -8.987 1.00 45.05 1257 GLN A O 1
ATOM 2378 N N . SER A 1 300 ? 23.093 14.043 -9.360 1.00 41.71 1258 SER A N 1
ATOM 2379 C CA . SER A 1 300 ? 23.442 14.172 -7.945 1.00 38.74 1258 SER A CA 1
ATOM 2380 C C . SER A 1 300 ? 22.324 14.784 -7.122 1.00 37.28 1258 SER A C 1
ATOM 2381 O O . SER A 1 300 ? 22.107 14.389 -5.979 1.00 34.46 1258 SER A O 1
ATOM 2384 N N . TYR A 1 301 ? 21.616 15.744 -7.701 1.00 36.04 1259 TYR A N 1
ATOM 2385 C CA . TYR A 1 301 ? 20.534 16.378 -6.983 1.00 38.75 1259 TYR A CA 1
ATOM 2386 C C . TYR A 1 301 ? 19.521 15.336 -6.539 1.00 40.31 1259 TYR A C 1
ATOM 2387 O O . TYR A 1 301 ? 18.971 15.423 -5.444 1.00 39.98 1259 TYR A O 1
ATOM 2396 N N . GLN A 1 302 ? 19.285 14.343 -7.387 1.00 43.42 1260 GLN A N 1
ATOM 2397 C CA . GLN A 1 302 ? 18.333 13.288 -7.059 1.00 47.73 1260 GLN A CA 1
ATOM 2398 C C . GLN A 1 302 ? 18.717 12.622 -5.747 1.00 45.42 1260 GLN A C 1
ATOM 2399 O O . GLN A 1 302 ? 17.868 12.378 -4.887 1.00 46.17 1260 GLN A O 1
ATOM 2405 N N . LYS A 1 303 ? 20.001 12.326 -5.595 1.00 42.34 1261 LYS A N 1
ATOM 2406 C CA . LYS A 1 303 ? 20.479 11.700 -4.377 1.00 40.38 1261 LYS A CA 1
ATOM 2407 C C . LYS A 1 303 ? 20.294 12.654 -3.201 1.00 38.08 1261 LYS A C 1
ATOM 2408 O O . LYS A 1 303 ? 19.729 12.273 -2.174 1.00 34.97 1261 LYS A O 1
ATOM 2414 N N . PHE A 1 304 ? 20.749 13.895 -3.357 1.00 35.66 1262 PHE A N 1
ATOM 2415 C CA . PHE A 1 304 ? 20.621 14.882 -2.289 1.00 36.83 1262 PHE A CA 1
ATOM 2416 C C . PHE A 1 304 ? 19.171 15.068 -1.853 1.00 39.02 1262 PHE A C 1
ATOM 2417 O O . PHE A 1 304 ? 18.894 15.216 -0.662 1.00 38.94 1262 PHE A O 1
ATOM 2425 N N . ARG A 1 305 ? 18.250 15.051 -2.814 1.00 41.61 1263 ARG A N 1
ATOM 2426 C CA . ARG A 1 305 ? 16.831 15.226 -2.512 1.00 46.74 1263 ARG A CA 1
ATOM 2427 C C . ARG A 1 305 ? 16.293 14.138 -1.587 1.00 43.65 1263 ARG A C 1
ATOM 2428 O O . ARG A 1 305 ? 15.605 14.433 -0.611 1.00 43.99 1263 ARG A O 1
ATOM 2436 N N . ARG A 1 306 ? 16.603 12.883 -1.904 1.00 42.62 1264 ARG A N 1
ATOM 2437 C CA . ARG A 1 306 ? 16.150 11.759 -1.094 1.00 40.86 1264 ARG A CA 1
ATOM 2438 C C . ARG A 1 306 ? 16.771 11.852 0.301 1.00 39.77 1264 ARG A C 1
ATOM 2439 O O . ARG A 1 306 ? 16.126 11.521 1.302 1.00 37.77 1264 ARG A O 1
ATOM 2441 N N . PHE A 1 307 ? 18.021 12.313 0.352 1.00 36.10 1265 PHE A N 1
ATOM 2442 C CA . PHE A 1 307 ? 18.760 12.482 1.598 1.00 35.24 1265 PHE A CA 1
ATOM 2443 C C . PHE A 1 307 ? 18.065 13.514 2.495 1.00 35.70 1265 PHE A C 1
ATOM 2444 O O . PHE A 1 307 ? 17.828 13.266 3.675 1.00 34.23 1265 PHE A O 1
ATOM 2452 N N . PHE A 1 308 ? 17.748 14.672 1.930 1.00 37.91 1266 PHE A N 1
ATOM 2453 C CA . PHE A 1 308 ? 17.079 15.721 2.679 1.00 41.40 1266 PHE A CA 1
ATOM 2454 C C . PHE A 1 308 ? 15.769 15.182 3.237 1.00 43.92 1266 PHE A C 1
ATOM 2455 O O . PHE A 1 308 ? 15.383 15.486 4.366 1.00 44.85 1266 PHE A O 1
ATOM 2463 N N . GLN A 1 309 ? 15.094 14.369 2.435 1.00 47.98 1267 GLN A N 1
ATOM 2464 C CA . GLN A 1 309 ? 13.826 13.765 2.826 1.00 53.63 1267 GLN A CA 1
ATOM 2465 C C . GLN A 1 309 ? 14.024 12.793 3.997 1.00 50.29 1267 GLN A C 1
ATOM 2466 O O . GLN A 1 309 ? 13.323 12.868 5.005 1.00 53.68 1267 GLN A O 1
ATOM 2472 N N . THR A 1 310 ? 14.985 11.890 3.861 1.00 46.93 1268 THR A N 1
ATOM 2473 C CA . THR A 1 310 ? 15.281 10.915 4.900 1.00 45.91 1268 THR A CA 1
ATOM 2474 C C . THR A 1 310 ? 15.720 11.579 6.208 1.00 42.84 1268 THR A C 1
ATOM 2475 O O . THR A 1 310 ? 15.373 11.119 7.299 1.00 43.29 1268 THR A O 1
ATOM 2479 N N . ALA A 1 311 ? 16.491 12.654 6.098 1.00 40.66 1269 ALA A N 1
ATOM 2480 C CA . ALA A 1 311 ? 16.975 13.361 7.277 1.00 40.45 1269 ALA A CA 1
ATOM 2481 C C . ALA A 1 311 ? 15.836 13.852 8.162 1.00 39.84 1269 ALA A C 1
ATOM 2482 O O . ALA A 1 311 ? 15.983 13.902 9.377 1.00 39.03 1269 ALA A O 1
ATOM 2484 N N . CYS A 1 312 ? 14.710 14.212 7.543 1.00 41.72 1270 CYS A N 1
ATOM 2485 C CA . CYS A 1 312 ? 13.535 14.710 8.264 1.00 45.21 1270 CYS A CA 1
ATOM 2486 C C . CYS A 1 312 ? 12.702 13.614 8.906 1.00 46.28 1270 CYS A C 1
ATOM 2487 O O . CYS A 1 312 ? 11.875 13.888 9.776 1.00 46.31 1270 CYS A O 1
ATOM 2490 N N . ASP A 1 313 ? 12.907 12.380 8.453 1.00 48.76 1271 ASP A N 1
ATOM 2491 C CA . ASP A 1 313 ? 12.167 11.236 8.963 1.00 52.23 1271 ASP A CA 1
ATOM 2492 C C . ASP A 1 313 ? 12.767 10.840 10.296 1.00 49.57 1271 ASP A C 1
ATOM 2493 O O . ASP A 1 313 ? 13.564 9.911 10.395 1.00 50.40 1271 ASP A O 1
ATOM 2498 N N . VAL A 1 314 ? 12.356 11.563 11.325 1.00 48.02 1272 VAL A N 1
ATOM 2499 C CA . VAL A 1 314 ? 12.857 11.351 12.666 1.00 45.34 1272 VAL A CA 1
ATOM 2500 C C . VAL A 1 314 ? 11.713 11.382 13.691 1.00 43.63 1272 VAL A C 1
ATOM 2501 O O . VAL A 1 314 ? 10.695 12.042 13.478 1.00 41.91 1272 VAL A O 1
ATOM 2505 N N . PRO A 1 315 ? 11.860 10.655 14.810 1.00 42.03 1273 PRO A N 1
ATOM 2506 C CA . PRO A 1 315 ? 10.843 10.601 15.864 1.00 44.19 1273 PRO A CA 1
ATOM 2507 C C . PRO A 1 315 ? 10.531 11.942 16.521 1.00 45.09 1273 PRO A C 1
ATOM 2508 O O . PRO A 1 315 ? 11.382 12.839 16.570 1.00 45.16 1273 PRO A O 1
ATOM 2512 N N . GLU A 1 316 ? 9.311 12.062 17.038 1.00 46.47 1274 GLU A N 1
ATOM 2513 C CA . GLU A 1 316 ? 8.904 13.266 17.735 1.00 50.03 1274 GLU A CA 1
ATOM 2514 C C . GLU A 1 316 ? 9.753 13.388 18.993 1.00 48.18 1274 GLU A C 1
ATOM 2515 O O . GLU A 1 316 ? 10.390 12.427 19.419 1.00 47.44 1274 GLU A O 1
ATOM 2521 N N . LEU A 1 317 ? 9.760 14.575 19.583 1.00 49.00 1275 LEU A N 1
ATOM 2522 C CA . LEU A 1 317 ? 10.568 14.817 20.762 1.00 51.90 1275 LEU A CA 1
ATOM 2523 C C . LEU A 1 317 ? 10.263 13.848 21.898 1.00 52.97 1275 LEU A C 1
ATOM 2524 O O . LEU A 1 317 ? 11.175 13.305 22.519 1.00 51.88 1275 LEU A O 1
ATOM 2529 N N . GLN A 1 318 ? 8.977 13.632 22.155 1.00 57.91 1276 GLN A N 1
ATOM 2530 C CA . GLN A 1 318 ? 8.520 12.733 23.214 1.00 64.41 1276 GLN A CA 1
ATOM 2531 C C . GLN A 1 318 ? 9.146 11.351 23.087 1.00 61.19 1276 GLN A C 1
ATOM 2532 O O . GLN A 1 318 ? 9.748 10.832 24.028 1.00 63.16 1276 GLN A O 1
ATOM 2538 N N . ASP A 1 319 ? 8.990 10.764 21.907 1.00 60.25 1277 ASP A N 1
ATOM 2539 C CA . ASP A 1 319 ? 9.502 9.434 21.625 1.00 58.47 1277 ASP A CA 1
ATOM 2540 C C . ASP A 1 319 ? 11.013 9.326 21.701 1.00 54.44 1277 ASP A C 1
ATOM 2541 O O . ASP A 1 319 ? 11.543 8.366 22.257 1.00 54.19 1277 ASP A O 1
ATOM 2546 N N . LYS A 1 320 ? 11.711 10.305 21.145 1.00 49.25 1278 LYS A N 1
ATOM 2547 C CA . LYS A 1 320 ? 13.162 10.256 21.139 1.00 47.19 1278 LYS A CA 1
ATOM 2548 C C . LYS A 1 320 ? 13.791 10.230 22.524 1.00 45.28 1278 LYS A C 1
ATOM 2549 O O . LYS A 1 320 ? 14.700 9.441 22.774 1.00 42.58 1278 LYS A O 1
ATOM 2555 N N . PHE A 1 321 ? 13.317 11.080 23.427 1.00 43.77 1279 PHE A N 1
ATOM 2556 C CA . PHE A 1 321 ? 13.892 11.106 24.762 1.00 46.25 1279 PHE A CA 1
ATOM 2557 C C . PHE A 1 321 ? 13.189 10.165 25.722 1.00 50.66 1279 PHE A C 1
ATOM 2558 O O . PHE A 1 321 ? 13.379 10.255 26.931 1.00 51.17 1279 PHE A O 1
ATOM 2566 N N . ASN A 1 322 ? 12.389 9.255 25.165 1.00 57.35 1280 ASN A N 1
ATOM 2567 C CA . ASN A 1 322 ? 11.649 8.276 25.957 1.00 63.04 1280 ASN A CA 1
ATOM 2568 C C . ASN A 1 322 ? 10.990 8.926 27.166 1.00 67.62 1280 ASN A C 1
ATOM 2569 O O . ASN A 1 322 ? 11.292 8.572 28.302 1.00 68.01 1280 ASN A O 1
ATOM 2574 N N . VAL A 1 323 ? 10.100 9.882 26.932 1.00 71.92 1281 VAL A N 1
ATOM 2575 C CA . VAL A 1 323 ? 9.433 10.540 28.048 1.00 80.43 1281 VAL A CA 1
ATOM 2576 C C . VAL A 1 323 ? 7.932 10.642 27.891 1.00 85.11 1281 VAL A C 1
ATOM 2577 O O . VAL A 1 323 ? 7.421 10.944 26.812 1.00 85.55 1281 VAL A O 1
ATOM 2581 N N . ASP A 1 324 ? 7.233 10.400 28.993 1.00 92.81 1282 ASP A N 1
ATOM 2582 C CA . ASP A 1 324 ? 5.782 10.459 29.000 1.00 101.70 1282 ASP A CA 1
ATOM 2583 C C . ASP A 1 324 ? 5.222 11.679 29.749 1.00 107.24 1282 ASP A C 1
ATOM 2584 O O . ASP A 1 324 ? 4.073 12.045 29.518 1.00 111.94 1282 ASP A O 1
ATOM 2589 N N . GLU A 1 325 ? 6.009 12.333 30.616 1.00 114.94 1283 GLU A N 1
ATOM 2590 C CA . GLU A 1 325 ? 5.438 13.435 31.428 1.00 119.31 1283 GLU A CA 1
ATOM 2591 C C . GLU A 1 325 ? 6.197 14.670 31.971 1.00 123.58 1283 GLU A C 1
ATOM 2592 O O . GLU A 1 325 ? 5.558 15.653 32.356 1.00 129.21 1283 GLU A O 1
ATOM 2598 N N . TYR A 1 326 ? 7.525 14.604 32.041 1.00 124.96 1284 TYR A N 1
ATOM 2599 C CA . TYR A 1 326 ? 8.427 15.652 32.588 1.00 121.78 1284 TYR A CA 1
ATOM 2600 C C . TYR A 1 326 ? 8.831 15.137 33.956 1.00 126.38 1284 TYR A C 1
ATOM 2601 O O . TYR A 1 326 ? 9.834 15.565 34.527 1.00 124.81 1284 TYR A O 1
ATOM 2610 N N . SER A 1 327 ? 8.017 14.227 34.486 1.00 125.76 1285 SER A N 1
ATOM 2611 C CA . SER A 1 327 ? 8.310 13.606 35.763 1.00 127.36 1285 SER A CA 1
ATOM 2612 C C . SER A 1 327 ? 9.582 12.827 35.458 1.00 128.74 1285 SER A C 1
ATOM 2613 O O . SER A 1 327 ? 10.304 12.396 36.356 1.00 128.41 1285 SER A O 1
ATOM 2616 N N . ASP A 1 328 ? 9.833 12.659 34.162 1.00 127.02 1286 ASP A N 1
ATOM 2617 C CA . ASP A 1 328 ? 11.003 11.958 33.659 1.00 123.63 1286 ASP A CA 1
ATOM 2618 C C . ASP A 1 328 ? 12.095 12.991 33.405 1.00 120.65 1286 ASP A C 1
ATOM 2619 O O . ASP A 1 328 ? 11.865 14.193 33.546 1.00 122.72 1286 ASP A O 1
ATOM 2624 N N . LEU A 1 329 ? 13.281 12.523 33.030 1.00 117.45 1287 LEU A N 1
ATOM 2625 C CA . LEU A 1 329 ? 14.408 13.409 32.748 1.00 112.45 1287 LEU A CA 1
ATOM 2626 C C . LEU A 1 329 ? 14.953 14.074 34.014 1.00 115.96 1287 LEU A C 1
ATOM 2627 O O . LEU A 1 329 ? 16.168 14.202 34.179 1.00 112.61 1287 LEU A O 1
ATOM 2632 N N . VAL A 1 330 ? 14.053 14.496 34.900 1.00 116.60 1288 VAL A N 1
ATOM 2633 C CA . VAL A 1 330 ? 14.438 15.159 36.144 1.00 120.88 1288 VAL A CA 1
ATOM 2634 C C . VAL A 1 330 ? 15.117 14.233 37.151 1.00 127.32 1288 VAL A C 1
ATOM 2635 O O . VAL A 1 330 ? 14.576 13.959 38.223 1.00 129.69 1288 VAL A O 1
ATOM 2639 N N . THR A 1 331 ? 16.309 13.758 36.800 1.00 134.11 1289 THR A N 1
ATOM 2640 C CA . THR A 1 331 ? 17.078 12.878 37.672 1.00 134.89 1289 THR A CA 1
ATOM 2641 C C . THR A 1 331 ? 18.237 13.669 38.272 1.00 136.98 1289 THR A C 1
ATOM 2642 O O . THR A 1 331 ? 18.961 13.177 39.139 1.00 139.97 1289 THR A O 1
ATOM 2646 N N . LEU A 1 332 ? 18.403 14.900 37.795 1.00 135.80 1290 LEU A N 1
ATOM 2647 C CA . LEU A 1 332 ? 19.457 15.785 38.274 1.00 129.17 1290 LEU A CA 1
ATOM 2648 C C . LEU A 1 332 ? 19.080 16.375 39.632 1.00 128.70 1290 LEU A C 1
ATOM 2649 O O . LEU A 1 332 ? 19.756 17.268 40.145 1.00 130.15 1290 LEU A O 1
ATOM 2654 N N . THR A 1 333 ? 17.997 15.861 40.209 1.00 118.98 1291 THR A N 1
ATOM 2655 C CA . THR A 1 333 ? 17.511 16.313 41.507 1.00 108.78 1291 THR A CA 1
ATOM 2656 C C . THR A 1 333 ? 17.185 17.802 41.503 1.00 102.73 1291 THR A C 1
ATOM 2657 O O . THR A 1 333 ? 16.113 18.209 41.057 1.00 100.19 1291 THR A O 1
ATOM 2661 N N . LYS A 1 334 ? 18.114 18.611 42.006 1.00 88.28 1292 LYS A N 1
ATOM 2662 C CA . LYS A 1 334 ? 17.922 20.053 42.063 1.00 75.99 1292 LYS A CA 1
ATOM 2663 C C . LYS A 1 334 ? 18.635 20.700 40.878 1.00 65.75 1292 LYS A C 1
ATOM 2664 O O . LYS A 1 334 ? 19.859 20.840 40.875 1.00 65.59 1292 LYS A O 1
ATOM 2670 N N . PRO A 1 335 ? 17.868 21.107 39.852 1.00 61.43 1293 PRO A N 1
ATOM 2671 C CA . PRO A 1 335 ? 18.439 21.735 38.659 1.00 52.24 1293 PRO A CA 1
ATOM 2672 C C . PRO A 1 335 ? 19.147 23.048 38.953 1.00 46.04 1293 PRO A C 1
ATOM 2673 O O . PRO A 1 335 ? 18.545 23.986 39.490 1.00 45.17 1293 PRO A O 1
ATOM 2677 N N . VAL A 1 336 ? 20.434 23.099 38.628 1.00 38.30 1294 VAL A N 1
ATOM 2678 C CA . VAL A 1 336 ? 21.214 24.303 38.824 1.00 30.49 1294 VAL A CA 1
ATOM 2679 C C . VAL A 1 336 ? 21.643 24.830 37.457 1.00 28.92 1294 VAL A C 1
ATOM 2680 O O . VAL A 1 336 ? 22.049 24.060 36.582 1.00 23.11 1294 VAL A O 1
ATOM 2684 N N . ILE A 1 337 ? 21.520 26.139 37.267 1.00 26.41 1295 ILE A N 1
ATOM 2685 C CA . ILE A 1 337 ? 21.948 26.776 36.033 1.00 25.45 1295 ILE A CA 1
ATOM 2686 C C . ILE A 1 337 ? 23.208 27.519 36.442 1.00 26.16 1295 ILE A C 1
ATOM 2687 O O . ILE A 1 337 ? 23.174 28.362 37.338 1.00 25.69 1295 ILE A O 1
ATOM 2692 N N . TYR A 1 338 ? 24.325 27.186 35.805 1.00 25.65 1296 TYR A N 1
ATOM 2693 C CA . TYR A 1 338 ? 25.604 27.816 36.120 1.00 24.89 1296 TYR A CA 1
ATOM 2694 C C . TYR A 1 338 ? 25.766 29.071 35.281 1.00 26.05 1296 TYR A C 1
ATOM 2695 O O . TYR A 1 338 ? 25.976 29.021 34.067 1.00 25.96 1296 TYR A O 1
ATOM 2704 N N . ILE A 1 339 ? 25.689 30.206 35.956 1.00 25.58 1297 ILE A N 1
ATOM 2705 C CA . ILE A 1 339 ? 25.729 31.491 35.287 1.00 23.87 1297 ILE A CA 1
ATOM 2706 C C . ILE A 1 339 ? 26.468 32.536 36.120 1.00 26.37 1297 ILE A C 1
ATOM 2707 O O . ILE A 1 339 ? 26.368 32.544 37.341 1.00 23.56 1297 ILE A O 1
ATOM 2712 N N . SER A 1 340 ? 27.195 33.425 35.446 1.00 28.62 1298 SER A N 1
ATOM 2713 C CA . SER A 1 340 ? 27.956 34.480 36.114 1.00 31.99 1298 SER A CA 1
ATOM 2714 C C . SER A 1 340 ? 27.079 35.690 36.420 1.00 33.39 1298 SER A C 1
ATOM 2715 O O . SER A 1 340 ? 25.954 35.792 35.922 1.00 33.20 1298 SER A O 1
ATOM 2718 N N . ILE A 1 341 ? 27.602 36.611 37.230 1.00 37.39 1299 ILE A N 1
ATOM 2719 C CA . ILE A 1 341 ? 26.877 37.820 37.597 1.00 44.12 1299 ILE A CA 1
ATOM 2720 C C . ILE A 1 341 ? 26.653 38.652 36.348 1.00 39.41 1299 ILE A C 1
ATOM 2721 O O . ILE A 1 341 ? 25.590 39.246 36.169 1.00 42.03 1299 ILE A O 1
ATOM 2726 N N . GLY A 1 342 ? 27.662 38.686 35.482 1.00 37.41 1300 GLY A N 1
ATOM 2727 C CA . GLY A 1 342 ? 27.562 39.447 34.248 1.00 33.65 1300 GLY A CA 1
ATOM 2728 C C . GLY A 1 342 ? 26.437 38.942 33.360 1.00 31.90 1300 GLY A C 1
ATOM 2729 O O . GLY A 1 342 ? 25.696 39.718 32.762 1.00 31.20 1300 GLY A O 1
ATOM 2730 N N . GLU A 1 343 ? 26.311 37.623 33.278 1.00 30.13 1301 GLU A N 1
ATOM 2731 C CA . GLU A 1 343 ? 25.274 37.009 32.471 1.00 28.38 1301 GLU A CA 1
ATOM 2732 C C . GLU A 1 343 ? 23.898 37.207 33.105 1.00 28.16 1301 GLU A C 1
ATOM 2733 O O . GLU A 1 343 ? 22.902 37.353 32.397 1.00 25.64 1301 GLU A O 1
ATOM 2739 N N . ILE A 1 344 ? 23.839 37.204 34.436 1.00 28.41 1302 ILE A N 1
ATOM 2740 C CA . ILE A 1 344 ? 22.569 37.420 35.130 1.00 29.38 1302 ILE A CA 1
ATOM 2741 C C . ILE A 1 344 ? 22.042 38.804 34.764 1.00 29.13 1302 ILE A C 1
ATOM 2742 O O . ILE A 1 344 ? 20.866 38.981 34.430 1.00 25.52 1302 ILE A O 1
ATOM 2747 N N . ILE A 1 345 ? 22.935 39.783 34.821 1.00 31.01 1303 ILE A N 1
ATOM 2748 C CA . ILE A 1 345 ? 22.579 41.155 34.497 1.00 33.69 1303 ILE A CA 1
ATOM 2749 C C . ILE A 1 345 ? 22.072 41.272 33.058 1.00 33.65 1303 ILE A C 1
ATOM 2750 O O . ILE A 1 345 ? 21.076 41.943 32.810 1.00 33.56 1303 ILE A O 1
ATOM 2755 N N . ASN A 1 346 ? 22.738 40.612 32.116 1.00 31.98 1304 ASN A N 1
ATOM 2756 C CA . ASN A 1 346 ? 22.281 40.677 30.741 1.00 32.06 1304 ASN A CA 1
ATOM 2757 C C . ASN A 1 346 ? 20.898 40.055 30.630 1.00 30.87 1304 ASN A C 1
ATOM 2758 O O . ASN A 1 346 ? 19.987 40.658 30.070 1.00 31.19 1304 ASN A O 1
ATOM 2763 N N . THR A 1 347 ? 20.739 38.852 31.171 1.00 30.42 1305 THR A N 1
ATOM 2764 C CA . THR A 1 347 ? 19.463 38.163 31.114 1.00 31.04 1305 THR A CA 1
ATOM 2765 C C . THR A 1 347 ? 18.356 38.998 31.766 1.00 29.51 1305 THR A C 1
ATOM 2766 O O . THR A 1 347 ? 17.330 39.278 31.143 1.00 27.56 1305 THR A O 1
ATOM 2770 N N . HIS A 1 348 ? 18.575 39.395 33.017 1.00 28.32 1306 HIS A N 1
ATOM 2771 C CA . HIS A 1 348 ? 17.606 40.195 33.761 1.00 29.13 1306 HIS A CA 1
ATOM 2772 C C . HIS A 1 348 ? 17.199 41.450 32.984 1.00 30.91 1306 HIS A C 1
ATOM 2773 O O . HIS A 1 348 ? 16.022 41.795 32.914 1.00 28.73 1306 HIS A O 1
ATOM 2780 N N . THR A 1 349 ? 18.179 42.130 32.393 1.00 30.90 1307 THR A N 1
ATOM 2781 C CA . THR A 1 349 ? 17.887 43.342 31.637 1.00 31.77 1307 THR A CA 1
ATOM 2782 C C . THR A 1 349 ? 16.967 43.062 30.449 1.00 31.00 1307 THR A C 1
ATOM 2783 O O . THR A 1 349 ? 16.005 43.799 30.219 1.00 30.20 1307 THR A O 1
ATOM 2787 N N . LEU A 1 350 ? 17.253 42.002 29.699 1.00 27.57 1308 LEU A N 1
ATOM 2788 C CA . LEU A 1 350 ? 16.432 41.647 28.550 1.00 27.42 1308 LEU A CA 1
ATOM 2789 C C . LEU A 1 350 ? 14.993 41.294 28.942 1.00 29.65 1308 LEU A C 1
ATOM 2790 O O . LEU A 1 350 ? 14.045 41.770 28.314 1.00 27.90 1308 LEU A O 1
ATOM 2795 N N . LEU A 1 351 ? 14.823 40.455 29.964 1.00 28.75 1309 LEU A N 1
ATOM 2796 C CA . LEU A 1 351 ? 13.486 40.061 30.390 1.00 28.34 1309 LEU A CA 1
ATOM 2797 C C . LEU A 1 351 ? 12.685 41.301 30.772 1.00 30.90 1309 LEU A C 1
ATOM 2798 O O . LEU A 1 351 ? 11.485 41.384 30.519 1.00 29.09 1309 LEU A O 1
ATOM 2803 N N . LEU A 1 352 ? 13.350 42.272 31.385 1.00 31.84 1310 LEU A N 1
ATOM 2804 C CA . LEU A 1 352 ? 12.659 43.488 31.774 1.00 32.92 1310 LEU A CA 1
ATOM 2805 C C . LEU A 1 352 ? 12.309 44.388 30.591 1.00 33.75 1310 LEU A C 1
ATOM 2806 O O . LEU A 1 352 ? 11.290 45.066 30.624 1.00 33.79 1310 LEU A O 1
ATOM 2811 N N . ASP A 1 353 ? 13.126 44.390 29.545 1.00 34.06 1311 ASP A N 1
ATOM 2812 C CA . ASP A 1 353 ? 12.850 45.241 28.381 1.00 35.12 1311 ASP A CA 1
ATOM 2813 C C . ASP A 1 353 ? 11.726 44.723 27.502 1.00 33.96 1311 ASP A C 1
ATOM 2814 O O . ASP A 1 353 ? 11.074 45.492 26.787 1.00 34.85 1311 ASP A O 1
ATOM 2819 N N . HIS A 1 354 ? 11.505 43.417 27.549 1.00 31.94 1312 HIS A N 1
ATOM 2820 C CA . HIS A 1 354 ? 10.482 42.786 26.728 1.00 31.01 1312 HIS A CA 1
ATOM 2821 C C . HIS A 1 354 ? 9.488 42.033 27.603 1.00 27.23 1312 HIS A C 1
ATOM 2822 O O . HIS A 1 354 ? 8.821 41.103 27.155 1.00 27.38 1312 HIS A O 1
ATOM 2829 N N . GLN A 1 355 ? 9.380 42.446 28.853 1.00 25.94 1313 GLN A N 1
ATOM 2830 C CA . GLN A 1 355 ? 8.494 41.770 29.781 1.00 27.95 1313 GLN A CA 1
ATOM 2831 C C . GLN A 1 355 ? 7.069 41.555 29.293 1.00 26.75 1313 GLN A C 1
ATOM 2832 O O . GLN A 1 355 ? 6.537 40.454 29.401 1.00 27.60 1313 GLN A O 1
ATOM 2838 N N . ASP A 1 356 ? 6.441 42.592 28.757 1.00 27.35 1314 ASP A N 1
ATOM 2839 C CA . ASP A 1 356 ? 5.075 42.436 28.272 1.00 30.93 1314 ASP A CA 1
ATOM 2840 C C . ASP A 1 356 ? 4.975 41.688 26.949 1.00 30.30 1314 ASP A C 1
ATOM 2841 O O . ASP A 1 356 ? 3.909 41.179 26.610 1.00 32.69 1314 ASP A O 1
ATOM 2846 N N . ALA A 1 357 ? 6.073 41.613 26.204 1.00 28.27 1315 ALA A N 1
ATOM 2847 C CA . ALA A 1 357 ? 6.056 40.900 24.931 1.00 30.48 1315 ALA A CA 1
ATOM 2848 C C . ALA A 1 357 ? 6.255 39.399 25.155 1.00 30.11 1315 ALA A C 1
ATOM 2849 O O . ALA A 1 357 ? 5.713 38.582 24.408 1.00 30.44 1315 ALA A O 1
ATOM 2851 N N . ILE A 1 358 ? 7.021 39.043 26.191 1.00 27.83 1316 ILE A N 1
ATOM 2852 C CA . ILE A 1 358 ? 7.279 37.638 26.500 1.00 28.18 1316 ILE A CA 1
ATOM 2853 C C . ILE A 1 358 ? 6.21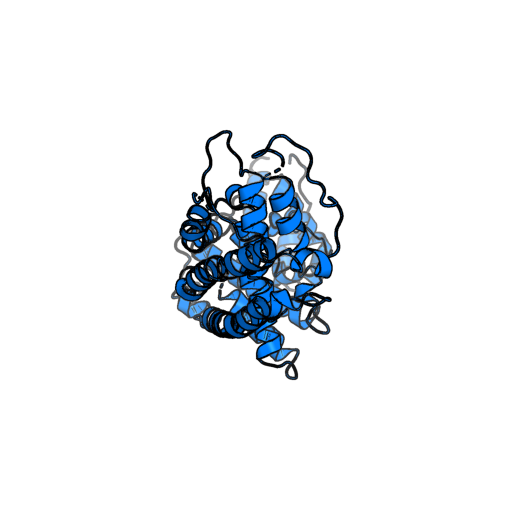7 37.037 27.414 1.00 26.06 1316 ILE A C 1
ATOM 2854 O O . ILE A 1 358 ? 6.066 35.821 27.480 1.00 26.10 1316 ILE A O 1
ATOM 2859 N N . ALA A 1 359 ? 5.487 37.889 28.124 1.00 23.89 1317 ALA A N 1
ATOM 2860 C CA . ALA A 1 359 ? 4.431 37.437 29.021 1.00 26.79 1317 ALA A CA 1
ATOM 2861 C C . ALA A 1 359 ? 3.268 38.414 28.869 1.00 27.36 1317 ALA A C 1
ATOM 2862 O O . ALA A 1 359 ? 3.043 39.276 29.721 1.00 25.45 1317 ALA A O 1
ATOM 2864 N N . PRO A 1 360 ? 2.516 38.293 27.767 1.00 28.14 1318 PRO A N 1
ATOM 2865 C CA . PRO A 1 360 ? 1.375 39.169 27.494 1.00 31.55 1318 PRO A CA 1
ATOM 2866 C C . PRO A 1 360 ? 0.263 39.165 28.546 1.00 32.92 1318 PRO A C 1
ATOM 2867 O O . PRO A 1 360 ? -0.384 40.193 28.751 1.00 30.68 1318 PRO A O 1
ATOM 2871 N N . GLU A 1 361 ? 0.054 38.030 29.213 1.00 33.95 1319 GLU A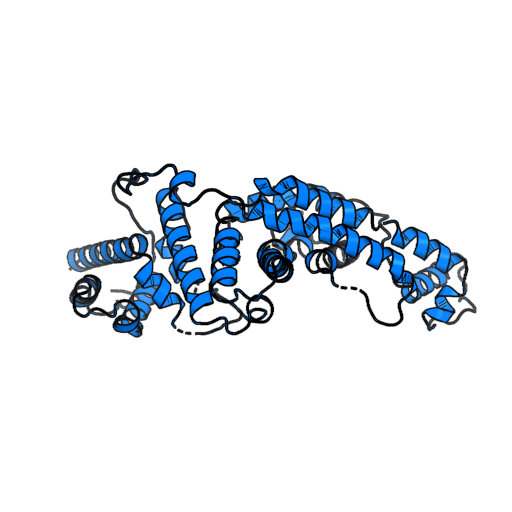 N 1
ATOM 2872 C CA . GLU A 1 361 ? -0.984 37.926 30.240 1.00 39.66 1319 GLU A CA 1
ATOM 2873 C C . GLU A 1 361 ? -0.584 38.660 31.523 1.00 37.32 1319 GLU A C 1
ATOM 2874 O O . GLU A 1 361 ? 0.465 38.399 32.104 1.00 38.14 1319 GLU A O 1
ATOM 2880 N N . HIS A 1 362 ? -1.432 39.586 31.953 1.00 36.89 1320 HIS A N 1
ATOM 2881 C CA . HIS A 1 362 ? -1.163 40.372 33.145 1.00 36.35 1320 HIS A CA 1
ATOM 2882 C C . HIS A 1 362 ? -0.933 39.511 34.385 1.00 35.80 1320 HIS A C 1
ATOM 2883 O O . HIS A 1 362 ? -0.213 39.911 35.296 1.00 35.99 1320 HIS A O 1
ATOM 2890 N N . ASN A 1 363 ? -1.547 38.332 34.424 1.00 35.28 1321 ASN A N 1
ATOM 2891 C CA . ASN A 1 363 ? -1.396 37.450 35.570 1.00 37.32 1321 ASN A CA 1
ATOM 2892 C C . ASN A 1 363 ? -0.361 36.329 35.370 1.00 36.69 1321 ASN A C 1
ATOM 2893 O O . ASN A 1 363 ? -0.334 35.354 36.130 1.00 36.46 1321 ASN A O 1
ATOM 2898 N N . ASP A 1 364 ? 0.491 36.476 34.356 1.00 34.61 1322 ASP A N 1
ATOM 2899 C CA . ASP A 1 364 ? 1.532 35.486 34.086 1.00 32.38 1322 ASP A CA 1
ATOM 2900 C C . ASP A 1 364 ? 2.447 35.424 35.309 1.00 30.40 1322 ASP A C 1
ATOM 2901 O O . ASP A 1 364 ? 2.909 36.453 35.804 1.00 32.27 1322 ASP A O 1
ATOM 2906 N N . PRO A 1 365 ? 2.726 34.209 35.810 1.00 33.17 1323 PRO A N 1
ATOM 2907 C CA . PRO A 1 365 ? 3.586 34.026 36.986 1.00 29.64 1323 PRO A CA 1
ATOM 2908 C C . PRO A 1 365 ? 4.922 34.774 36.942 1.00 29.26 1323 PRO A C 1
ATOM 2909 O O . PRO A 1 365 ? 5.392 35.270 37.969 1.00 29.86 1323 PRO A O 1
ATOM 2913 N N . ILE A 1 366 ? 5.538 34.863 35.765 1.00 28.59 1324 ILE A N 1
ATOM 2914 C CA . ILE A 1 366 ? 6.833 35.540 35.681 1.00 28.62 1324 ILE A CA 1
ATOM 2915 C C . ILE A 1 366 ? 6.796 36.996 36.133 1.00 28.04 1324 ILE A C 1
ATOM 2916 O O . ILE A 1 366 ? 7.804 37.523 36.592 1.00 28.60 1324 ILE A O 1
ATOM 2921 N N . HIS A 1 367 ? 5.646 37.654 36.020 1.00 29.39 1325 HIS A N 1
ATOM 2922 C CA . HIS A 1 367 ? 5.565 39.055 36.432 1.00 33.51 1325 HIS A CA 1
ATOM 2923 C C . HIS A 1 367 ? 5.879 39.261 37.900 1.00 34.34 1325 HIS A C 1
ATOM 2924 O O . HIS A 1 367 ? 6.558 40.213 38.257 1.00 34.05 1325 HIS A O 1
ATOM 2931 N N . GLU A 1 368 ? 5.385 38.364 38.748 1.00 39.42 1326 GLU A N 1
ATOM 2932 C CA . GLU A 1 368 ? 5.651 38.471 40.179 1.00 46.97 1326 GLU A CA 1
ATOM 2933 C C . GLU A 1 368 ? 7.130 38.185 40.454 1.00 41.66 1326 GLU A C 1
ATOM 2934 O O . GLU A 1 368 ? 7.786 38.915 41.197 1.00 42.73 1326 GLU A O 1
ATOM 2940 N N . LEU A 1 369 ? 7.644 37.119 39.846 1.00 37.34 1327 LEU A N 1
ATOM 2941 C CA . LEU A 1 369 ? 9.041 36.742 40.015 1.00 34.02 1327 LEU A CA 1
ATOM 2942 C C . LEU A 1 369 ? 9.961 37.906 39.685 1.00 32.36 1327 LEU A C 1
ATOM 2943 O O . LEU A 1 369 ? 10.881 38.200 40.435 1.00 26.97 1327 LEU A O 1
ATOM 2948 N N . LEU A 1 370 ? 9.717 38.566 38.558 1.00 32.18 1328 LEU A N 1
ATOM 2949 C CA . LEU A 1 370 ? 10.540 39.708 38.161 1.00 35.14 1328 LEU A CA 1
ATOM 2950 C C . LEU A 1 370 ? 10.316 40.892 39.105 1.00 38.15 1328 LEU A C 1
ATOM 2951 O O . LEU A 1 370 ? 11.238 41.659 39.395 1.00 36.99 1328 LEU A O 1
ATOM 2956 N N . ASP A 1 371 ? 9.087 41.037 39.588 1.00 42.74 1329 ASP A N 1
ATOM 2957 C CA . ASP A 1 371 ? 8.756 42.131 40.493 1.00 50.61 1329 ASP A CA 1
ATOM 2958 C C . ASP A 1 371 ? 9.543 42.066 41.792 1.00 51.38 1329 ASP A C 1
ATOM 2959 O O . ASP A 1 371 ? 10.251 43.010 42.147 1.00 51.55 1329 ASP A O 1
ATOM 2964 N N . ASP A 1 372 ? 9.412 40.950 42.501 1.00 54.97 1330 ASP A N 1
ATOM 2965 C CA . ASP A 1 372 ? 10.107 40.780 43.769 1.00 59.89 1330 ASP A CA 1
ATOM 2966 C C . ASP A 1 372 ? 11.618 40.663 43.601 1.00 54.83 1330 ASP A C 1
ATOM 2967 O O . ASP A 1 372 ? 12.373 40.887 44.540 1.00 56.15 1330 ASP A O 1
ATOM 2972 N N . LEU A 1 373 ? 12.058 40.317 42.399 1.00 49.03 1331 LEU A N 1
ATOM 2973 C CA . LEU A 1 373 ? 13.479 40.198 42.124 1.00 44.17 1331 LEU A CA 1
ATOM 2974 C C . LEU A 1 373 ? 14.004 41.645 42.082 1.00 42.41 1331 LEU A C 1
ATOM 2975 O O . LEU A 1 373 ? 15.177 41.904 42.337 1.00 39.07 1331 LEU A O 1
ATOM 2980 N N . GLY A 1 374 ? 13.103 42.564 41.760 1.00 43.82 1332 GLY A N 1
ATOM 2981 C CA . GLY A 1 374 ? 13.440 43.964 41.730 1.00 46.52 1332 GLY A CA 1
ATOM 2982 C C . GLY A 1 374 ? 14.437 44.545 40.740 1.00 49.58 1332 GLY A C 1
ATOM 2983 O O . GLY A 1 374 ? 14.328 44.355 39.533 1.00 50.59 1332 GLY A O 1
ATOM 2984 N N . GLU A 1 375 ? 15.411 45.267 41.277 1.00 48.94 1333 GLU A N 1
ATOM 2985 C CA . GLU A 1 375 ? 16.427 45.919 40.455 1.00 53.64 1333 GLU A CA 1
ATOM 2986 C C . GLU A 1 375 ? 17.554 45.074 39.897 1.00 50.84 1333 GLU A C 1
ATOM 2987 O O . GLU A 1 375 ? 18.080 44.175 40.559 1.00 51.35 1333 GLU A O 1
ATOM 2993 N N . VAL A 1 376 ? 17.930 45.384 38.665 1.00 48.52 1334 VAL A N 1
ATOM 2994 C CA . VAL A 1 376 ? 19.025 44.675 38.015 1.00 42.89 1334 VAL A CA 1
ATOM 2995 C C . VAL A 1 376 ? 20.252 44.930 38.875 1.00 47.22 1334 VAL A C 1
ATOM 2996 O O . VAL A 1 376 ? 20.554 46.077 39.213 1.00 42.16 1334 VAL A O 1
ATOM 3000 N N . PRO A 1 377 ? 20.977 43.867 39.236 1.00 50.21 1335 PRO A N 1
ATOM 3001 C CA . PRO A 1 377 ? 22.174 43.985 40.068 1.00 56.51 1335 PRO A CA 1
ATOM 3002 C C . PRO A 1 377 ? 23.314 44.743 39.395 1.00 61.87 1335 PRO A C 1
ATOM 3003 O O . PRO A 1 377 ? 23.362 44.866 38.173 1.00 62.65 1335 PRO A O 1
ATOM 3007 N N . THR A 1 378 ? 24.220 45.261 40.216 1.00 68.08 1336 THR A N 1
ATOM 3008 C CA . THR A 1 378 ? 25.374 45.994 39.725 1.00 80.78 1336 THR A CA 1
ATOM 3009 C C . THR A 1 378 ? 26.487 44.979 39.513 1.00 78.92 1336 THR A C 1
ATOM 3010 O O . THR A 1 378 ? 26.451 43.886 40.081 1.00 87.61 1336 THR A O 1
ATOM 3014 N N . ILE A 1 379 ? 27.478 45.346 38.706 1.00 87.65 1337 ILE A N 1
ATOM 3015 C CA . ILE A 1 379 ? 28.600 44.461 38.416 1.00 95.35 1337 ILE A CA 1
ATOM 3016 C C . ILE A 1 379 ? 29.128 43.809 39.693 1.00 100.80 1337 ILE A C 1
ATOM 3017 O O . ILE A 1 379 ? 29.782 42.768 39.645 1.00 96.56 1337 ILE A O 1
ATOM 3022 N N . GLU A 1 380 ? 28.831 44.427 40.833 1.00 103.14 1338 GLU A N 1
ATOM 3023 C CA . GLU A 1 380 ? 29.271 43.917 42.126 1.00 108.18 1338 GLU A CA 1
ATOM 3024 C C . GLU A 1 380 ? 28.305 44.250 43.261 1.00 111.51 1338 GLU A C 1
ATOM 3025 O O . GLU A 1 380 ? 28.522 45.190 44.023 1.00 125.05 1338 GLU A O 1
ATOM 3031 N N . SER A 1 381 ? 27.235 43.468 43.367 1.00 119.92 1339 SER A N 1
ATOM 3032 C CA . SER A 1 381 ? 26.243 43.668 44.416 1.00 123.79 1339 SER A CA 1
ATOM 3033 C C . SER A 1 381 ? 26.380 42.573 45.465 1.00 130.91 1339 SER A C 1
ATOM 3034 O O . SER A 1 381 ? 25.396 41.829 45.666 1.00 130.71 1339 SER A O 1
#

GO terms:
  GO:0060090 molecular adaptor activity (F, IDA)
  GO:0001726 ruffle (C, IDA)
  GO:0016477 cell migration (P, IMP)
  GO:0071364 cellular response to epidermal growth factor stimulus (P, IMP)
  GO:0005515 protein binding (F, IPI)
  GO:0031267 small GTPase binding (F, IPI)
  GO:0036464 cytoplasmic ribonucleoprotein granule (C, IDA)
  GO:0005547 phosphatidylinositol-3,4,5-trisphosphate binding (F, IDA)
  GO:0005634 nucleus (C, IDA)
  GO:0005737 cytoplasm (C, IDA)
  GO:0005886 plasma membrane (C, IDA)
  GO:0016324 apical plasma membrane (C, IDA)
  GO:0005737 cytoplasm (C, EXP)
  GO:0007346 regulation of mitotic cell cycle (P, IMP)
  GO:0005095 GTPase inhibitor activity (F, TAS)
  GO:0005096 GTPase activator activity (F, TAS)
  GO:0005516 calmodulin binding (F, TAS)
  GO:0005884 actin filament (C, TAS)
  GO:0007165 signal transduction (P, TAS)
  GO:0005829 cytosol (C, TAS)

B-factor: mean 47.26, std 24.95, range [9.38, 156.13]

Solvent-accessible surface area: 19284 Å² total

InterPro domains:
  IPR000048 IQ motif, EF-hand binding site [PF00612] (749-766)
  IPR000048 IQ motif, EF-hand binding site [PF00612] (778-796)
  IPR000048 IQ motif, EF-hand binding site [PF00612] (809-826)
  IPR000048 IQ motif, EF-hand binding site [PF00612] (839-856)
  IPR000048 IQ motif, EF-hand binding site [SM00015] (744-766)
  IPR000048 IQ motif, EF-hand binding site [SM00015] (774-796)
  IPR000048 IQ motif, EF-hand binding site [SM00015] (804-826)
  IPR000048 IQ motif, EF-hand binding site [SM00015] (834-856)
  IPR000593 IQGAP, helical domain [PF03836] (1452-1580)
  IPR001202 WW domain [PS01159] (685-710)
  IPR001202 WW domain [PS50020] (679-712)
  IPR001202 WW domain [SM00456] (680-712)
  IPR001202 WW domain [cd00201] (685-710)
  IPR001715 Calponin homology domain [PF00307] (48-158)
  IPR001715 Calponin homology domain [PS50021] (44-159)
  IPR001715 Calponin homology domain [SM00033] (46-155)
  IPR001936 Ras GTPase-activating domain [PF00616] (1025-1237)
  IPR001936 Ras GTPase-activating domain [PS50018] (1004-1237)
  IPR001936 Ras GTPase-activating domain [SM00323] (992-1345)
  IPR008936 Rho GTPase activation protein [G3DSA:1.10.506.10] (959-1345)